Protein 4OD7 (pdb70)

Radius of gyration: 28.62 Å; Cα contacts (8 Å, |Δi|>4): 971; chains: 6; bounding box: 81×64×49 Å

Secondary structure (DSSP, 8-state):
----BTTTEEE-SS--TT--SEEEEE-TT-HHHIIIIIIS-HHHHHHHHSPTT--EEEEE-SSSSTTHHHHHHHHHHHHHHT-HHHHHHHHHIIIIIS----SHHHHHHHHHHTT--HHHHHHHTTSHHHHHHHHHHHHHHHHTT--SBSEEEETTTEEE-TTS---SSHHHHHHHHHHHHHHHH--/----BTTTEEE-SS--TT--SEEEEE-TT-HHHIIIIIIS-HHHHHHHHSPTT--EEEEE-SSSSTTHHHHHHHHHHHHHHT-HHHHHHHHHIIIIIS----SHHHHHHHHHHTT--HHHHHHHTTSHHHHHHHHHHHHHHHHTT--SBSEEEETTTEEE-TTS---SSHHHHHHHHHHHHHHHHT-/----BTTTEEE-SS--TT--SEEEEE-TT-HHHIIIIIIS-HHHHHHHHSPTT--EEEEE-SSSSTTHHHHHHHHHHHHHHT-HHHHHHHHHIIIIIS----SHHHHHHHHHHTT--HHHHHHHHTSHHHHHHHHHHHHHHHHTT--SBSEEEETTTEEE-GGG---SSHHHHHHHHHHHHHHHHT-/-TT--B-/-TT--B-/-TT--B-

InterPro domains:
  IPR001853 DSBA-like thioredoxin domain [PF01323] (40-195)
  IPR013766 Thioredoxin domain [PS51352] (6-149)
  IPR017937 Thioredoxin, conserved site [PS00194] (41-59)
  IPR023205 Thiol:disulphide interchange protein DsbA/DsbL [PIRSF001488] (1-207)
  IPR023205 Thiol:disulphide interchange protein DsbA/DsbL [cd03019] (24-202)
  IPR036249 Thioredoxin-like superfamily [SSF52833] (21-203)
  IPR050824 Bacterial Thiol:disulfide Interchange Protein DsbA [PTHR35891] (1-207)

Sequence (582 aa):
ADISEGKQYTNLSKPVAGAPQVVEFFSFYSPHCYQFSEVYKVNSTVEKNVPENTKMARYHVDFLGPLGKEMTRAWAVAIALGVEDQVSPALFKGIQETQSIRSVDDIRTTFINAGVKAEDYDAAINSFVVNSLVSQQQNAVTDFQINGVPAMVIDGKYKMKNDGISAKSPEEYAKAYSDVVNQLLMKADISEGKQYTNLSKPVAGAPQVVEFFSFYSPHCYQFSEVYKVNSTVEKNVPENTKMARYHVDFLGPLGKEMTRAWAVAIALGVEEDQVSPALFKGIQETQSIRSVDDIRTTFINAGVKAEDYDAAINSFVVNSLVSQQQNAVTDFQINGVPAMVIDGKYKMKNDGISAKSPEEYAKAYSDVVNQLLMKADISEGKQYTNLSKPVAGAPQVVEFFSFYSPHCYQFSEVYKVNSTVEKNVPENTKMARYHVDFLGPLGKEMTRAWAVAIALGVEDQVSPALFKGIQETQSIRSVDDIRTTFINAGVKAEDYDAAINSFVVNSLVSQQQNAVTDFQINGVPAMVIDGKYKMKNDGISAKSPEEYAKAYSDVVNQLLMKPWATCDSPWATCDSPWATCDS

CATH classification: 3.40.30.10

Nearest PDB structures (foldseek):
  4od7-assembly2_B  TM=1.005E+00  e=5.770E-35  Proteus mirabilis HI4320
  4oce-assembly1_A  TM=9.842E-01  e=3.763E-31  Proteus mirabilis HI4320
  4mcu-assembly2_B  TM=9.839E-01  e=3.653E-25  Klebsiella pneumoniae 342
  3l9s-assembly1_A  TM=9.784E-01  e=4.216E-24  Salmonella enterica subsp. enterica serovar Typhimurium str. SL1344
  6piq-assembly2_B  TM=9.618E-01  e=5.748E-23  Escherichia coli K-12

B-factor: mean 28.32, std 12.73, range [9.3, 120.28]

Organism: Proteus mirabilis (strain HI4320) (NCBI:txid529507)

Solvent-accessible surface area: 27364 Å² total; per-residue (Å²): 124,129,59,66,94,40,120,10,8,52,76,23,124,166,86,27,101,89,19,33,50,0,0,6,2,3,0,0,41,1,78,44,2,66,52,17,13,52,14,34,122,0,13,39,30,0,72,181,73,24,53,71,155,18,123,66,17,41,13,1,0,49,83,27,36,121,33,1,127,45,0,0,63,2,8,0,0,0,53,39,53,48,28,55,120,108,0,10,61,32,0,0,64,3,14,48,57,20,103,3,17,128,47,87,77,15,3,73,16,17,0,17,38,28,59,12,40,28,125,72,6,74,76,10,42,106,26,169,74,0,60,49,26,14,55,88,0,77,89,8,22,101,77,6,63,7,118,12,0,19,18,6,0,0,44,0,79,21,53,14,66,24,78,15,9,102,28,193,35,21,82,84,0,3,124,25,0,4,92,15,0,42,38,0,17,153,123,97,111,21,43,47,16,75,14,12,37,92,15,94,158,86,39,103,86,12,33,42,0,0,6,3,3,0,0,42,0,80,38,1,71,53,17,10,52,77,60,91,0,12,33,27,0,71,152,66,15,59,158,144,18,123,65,22,49,18,1,0,44,80,26,39,126,25,2,124,49,0,0,55,1,6,0,0,0,53,44,59,48,23,61,126,89,0,12,73,32,0,1,92,5,4,50,107,65,107,55,13,176,45,92,85,38,4,80,59,22,0,55,121,22,56,8,112,29,106,55,3,73,75,8,46,102,34,167,85,0,63,48,30,12,49,94,0,67,84,9,23,94,70,8,108,13,108,5,0,18,16,3,0,0,24,0,84,44,53,12,68,22,88,14,9,94,24,165,12,50,53,54,0,7,102,27,0,2,87,8,0,36,73,0,15,143,130,124,130,38,56,99,43,112,16,9,43,77,27,92,120,85,30,103,89,26,38,62,0,0,5,3,4,0,0,43,0,81,39,2,66,55,16,10,35,80,49,59,0,13,46,29,0,65,151,57,19,67,155,125,17,140,65,15,47,24,1,0,47,81,31,39,122,22,3,129,44,0,0,54,3,7,0,0,0,52,42,56,51,17,53,89,96,0,13,30,32,0,0,74,2,13,48,110,24,87,12,8,159,46,80,82,24,4,38,13,19,0,8,50,22,45,12,137,20,125,78,7,72,74,9,49,103,33,170,82,0,60,47,31,12,55,94,1,66,85,8,26,99,78,11,89,7,112,11,0,16,10,4,0,0,37,0,93,19,55,4,65,21,82,18,11,105,36,181,32,38,123,75,0,6,131,27,1,0,77,9,0,34,64,3,23,168,144,82,58,66,85,62,29,98,79,56,64,86,62,33,94,77,58,67,88,61,32,85

Foldseek 3Di:
DDDDAPFQWHWQPFFDPPDFQKEWEAELQDPVRCCCCVPLNLVVLLVVQADPPRGYYYFYAQPDDPCRLLVRLLVLLCVVVVPCVLQVVVSSCCVPPVVVQDDSVSSLVSCVVSPDDSVSSVDRSPDPSSVVSSVVRHVCCVLLVPDDDRWMAGPSTITGDLVSFDDPDSNVSSVSSSVVSNVVSVD/DDDDAPFQWHWQPFFDDPDFQKEWEEALQDPVRCCDCVNLNLVVLQVVQADPPRGYYYAYAQPDDPCRLLVRLLVLLCVVVVNCVLQVVLSSCCVPPVVVDDDSVSSLVSCVVSPHDNVSSVCRSPDPSSVVSSVVRHVLCVSRVPPDDRWMDGPSTITGDLVSQDDPDSNRSSNSSSVVSNVVSVD/DDDDEVFQWHWQPAFDDPDFQKEWEEELQDPVRCCCCVPLNLVVLLVVQAPPPGGYYYFYAQPDDPCRLLVRLLCLLCVVVVNNVLQSVLSSCCNHPVVVPDDNVSSLVSCVVSVDDSVSSVCRSPDPSSVVSSVVRHVVCVLRVPDDDRWMAGPRTITGPLVSFDAPDSNRSSVSSSVVSNVSSVD/DVPDDDD/DVVDDDD/DVPDDDD

Structure (mmCIF, N/CA/C/O backbone):
data_4OD7
#
_entry.id   4OD7
#
_cell.length_a   74.056
_cell.length_b   74.056
_cell.length_c   93.270
_cell.angle_alpha   90.00
_cell.angle_beta   90.00
_cell.angle_gamma   120.00
#
_symmetry.space_group_name_H-M   'P 32'
#
loop_
_entity.id
_entity.type
_entity.pdbx_description
1 polymer 'Thiol:disulfide interchange protein'
2 polymer '(ACE)PWATCDS(NH2) Peptide'
3 non-polymer 'THIOCYANATE ION'
4 water water
#
loop_
_atom_site.group_PDB
_atom_site.id
_atom_site.type_symbol
_atom_site.label_atom_id
_atom_site.label_alt_id
_atom_site.label_comp_id
_atom_site.label_asym_id
_atom_site.label_entity_id
_atom_site.label_seq_id
_atom_site.pdbx_PDB_ins_code
_atom_site.Cartn_x
_atom_site.Cartn_y
_atom_site.Cartn_z
_atom_site.occupancy
_atom_site.B_iso_or_equiv
_atom_site.auth_seq_id
_atom_site.auth_comp_id
_atom_site.auth_asym_id
_atom_site.auth_atom_id
_atom_site.pdbx_PDB_model_num
ATOM 1 N N . ALA A 1 3 ? -35.664 49.231 18.263 1.00 50.30 1 ALA A N 1
ATOM 2 C CA . ALA A 1 3 ? -36.711 49.918 17.446 1.00 59.74 1 ALA A CA 1
ATOM 3 C C . ALA A 1 3 ? -38.033 49.800 18.171 1.00 61.98 1 ALA A C 1
ATOM 4 O O . ALA A 1 3 ? -38.069 49.248 19.263 1.00 57.76 1 ALA A O 1
ATOM 11 N N . ASP A 1 4 ? -39.122 50.274 17.561 1.00 71.04 2 ASP A N 1
ATOM 12 C CA . ASP A 1 4 ? -40.420 50.261 18.242 1.00 73.44 2 ASP A CA 1
ATOM 13 C C . ASP A 1 4 ? -40.901 48.854 18.224 1.00 63.56 2 ASP A C 1
ATOM 14 O O . ASP A 1 4 ? -40.716 48.174 17.222 1.00 62.44 2 ASP A O 1
ATOM 23 N N . ILE A 1 5 ? -41.484 48.386 19.319 1.00 57.44 3 ILE A N 1
ATOM 24 C CA . ILE A 1 5 ? -41.980 47.031 19.280 1.00 51.34 3 ILE A CA 1
ATOM 25 C C . ILE A 1 5 ? -43.500 47.205 19.251 1.00 51.88 3 ILE A C 1
ATOM 26 O O . ILE A 1 5 ? -44.058 47.947 20.062 1.00 52.91 3 ILE A O 1
ATOM 42 N N . SER A 1 6 ? -44.159 46.517 18.325 1.00 54.19 4 SER A N 1
ATOM 43 C CA . SER A 1 6 ? -45.607 46.566 18.215 1.00 60.97 4 SER A CA 1
ATOM 44 C C . SER A 1 6 ? -46.098 45.164 17.963 1.00 62.84 4 SER A C 1
ATOM 45 O O . SER A 1 6 ? -45.420 44.384 17.294 1.00 66.83 4 SER A O 1
ATOM 53 N N . GLU A 1 7 ? -47.290 44.856 18.438 1.00 51.31 5 GLU A N 1
ATOM 54 C CA . GLU A 1 7 ? -47.826 43.537 18.259 1.00 45.69 5 GLU A CA 1
ATOM 55 C C . GLU A 1 7 ? -47.967 43.350 16.746 1.00 45.44 5 GLU A C 1
ATOM 56 O O . GLU A 1 7 ? -48.253 44.314 16.003 1.00 47.53 5 GLU A O 1
ATOM 68 N N . GLY A 1 8 ? -47.708 42.124 16.291 1.00 42.92 6 GLY A N 1
ATOM 69 C CA . GLY A 1 8 ? -47.779 41.773 14.880 1.00 41.30 6 GLY A CA 1
ATOM 70 C C . GLY A 1 8 ? -46.507 42.041 14.080 1.00 42.45 6 GLY A C 1
ATOM 71 O O . GLY A 1 8 ? -46.339 41.498 12.992 1.00 42.47 6 GLY A O 1
ATOM 75 N N . LYS A 1 9 ? -45.580 42.816 14.627 1.00 43.43 7 LYS A N 1
ATOM 76 C CA . LYS A 1 9 ? -44.344 43.104 13.921 1.00 44.69 7 LYS A CA 1
ATOM 77 C C . LYS A 1 9 ? -43.224 42.174 14.380 1.00 39.08 7 LYS A C 1
ATOM 78 O O . LYS A 1 9 ? -42.851 41.267 13.663 1.00 36.73 7 LYS A O 1
ATOM 97 N N . GLN A 1 10 ? -42.667 42.417 15.547 1.00 38.34 8 GLN A N 1
ATOM 98 C CA . GLN A 1 10 ? -41.611 41.559 16.063 1.00 35.33 8 GLN A CA 1
ATOM 99 C C . GLN A 1 10 ? -42.192 40.422 16.889 1.00 33.18 8 GLN A C 1
ATOM 100 O O . GLN A 1 10 ? -41.432 39.639 17.410 1.00 32.52 8 GLN A O 1
ATOM 114 N N . TYR A 1 11 ? -43.512 40.354 17.062 1.00 37.12 9 TYR A N 1
ATOM 115 C CA . TYR A 1 11 ? -44.101 39.301 17.901 1.00 38.45 9 TYR A CA 1
ATOM 116 C C . TYR A 1 11 ? -45.600 39.253 17.700 1.00 35.21 9 TYR A C 1
ATOM 117 O O . TYR A 1 11 ? -46.142 40.155 17.096 1.00 36.75 9 TYR A O 1
ATOM 135 N N . THR A 1 12 ? -46.251 38.208 18.212 1.00 33.90 10 THR A N 1
ATOM 136 C CA . THR A 1 12 ? -47.709 38.113 18.182 1.00 36.32 10 THR A CA 1
ATOM 137 C C . THR A 1 12 ? -48.201 37.648 19.555 1.00 39.96 10 THR A C 1
ATOM 138 O O . THR A 1 12 ? -47.429 37.103 20.331 1.00 38.49 10 THR A O 1
ATOM 149 N N . ASN A 1 13 ? -49.479 37.867 19.866 1.00 44.29 11 ASN A N 1
ATOM 150 C CA . ASN A 1 13 ? -50.025 37.485 21.175 1.00 43.68 11 ASN A CA 1
ATOM 151 C C . ASN A 1 13 ? -50.463 36.018 21.178 1.00 44.69 11 ASN A C 1
ATOM 152 O O . ASN A 1 13 ? -51.083 35.575 20.221 1.00 47.39 11 ASN A O 1
ATOM 163 N N . LEU A 1 14 ? -50.143 35.234 22.200 1.00 41.90 12 LEU A N 1
ATOM 164 C CA . LEU A 1 14 ? -50.728 33.902 22.237 1.00 40.18 12 LEU A CA 1
ATOM 165 C C . LEU A 1 14 ? -52.217 34.060 22.430 1.00 43.94 12 LEU A C 1
ATOM 166 O O . LEU A 1 14 ? -52.636 34.869 23.249 1.00 46.96 12 LEU A O 1
ATOM 182 N N . SER A 1 15 ? -53.019 33.261 21.733 1.00 45.51 13 SER A N 1
ATOM 183 C CA . SER A 1 15 ? -54.476 33.338 21.873 1.00 51.57 13 SER A CA 1
ATOM 184 C C . SER A 1 15 ? -54.975 32.788 23.230 1.00 49.05 13 SER A C 1
ATOM 185 O O . SER A 1 15 ? -56.023 33.207 23.706 1.00 51.63 13 SER A O 1
ATOM 193 N N . LYS A 1 16 ? -54.240 31.866 23.839 1.00 47.15 14 LYS A N 1
ATOM 194 C CA . LYS A 1 16 ? -54.583 31.346 25.170 1.00 51.24 14 LYS A CA 1
ATOM 195 C C . LYS A 1 16 ? -53.306 31.219 25.987 1.00 49.07 14 LYS A C 1
ATOM 196 O O . LYS A 1 16 ? -52.674 30.171 25.989 1.00 49.92 14 LYS A O 1
ATOM 215 N N . PRO A 1 17 ? -52.967 32.253 26.747 1.00 45.67 15 PRO A N 1
ATOM 216 C CA . PRO A 1 17 ? -51.673 32.302 27.434 1.00 47.20 15 PRO A CA 1
ATOM 217 C C . PRO A 1 17 ? -51.458 31.210 28.435 1.00 42.28 15 PRO A C 1
ATOM 218 O O . PRO A 1 17 ? -52.411 30.531 28.799 1.00 42.54 15 PRO A O 1
ATOM 229 N N . VAL A 1 18 ? -50.199 30.995 28.791 1.00 39.53 16 VAL A N 1
ATOM 230 C CA . VAL A 1 18 ? -49.828 29.939 29.724 1.00 34.69 16 VAL A CA 1
ATOM 231 C C . VAL A 1 18 ? -49.314 30.539 31.030 1.00 33.61 16 VAL A C 1
ATOM 232 O O . VAL A 1 18 ? -48.249 31.157 31.097 1.00 33.10 16 VAL A O 1
ATOM 245 N N . ALA A 1 19 ? -50.038 30.225 32.081 1.00 37.22 17 ALA A N 1
ATOM 246 C CA . ALA A 1 19 ? -49.731 30.663 33.440 1.00 38.15 17 ALA A CA 1
ATOM 247 C C . ALA A 1 19 ? -48.654 29.837 34.091 1.00 35.09 17 ALA A C 1
ATOM 248 O O . ALA A 1 19 ? -48.524 28.653 33.814 1.00 35.20 17 ALA A O 1
ATOM 255 N N . GLY A 1 20 ? -47.813 30.498 34.869 1.00 35.71 18 GLY A N 1
ATOM 256 C CA . GLY A 1 20 ? -46.737 29.826 35.582 1.00 35.95 18 GLY A CA 1
ATOM 257 C C . GLY A 1 20 ? -45.818 29.113 34.638 1.00 35.77 18 GLY A C 1
ATOM 258 O O . GLY A 1 20 ? -45.342 28.009 34.916 1.00 34.22 18 GLY A O 1
ATOM 262 N N . ALA A 1 21 ? -45.617 29.747 33.493 1.00 36.20 19 ALA A N 1
ATOM 263 C CA . ALA A 1 21 ? -44.614 29.331 32.539 1.00 31.17 19 ALA A CA 1
ATOM 264 C C . ALA A 1 21 ? -43.344 30.062 32.893 1.00 31.18 19 ALA A C 1
ATOM 265 O O . ALA A 1 21 ? -43.396 31.126 33.490 1.00 34.12 19 ALA A O 1
ATOM 272 N N . PRO A 1 22 ? -42.194 29.500 32.531 1.00 26.87 20 PRO A N 1
ATOM 273 C CA . PRO A 1 22 ? -40.939 30.246 32.610 1.00 25.40 20 PRO A CA 1
ATOM 274 C C . PRO A 1 22 ? -41.018 31.586 31.857 1.00 25.72 20 PRO A C 1
ATOM 275 O O . PRO A 1 22 ? -41.881 31.730 30.980 1.00 26.63 20 PRO A O 1
ATOM 286 N N . GLN A 1 23 ? -40.154 32.549 32.172 1.00 25.21 21 GLN A N 1
ATOM 287 C CA . GLN A 1 23 ? -40.238 33.886 31.522 1.00 28.41 21 GLN A CA 1
ATOM 288 C C . GLN A 1 23 ? -39.878 33.774 30.005 1.00 26.94 21 GLN A C 1
ATOM 289 O O . GLN A 1 23 ? -40.402 34.515 29.154 1.00 26.53 21 GLN A O 1
ATOM 303 N N . VAL A 1 24 ? -38.935 32.883 29.703 1.00 26.16 22 VAL A N 1
ATOM 304 C CA . VAL A 1 24 ? -38.598 32.542 28.313 1.00 25.21 22 VAL A CA 1
ATOM 305 C C . VAL A 1 24 ? -38.660 31.006 28.063 1.00 21.47 22 VAL A C 1
ATOM 306 O O . VAL A 1 24 ? -37.984 30.240 28.737 1.00 21.09 22 VAL A O 1
ATOM 319 N N . VAL A 1 25 ? -39.469 30.567 27.097 1.00 20.05 23 VAL A N 1
ATOM 320 C CA . VAL A 1 25 ? -39.509 29.161 26.697 1.00 18.23 23 VAL A CA 1
ATOM 321 C C . VAL A 1 25 ? -39.120 29.016 25.210 1.00 19.12 23 VAL A C 1
ATOM 322 O O . VAL A 1 25 ? -39.800 29.520 24.327 1.00 21.66 23 VAL A O 1
A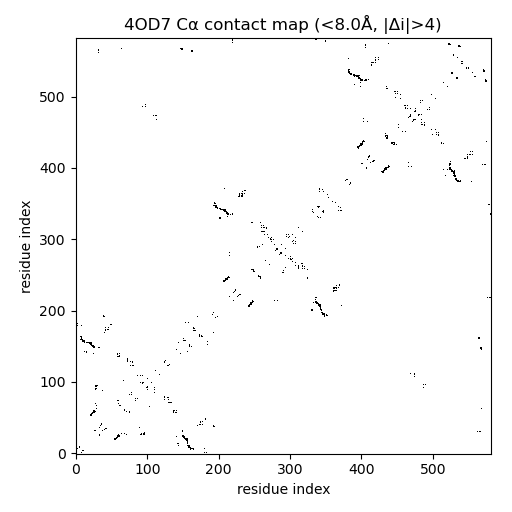TOM 335 N N . GLU A 1 26 ? -38.029 28.297 24.985 1.00 17.33 24 GLU A N 1
ATOM 336 C CA . GLU A 1 26 ? -37.471 27.954 23.685 1.00 15.73 24 GLU A CA 1
ATOM 337 C C . GLU A 1 26 ? -37.987 26.564 23.238 1.00 17.82 24 GLU A C 1
ATOM 338 O O . GLU A 1 26 ? -38.044 25.637 24.038 1.00 15.56 24 GLU A O 1
ATOM 350 N N . PHE A 1 27 ? -38.372 26.434 21.967 1.00 16.63 25 PHE A N 1
ATOM 351 C CA . PHE A 1 27 ? -38.802 25.172 21.375 1.00 14.86 25 PHE A CA 1
ATOM 352 C C . PHE A 1 27 ? -37.920 24.845 20.158 1.00 15.27 25 PHE A C 1
ATOM 353 O O . PHE A 1 27 ? -37.759 25.673 19.256 1.00 15.02 25 PHE A O 1
ATOM 370 N N . PHE A 1 28 ? -37.397 23.629 20.109 1.00 15.92 26 PHE A N 1
ATOM 371 C CA . PHE A 1 28 ? -36.484 23.240 19.032 1.00 11.53 26 PHE A CA 1
ATOM 372 C C . PHE A 1 28 ? -36.584 21.763 18.757 1.00 11.73 26 PHE A C 1
ATOM 373 O O . PHE A 1 28 ? -37.209 21.028 19.501 1.00 13.90 26 PHE A O 1
ATOM 390 N N . SER A 1 29 ? -35.938 21.343 17.684 1.00 10.55 27 SER A N 1
ATOM 391 C CA . SER A 1 29 ? -35.753 19.953 17.357 1.00 11.72 27 SER A CA 1
ATOM 392 C C . SER A 1 29 ? -34.323 19.734 16.838 1.00 13.13 27 SER A C 1
ATOM 393 O O . SER A 1 29 ? -33.785 20.543 16.065 1.00 13.90 27 SER A O 1
ATOM 401 N N . PHE A 1 30 ? -33.711 18.636 17.264 1.00 13.74 28 PHE A N 1
ATOM 402 C CA . PHE A 1 30 ? -32.410 18.258 16.756 1.00 11.27 28 PHE A CA 1
ATOM 403 C C . PHE A 1 30 ? -32.495 17.892 15.296 1.00 13.60 28 PHE A C 1
ATOM 404 O O . PHE A 1 30 ? -31.495 17.904 14.601 1.00 16.82 28 PHE A O 1
ATOM 421 N N . TYR A 1 31 ? -33.704 17.632 14.818 1.00 14.34 29 TYR A N 1
ATOM 422 C CA . TYR A 1 31 ? -33.934 17.312 13.402 1.00 15.02 29 TYR A CA 1
ATOM 423 C C . TYR A 1 31 ? -34.070 18.494 12.460 1.00 15.30 29 TYR A C 1
ATOM 424 O O . TYR A 1 31 ? -33.898 18.349 11.283 1.00 14.53 29 TYR A O 1
ATOM 442 N N . SER A 1 32 ? -34.301 19.665 13.023 1.00 14.41 30 SER A N 1
ATOM 443 C CA . SER A 1 32 ? -34.632 20.862 12.304 1.00 13.67 30 SER A CA 1
ATOM 444 C C . SER A 1 32 ? -33.377 21.617 11.788 1.00 13.96 30 SER A C 1
ATOM 445 O O . SER A 1 32 ? -32.524 22.046 12.572 1.00 15.01 30 SER A O 1
ATOM 453 N N . PRO A 1 33 ? -33.243 21.757 10.456 1.00 13.81 31 PRO A N 1
ATOM 454 C CA . PRO A 1 33 ? -32.106 22.538 9.996 1.00 13.38 31 PRO A CA 1
ATOM 455 C C . PRO A 1 33 ? -32.173 23.972 10.463 1.00 12.85 31 PRO A C 1
ATOM 456 O O . PRO A 1 33 ? -31.164 24.539 10.783 1.00 14.71 31 PRO A O 1
ATOM 467 N N . HIS A 1 34 ? -33.344 24.551 10.537 1.00 13.07 32 HIS A N 1
ATOM 468 C CA . HIS A 1 34 ? -33.466 25.897 11.060 1.00 13.65 32 HIS A CA 1
ATOM 469 C C . HIS A 1 34 ? -33.035 25.990 12.544 1.00 13.13 32 HIS A C 1
ATOM 470 O O . HIS A 1 34 ? -32.477 26.969 12.962 1.00 14.96 32 HIS A O 1
ATOM 485 N N . CYS A 1 35 ? -33.314 24.996 13.356 1.00 15.18 33 CYS A N 1
ATOM 486 C CA . CYS A 1 35 ? -32.857 25.059 14.732 1.00 15.01 33 CYS A CA 1
ATOM 487 C C . CYS A 1 35 ? -31.344 25.020 14.831 1.00 14.79 33 CYS A C 1
ATOM 488 O O . CYS A 1 35 ? -30.749 25.775 15.586 1.00 14.68 33 CYS A O 1
ATOM 496 N N . TYR A 1 36 ? -30.722 24.206 13.996 1.00 12.13 34 TYR A N 1
ATOM 497 C CA . TYR A 1 36 ? -29.278 24.145 13.980 1.00 13.66 34 TYR A CA 1
ATOM 498 C C . TYR A 1 36 ? -28.699 25.466 13.566 1.00 14.54 34 TYR A C 1
ATOM 499 O O . TYR A 1 36 ? -27.824 26.054 14.196 1.00 14.20 34 TYR A O 1
ATOM 517 N N . GLN A 1 37 ? -29.216 25.944 12.463 1.00 14.46 35 GLN A N 1
ATOM 518 C CA . GLN A 1 37 ? -28.820 27.241 11.998 1.00 16.88 35 GLN A CA 1
ATOM 519 C C . GLN A 1 37 ? -28.977 28.374 13.093 1.00 15.35 35 GLN A C 1
ATOM 520 O O . GLN A 1 37 ? -28.093 29.153 13.309 1.00 16.63 35 GLN A O 1
ATOM 534 N N . PHE A 1 38 ? -30.120 28.417 13.765 1.00 14.72 36 PHE A N 1
ATOM 535 C CA . PHE A 1 38 ? -30.492 29.444 14.757 1.00 16.61 36 PHE A CA 1
ATOM 536 C C . PHE A 1 38 ? -29.584 29.389 16.006 1.00 17.26 36 PHE A C 1
ATOM 537 O O . PHE A 1 38 ? -29.093 30.406 16.489 1.00 21.28 36 PHE A O 1
ATOM 554 N N . SER A 1 39 ? -29.390 28.187 16.551 1.00 18.39 37 SER A N 1
ATOM 555 C CA . SER A 1 39 ? -28.714 28.081 17.826 1.00 18.64 37 SER A CA 1
ATOM 556 C C . SER A 1 39 ? -27.232 27.705 17.703 1.00 22.48 37 SER A C 1
ATOM 557 O O . SER A 1 39 ? -26.431 28.209 18.478 1.00 29.56 37 SER A O 1
ATOM 565 N N . GLU A 1 40 ? -26.833 26.863 16.755 1.00 19.23 38 GLU A N 1
ATOM 566 C CA . GLU A 1 40 ? -25.446 26.386 16.705 1.00 18.33 38 GLU A CA 1
ATOM 567 C C . GLU A 1 40 ? -24.550 27.232 15.847 1.00 22.11 38 GLU A C 1
ATOM 568 O O . GLU A 1 40 ? -23.363 27.350 16.128 1.00 25.35 38 GLU A O 1
ATOM 580 N N . VAL A 1 41 ? -25.109 27.835 14.801 1.00 24.00 39 VAL A N 1
ATOM 581 C CA . VAL A 1 41 ? -24.331 28.695 13.878 1.00 23.52 39 VAL A CA 1
ATOM 582 C C . VAL A 1 41 ? -24.463 30.170 14.277 1.00 24.22 39 VAL A C 1
ATOM 583 O O . VAL A 1 41 ? -23.469 30.826 14.566 1.00 25.58 39 VAL A O 1
ATOM 596 N N . TYR A 1 42 ? -25.679 30.690 14.268 1.00 20.37 40 TYR A N 1
ATOM 597 C CA . TYR A 1 42 ? -25.920 32.091 14.573 1.00 22.31 40 TYR A CA 1
ATOM 598 C C . TYR A 1 42 ? -25.900 32.365 16.077 1.00 22.96 40 TYR A C 1
ATOM 599 O O . TYR A 1 42 ? -25.684 33.502 16.482 1.00 23.46 40 TYR A O 1
ATOM 617 N N . LYS A 1 43 ? -26.166 31.336 16.886 1.00 21.38 41 LYS A N 1
ATOM 618 C CA . LYS A 1 43 ? -26.155 31.457 18.345 1.00 23.16 41 LYS A CA 1
ATOM 619 C C . LYS A 1 43 ? -27.165 32.505 18.841 1.00 25.19 41 LYS A C 1
ATOM 620 O O . LYS A 1 43 ? -26.851 33.326 19.680 1.00 28.64 41 LYS A O 1
ATOM 639 N N . VAL A 1 44 ? -28.371 32.515 18.298 1.00 23.23 42 VAL A N 1
ATOM 640 C CA . VAL A 1 44 ? -29.315 33.542 18.682 1.00 21.74 42 VAL A CA 1
ATOM 641 C C . VAL A 1 44 ? -29.810 33.235 20.089 1.00 22.25 42 VAL A C 1
ATOM 642 O O . VAL A 1 44 ? -29.879 34.138 20.921 1.00 22.05 42 VAL A O 1
ATOM 655 N N . ASN A 1 45 ? -30.158 31.984 20.389 1.00 21.63 43 ASN A N 1
ATOM 656 C CA . ASN A 1 45 ? -30.630 31.691 21.767 1.00 21.15 43 ASN A CA 1
ATOM 657 C C . ASN A 1 45 ? -29.545 31.910 22.829 1.00 21.16 43 ASN A C 1
ATOM 658 O O . ASN A 1 45 ? -29.821 32.351 23.927 1.00 21.83 43 ASN A O 1
ATOM 669 N N . SER A 1 46 ? -28.307 31.631 22.484 1.00 21.56 44 SER A N 1
ATOM 670 C CA . SER A 1 46 ? -27.243 31.836 23.416 1.00 22.05 44 SER A CA 1
ATOM 671 C C . SER A 1 46 ? -26.950 33.338 23.611 1.00 22.62 44 SER A C 1
ATOM 672 O O . SER A 1 46 ? -26.659 33.743 24.720 1.00 24.63 44 SER A O 1
ATOM 680 N N . THR A 1 47 ? -27.024 34.154 22.572 1.00 22.64 45 THR A N 1
ATOM 681 C CA . THR A 1 47 ? -26.881 35.598 22.723 1.00 24.30 45 THR A CA 1
ATOM 682 C C . THR A 1 47 ? -27.967 36.128 23.650 1.00 25.41 45 THR A C 1
ATOM 683 O O . THR A 1 47 ? -27.717 36.933 24.534 1.00 26.49 45 THR A O 1
ATOM 694 N N . VAL A 1 48 ? -29.166 35.592 23.455 1.00 25.18 46 VAL A N 1
ATOM 695 C CA . VAL A 1 48 ? -30.341 35.955 24.223 1.00 24.17 46 VAL A CA 1
ATOM 696 C C . VAL A 1 48 ? -30.184 35.577 25.699 1.00 24.26 46 VAL A C 1
ATOM 697 O O . VAL A 1 48 ? -30.475 36.386 26.586 1.00 26.41 46 VAL A O 1
ATOM 710 N N . GLU A 1 49 ? -29.724 34.358 25.941 1.00 22.31 47 GLU A N 1
ATOM 711 C CA . GLU A 1 49 ? -29.540 33.868 27.283 1.00 22.24 47 GLU A CA 1
ATOM 712 C C . GLU A 1 49 ? -28.500 34.714 28.016 1.00 24.06 47 GLU A C 1
ATOM 713 O O . GLU A 1 49 ? -28.658 35.006 29.195 1.00 27.18 47 GLU A O 1
ATOM 725 N N . LYS A 1 50 ? -27.488 35.177 27.290 1.00 26.57 48 LYS A N 1
ATOM 726 C CA . LYS A 1 50 ? -26.427 36.004 27.870 1.00 30.28 48 LYS A CA 1
ATOM 727 C C . LYS A 1 50 ? -26.855 37.444 28.227 1.00 32.81 48 LYS A C 1
ATOM 728 O O . LYS A 1 50 ? -26.146 38.137 28.977 1.00 33.58 48 LYS A O 1
ATOM 747 N N . ASN A 1 51 ? -27.952 37.917 27.632 1.00 30.85 49 ASN A N 1
ATOM 748 C CA . ASN A 1 51 ? -28.299 39.325 27.700 1.00 31.44 49 ASN A CA 1
ATOM 749 C C . ASN A 1 51 ? -29.559 39.636 28.498 1.00 32.12 49 ASN A C 1
ATOM 750 O O . ASN A 1 51 ? -29.862 40.766 28.745 1.00 34.33 49 ASN A O 1
ATOM 761 N N . VAL A 1 52 ? -30.290 38.623 28.906 1.00 30.41 50 VAL A N 1
ATOM 762 C CA . VAL A 1 52 ? -31.496 38.819 29.712 1.00 31.85 50 VAL A CA 1
ATOM 763 C C . VAL A 1 52 ? -31.126 39.296 31.127 1.00 32.95 50 VAL A C 1
ATOM 764 O O . VAL A 1 52 ? -29.975 39.174 31.540 1.00 33.17 50 VAL A O 1
ATOM 777 N N . PRO A 1 53 ? -32.086 39.897 31.844 1.00 34.55 51 PRO A N 1
ATOM 778 C CA . PRO A 1 53 ? -31.846 40.269 33.237 1.00 36.33 51 PRO A CA 1
ATOM 779 C C . PRO A 1 53 ? -31.429 39.071 34.098 1.00 34.72 51 PRO A C 1
ATOM 780 O O . PRO A 1 53 ? -31.868 37.957 33.827 1.00 32.42 51 PRO A O 1
ATOM 791 N N . GLU A 1 54 ? -30.656 39.309 35.152 1.00 36.11 52 GLU A N 1
ATOM 792 C CA . GLU A 1 54 ? -30.249 38.253 36.069 1.00 34.95 52 GLU A CA 1
ATOM 793 C C . GLU A 1 54 ? -31.481 37.651 36.714 1.00 34.24 52 GLU A C 1
ATOM 794 O O . GLU A 1 54 ? -32.452 38.355 36.913 1.00 35.71 52 GLU A O 1
ATOM 796 N N . ASN A 1 55 ? -31.456 36.345 36.974 1.00 32.12 53 ASN A N 1
ATOM 797 C CA . ASN A 1 55 ? -32.580 35.590 37.560 1.00 31.90 53 ASN A CA 1
ATOM 798 C C . ASN A 1 55 ? -33.750 35.370 36.624 1.00 31.19 53 ASN A C 1
ATOM 799 O O . ASN A 1 55 ? -34.800 34.875 37.036 1.00 30.27 53 ASN A O 1
ATOM 810 N N . THR A 1 56 ? -33.566 35.610 35.348 1.00 29.80 54 THR A N 1
ATOM 811 C CA . THR A 1 56 ? -34.661 35.365 34.437 1.00 28.92 54 THR A CA 1
ATOM 812 C C . THR A 1 56 ? -34.893 33.847 34.332 1.00 26.21 54 THR A C 1
ATOM 813 O O . THR A 1 56 ? -33.967 33.104 34.040 1.00 25.48 54 THR A O 1
ATOM 824 N N . LYS A 1 57 ? -36.126 33.392 34.546 1.00 26.01 55 LYS A N 1
ATOM 825 C CA . LYS A 1 57 ? -36.439 31.961 34.511 1.00 24.02 55 LYS A CA 1
ATOM 826 C C . LYS A 1 57 ? -36.509 31.510 33.062 1.00 22.53 55 LYS A C 1
ATOM 827 O O . LYS A 1 57 ? -37.411 31.952 32.353 1.00 24.05 55 LYS A O 1
ATOM 846 N N . MET A 1 58 ? -35.578 30.647 32.654 1.00 20.84 56 MET A N 1
ATOM 847 C CA . MET A 1 58 ? -35.457 30.187 31.258 1.00 19.74 56 MET A CA 1
ATOM 848 C C . MET A 1 58 ? -35.795 28.702 31.130 1.00 23.13 56 MET A C 1
ATOM 849 O O . MET A 1 58 ? -35.613 27.925 32.080 1.00 22.74 56 MET A O 1
ATOM 863 N N . ALA A 1 59 ? -36.229 28.307 29.933 1.00 21.42 57 ALA A N 1
ATOM 864 C CA . ALA A 1 59 ? -36.477 26.912 29.599 1.00 19.74 57 ALA A CA 1
ATOM 865 C C . ALA A 1 59 ? -36.183 26.699 28.103 1.00 21.65 57 ALA A C 1
ATOM 866 O O . ALA A 1 59 ? -36.339 27.620 27.296 1.00 19.10 57 ALA A O 1
ATOM 873 N N . ARG A 1 60 ? -35.771 25.477 27.758 1.00 18.84 58 ARG A N 1
ATOM 874 C CA . ARG A 1 60 ? -35.521 25.044 26.372 1.00 15.56 58 ARG A CA 1
ATOM 875 C C . ARG A 1 60 ? -36.077 23.668 26.254 1.00 16.50 58 ARG A C 1
ATOM 876 O O . ARG A 1 60 ? -35.562 22.777 26.896 1.00 17.15 58 ARG A O 1
ATOM 897 N N . TYR A 1 61 ? -37.120 23.505 25.444 1.00 14.85 59 TYR A N 1
ATOM 898 C CA . TYR A 1 61 ? -37.850 22.249 25.286 1.00 14.94 59 TYR A CA 1
ATOM 899 C C . TYR A 1 61 ? -37.685 21.675 23.890 1.00 15.02 59 TYR A C 1
ATOM 900 O O . TYR A 1 61 ? -37.678 22.411 22.910 1.00 14.14 59 TYR A O 1
ATOM 918 N N . HIS A 1 62 ? -37.571 20.351 23.816 1.00 17.03 60 HIS A N 1
ATOM 919 C CA . HIS A 1 62 ? -37.480 19.634 22.550 1.00 14.43 60 HIS A CA 1
ATOM 920 C C . HIS A 1 62 ? -38.885 19.157 22.116 1.00 16.72 60 HIS A C 1
ATOM 921 O O . HIS A 1 62 ? -39.780 18.851 22.953 1.00 16.00 60 HIS A O 1
ATOM 936 N N . VAL A 1 63 ? -39.096 19.170 20.802 1.00 12.68 61 VAL A N 1
ATOM 937 C CA . VAL A 1 63 ? -40.375 18.777 20.258 1.00 14.21 61 VAL A CA 1
ATOM 938 C C . VAL A 1 63 ? -40.338 17.345 19.679 1.00 15.45 61 VAL A C 1
ATOM 939 O O . VAL A 1 63 ? -39.345 16.897 19.159 1.00 16.75 61 VAL A O 1
ATOM 952 N N . ASP A 1 64 ? -41.465 16.651 19.748 1.00 18.32 62 ASP A N 1
ATOM 953 C CA . ASP A 1 64 ? -41.546 15.267 19.322 1.00 18.21 62 ASP A CA 1
ATOM 954 C C . ASP A 1 64 ? -41.825 15.133 17.865 1.00 17.86 62 ASP A C 1
ATOM 955 O O . ASP A 1 64 ? -41.602 14.066 17.306 1.00 20.52 62 ASP A O 1
ATOM 964 N N . PHE A 1 65 ? -42.336 16.202 17.255 1.00 19.15 63 PHE A N 1
ATOM 965 C CA . PHE A 1 65 ? -43.051 16.059 15.994 1.00 22.33 63 PHE A CA 1
ATOM 966 C C . PHE A 1 65 ? -42.184 16.077 14.740 1.00 21.80 63 PHE A C 1
ATOM 967 O O . PHE A 1 65 ? -42.696 15.844 13.652 1.00 23.39 63 PHE A O 1
ATOM 984 N N . LEU A 1 66 ? -40.884 16.285 14.884 1.00 20.42 64 LEU A N 1
ATOM 985 C CA . LEU A 1 66 ? -39.998 16.133 13.748 1.00 21.06 64 LEU A CA 1
ATOM 986 C C . LEU A 1 66 ? -39.165 14.884 13.934 1.00 20.51 64 LEU A C 1
ATOM 987 O O . LEU A 1 66 ? -38.753 14.577 15.036 1.00 20.84 64 LEU A O 1
ATOM 1003 N N . GLY A 1 67 ? -39.007 14.129 12.852 1.00 18.14 65 GLY A N 1
ATOM 1004 C CA . GLY A 1 67 ? -38.025 13.076 12.765 1.00 17.49 65 GLY A CA 1
ATOM 1005 C C . GLY A 1 67 ? -38.572 11.769 13.259 1.00 22.20 65 GLY A C 1
ATOM 1006 O O . GLY A 1 67 ? -39.502 11.761 14.061 1.00 25.13 65 GLY A O 1
ATOM 1010 N N . PRO A 1 68 ? -38.013 10.652 12.789 1.00 23.01 66 PRO A N 1
ATOM 1011 C CA . PRO A 1 68 ? -38.475 9.344 13.241 1.00 24.00 66 PRO A CA 1
ATOM 1012 C C . PRO A 1 68 ? -38.286 9.110 14.729 1.00 23.59 66 PRO A C 1
ATOM 1013 O O . PRO A 1 68 ? -39.159 8.529 15.369 1.00 25.67 66 PRO A O 1
ATOM 1024 N N . LEU A 1 69 ? -37.204 9.657 15.278 1.00 23.69 67 LEU A N 1
ATOM 1025 C CA . LEU A 1 69 ? -36.911 9.501 16.698 1.00 20.40 67 LEU A CA 1
ATOM 1026 C C . LEU A 1 69 ? -37.163 10.794 17.505 1.00 19.57 67 LEU A C 1
ATOM 1027 O O . LEU A 1 69 ? -36.524 11.039 18.520 1.00 16.37 67 LEU A O 1
ATOM 1043 N N . GLY A 1 70 ? -38.151 11.564 17.064 1.00 17.07 68 GLY A N 1
ATOM 1044 C CA . GLY A 1 70 ? -38.501 12.827 17.667 1.00 15.24 68 GLY A CA 1
ATOM 1045 C C . GLY A 1 70 ? -38.638 12.645 19.149 1.00 19.37 68 GLY A C 1
ATOM 1046 O O . GLY A 1 70 ? -38.009 13.360 19.956 1.00 14.93 68 GLY A O 1
ATOM 1050 N N . LYS A 1 71 ? -39.510 11.723 19.532 1.00 20.49 69 LYS A N 1
ATOM 1051 C CA . LYS A 1 71 ? -39.829 11.610 20.918 1.00 21.42 69 LYS A CA 1
ATOM 1052 C C . LYS A 1 71 ? -38.675 10.979 21.702 1.00 19.08 69 LYS A C 1
ATOM 1053 O O . LYS A 1 71 ? -38.455 11.292 22.872 1.00 17.43 69 LYS A O 1
ATOM 1072 N N . GLU A 1 72 ? -37.875 10.163 21.036 1.00 16.74 70 GLU A N 1
ATOM 1073 C CA . GLU A 1 72 ? -36.714 9.590 21.667 1.00 15.98 70 GLU A CA 1
ATOM 1074 C C . GLU A 1 72 ? -35.698 10.673 21.881 1.00 16.56 70 GLU A C 1
ATOM 1075 O O . GLU A 1 72 ? -34.912 10.594 22.818 1.00 14.64 70 GLU A O 1
ATOM 1087 N N . MET A 1 73 ? -35.701 11.671 20.991 1.00 13.28 71 MET A N 1
ATOM 1088 C CA . MET A 1 73 ? -34.780 12.774 21.086 1.00 11.96 71 MET A CA 1
ATOM 1089 C C . MET A 1 73 ? -35.219 13.766 22.120 1.00 11.19 71 MET A C 1
ATOM 1090 O O . MET A 1 73 ? -34.396 14.431 22.742 1.00 12.39 71 MET A O 1
ATOM 1104 N N . THR A 1 74 ? -36.515 13.852 22.335 1.00 12.32 72 THR A N 1
ATOM 1105 C CA . THR A 1 74 ? -37.032 14.648 23.434 1.00 12.19 72 THR A CA 1
ATOM 1106 C C . THR A 1 74 ? -36.606 14.101 24.782 1.00 12.21 72 THR A C 1
ATOM 1107 O O . THR A 1 74 ? -36.249 14.861 25.650 1.00 13.24 72 THR A O 1
ATOM 1118 N N . ARG A 1 75 ? -36.605 12.778 24.931 1.00 14.98 73 ARG A N 1
ATOM 1119 C CA . ARG A 1 75 ? -36.097 12.139 26.156 1.00 15.47 73 ARG A CA 1
ATOM 1120 C C . ARG A 1 75 ? -34.579 12.355 26.312 1.00 13.60 73 ARG A C 1
ATOM 1121 O O . ARG A 1 75 ? -34.128 12.647 27.391 1.00 13.63 73 ARG A O 1
ATOM 1142 N N . ALA A 1 76 ? -33.822 12.262 25.214 1.00 13.51 74 ALA A N 1
ATOM 1143 C CA . ALA A 1 76 ? -32.391 12.569 25.190 1.00 13.02 74 ALA A CA 1
ATOM 1144 C C . ALA A 1 76 ? -32.144 13.966 25.730 1.00 13.03 74 ALA A C 1
ATOM 1145 O O . ALA A 1 76 ? -31.219 14.198 26.489 1.00 11.18 74 ALA A O 1
ATOM 1152 N N . TRP A 1 77 ? -32.955 14.912 25.303 1.00 12.52 75 TRP A N 1
ATOM 1153 C CA . TRP A 1 77 ? -32.744 16.267 25.736 1.00 12.87 75 TRP A CA 1
ATOM 1154 C C . TRP A 1 77 ? -33.046 16.375 27.241 1.00 12.33 75 TRP A C 1
ATOM 1155 O O . TRP A 1 77 ? -32.351 17.072 27.957 1.00 13.26 75 TRP A O 1
ATOM 1176 N N . ALA A 1 78 ? -34.091 15.689 27.697 1.00 12.84 76 ALA A N 1
ATOM 1177 C CA . ALA A 1 78 ? -34.377 15.593 29.141 1.00 13.02 76 ALA A CA 1
ATOM 1178 C C . ALA A 1 78 ? -33.168 15.002 29.918 1.00 10.50 76 ALA A C 1
ATOM 1179 O O . ALA A 1 78 ? -32.926 15.381 31.025 1.00 11.04 76 ALA A O 1
ATOM 1186 N N . VAL A 1 79 ? -32.527 13.967 29.374 1.00 14.26 77 VAL A N 1
ATOM 1187 C CA . VAL A 1 79 ? -31.330 13.395 29.993 1.00 13.79 77 VAL A CA 1
ATOM 1188 C C . VAL A 1 79 ? -30.225 14.451 30.052 1.00 14.51 77 VAL A C 1
ATOM 1189 O O . VAL A 1 79 ? -29.509 14.554 31.043 1.00 15.90 77 VAL A O 1
ATOM 1202 N N . ALA A 1 80 ? -30.068 15.209 28.966 1.00 14.67 78 ALA A N 1
ATOM 1203 C CA . ALA A 1 80 ? -29.028 16.217 28.900 1.00 15.97 78 ALA A CA 1
ATOM 1204 C C . ALA A 1 80 ? -29.224 17.261 29.995 1.00 16.34 78 ALA A C 1
ATOM 1205 O O . ALA A 1 80 ? -28.245 17.724 30.597 1.00 18.46 78 ALA A O 1
ATOM 1212 N N . ILE A 1 81 ? -30.483 17.663 30.195 1.00 15.61 79 ILE A N 1
ATOM 1213 C CA . ILE A 1 81 ? -30.874 18.604 31.244 1.00 12.73 79 ILE A CA 1
ATOM 1214 C C . ILE A 1 81 ? -30.597 17.995 32.600 1.00 12.97 79 ILE A C 1
ATOM 1215 O O . ILE A 1 81 ? -30.025 18.658 33.457 1.00 16.33 79 ILE A O 1
ATOM 1231 N N . ALA A 1 82 ? -31.041 16.758 32.805 1.00 11.65 80 ALA A N 1
ATOM 1232 C CA . ALA A 1 82 ? -30.876 16.109 34.091 1.00 13.32 80 ALA A CA 1
ATOM 1233 C C . ALA A 1 82 ? -29.401 15.955 34.491 1.00 16.81 80 ALA A C 1
ATOM 1234 O O . ALA A 1 82 ? -29.061 16.041 35.695 1.00 16.97 80 ALA A O 1
ATOM 1241 N N . LEU A 1 83 ? -28.541 15.663 33.509 1.00 18.55 81 LEU A N 1
ATOM 1242 C CA . LEU A 1 83 ? -27.115 15.462 33.780 1.00 17.06 81 LEU A CA 1
ATOM 1243 C C . LEU A 1 83 ? -26.387 16.787 33.709 1.00 17.14 81 LEU A C 1
ATOM 1244 O O . LEU A 1 83 ? -25.227 16.853 34.074 1.00 20.28 81 LEU A O 1
ATOM 1260 N N . GLY A 1 84 ? -27.062 17.819 33.188 1.00 20.39 82 GLY A N 1
ATOM 1261 C CA . GLY A 1 84 ? -26.503 19.152 33.060 1.00 17.70 82 GLY A CA 1
ATOM 1262 C C . GLY A 1 84 ? -25.409 19.214 32.016 1.00 20.30 82 GLY A C 1
ATOM 1263 O O . GLY A 1 84 ? -24.478 20.013 32.137 1.00 21.42 82 GLY A O 1
ATOM 1267 N N . VAL A 1 85 ? -25.563 18.445 30.950 1.00 16.62 83 VAL A N 1
ATOM 1268 C CA . VAL A 1 85 ? -24.517 18.345 29.928 1.00 15.82 83 VAL A CA 1
ATOM 1269 C C . VAL A 1 85 ? -24.982 18.848 28.563 1.00 14.00 83 VAL A C 1
ATOM 1270 O O . VAL A 1 85 ? -24.525 18.395 27.536 1.00 15.35 83 VAL A O 1
ATOM 1283 N N . GLU A 1 86 ? -25.937 19.760 28.594 1.00 17.70 84 GLU A N 1
ATOM 1284 C CA . GLU A 1 86 ? -26.539 20.351 27.409 1.00 17.69 84 GLU A CA 1
ATOM 1285 C C . GLU A 1 86 ? -25.464 20.851 26.453 1.00 19.15 84 GLU A C 1
ATOM 1286 O O . GLU A 1 86 ? -25.439 20.482 25.303 1.00 19.61 84 GLU A O 1
ATOM 1298 N N . ASP A 1 87 ? -24.528 21.636 26.955 1.00 22.33 85 ASP A N 1
ATOM 1299 C CA . ASP A 1 87 ? -23.517 22.219 26.087 1.00 24.44 85 ASP A CA 1
ATOM 1300 C C . ASP A 1 87 ? -22.578 21.226 25.429 1.00 23.71 85 ASP A C 1
ATOM 1301 O O . ASP A 1 87 ? -22.088 21.454 24.328 1.00 23.66 85 ASP A O 1
ATOM 1310 N N . GLN A 1 88 ? -22.329 20.133 26.115 1.00 18.71 86 GLN A N 1
ATOM 1311 C CA . GLN A 1 88 ? -21.458 19.070 25.640 1.00 21.36 86 GLN A CA 1
ATOM 1312 C C . GLN A 1 88 ? -22.111 18.167 24.585 1.00 23.08 86 GLN A C 1
ATOM 1313 O O . GLN A 1 88 ? -21.467 17.783 23.651 1.00 23.96 86 GLN A O 1
ATOM 1327 N N . VAL A 1 89 ? -23.393 17.825 24.735 1.00 21.90 87 VAL A N 1
ATOM 1328 C CA . VAL A 1 89 ? -24.012 16.827 23.858 1.00 21.05 87 VAL A CA 1
ATOM 1329 C C . VAL A 1 89 ? -24.796 17.506 22.759 1.00 19.56 87 VAL A C 1
ATOM 1330 O O . VAL A 1 89 ? -24.967 16.919 21.692 1.00 16.99 87 VAL A O 1
ATOM 1343 N N . SER A 1 90 ? -25.273 18.731 23.022 1.00 21.04 88 SER A N 1
ATOM 1344 C CA . SER A 1 90 ? -26.103 19.427 22.048 1.00 20.40 88 SER A CA 1
ATOM 1345 C C . SER A 1 90 ? -25.422 19.478 20.661 1.00 19.55 88 SER A C 1
ATOM 1346 O O . SER A 1 90 ? -26.054 19.104 19.684 1.00 20.42 88 SER A O 1
ATOM 1354 N N . PRO A 1 91 ? -24.149 19.929 20.555 1.00 20.42 89 PRO A N 1
ATOM 1355 C CA . PRO A 1 91 ? -23.537 19.902 19.232 1.00 18.91 89 PRO A CA 1
ATOM 1356 C C . PRO A 1 91 ? -23.473 18.507 18.597 1.00 18.94 89 PRO A C 1
ATOM 1357 O O . PRO A 1 91 ? -23.713 18.340 17.392 1.00 18.11 89 PRO A O 1
ATOM 1368 N N . ALA A 1 92 ? -23.197 17.495 19.423 1.00 22.51 90 ALA A N 1
ATOM 1369 C CA . ALA A 1 92 ? -23.063 16.092 18.934 1.00 23.37 90 ALA A CA 1
ATOM 1370 C C . ALA A 1 92 ? -24.390 15.475 18.473 1.00 17.59 90 ALA A C 1
ATOM 1371 O O . ALA A 1 92 ? -24.426 14.645 17.552 1.00 17.49 90 ALA A O 1
ATOM 1378 N N . LEU A 1 93 ? -25.476 15.892 19.104 1.00 17.16 91 LEU A N 1
ATOM 1379 C CA . LEU A 1 93 ? -26.775 15.387 18.767 1.00 14.44 91 LEU A CA 1
ATOM 1380 C C . LEU A 1 93 ? -27.230 16.017 17.470 1.00 13.10 91 LEU A C 1
ATOM 1381 O O . LEU A 1 93 ? -27.764 15.347 16.616 1.00 15.43 91 LEU A O 1
ATOM 1397 N N . PHE A 1 94 ? -27.023 17.309 17.328 1.00 12.07 92 PHE A N 1
ATOM 1398 C CA . PHE A 1 94 ? -27.305 17.946 16.035 1.00 18.74 92 PHE A CA 1
ATOM 1399 C C . PHE A 1 94 ? -26.470 17.292 14.930 1.00 18.06 92 PHE A C 1
ATOM 1400 O O . PHE A 1 94 ? -26.981 16.915 13.904 1.00 17.92 92 PHE A O 1
ATOM 1417 N N . LYS A 1 95 ? -25.187 17.127 15.186 1.00 15.58 93 LYS A N 1
ATOM 1418 C CA . LYS A 1 95 ? -24.287 16.536 14.212 1.00 19.08 93 LYS A CA 1
ATOM 1419 C C . LYS A 1 95 ? -24.713 15.124 13.827 1.00 17.39 93 LYS A C 1
ATOM 1420 O O . LYS A 1 95 ? -24.777 14.792 12.646 1.00 19.63 93 LYS A O 1
ATOM 1439 N N . GLY A 1 96 ? -25.023 14.303 14.818 1.00 14.74 94 GLY A N 1
ATOM 1440 C CA . GLY A 1 96 ? -25.352 12.931 14.548 1.00 17.18 94 GLY A CA 1
ATOM 1441 C C . GLY A 1 96 ? -26.653 12.804 13.815 1.00 14.58 94 GLY A C 1
ATOM 1442 O O . GLY A 1 96 ? -26.829 11.908 13.048 1.00 21.77 94 GLY A O 1
ATOM 1446 N N . ILE A 1 97 ? -27.562 13.726 14.013 1.00 15.81 95 ILE A N 1
ATOM 1447 C CA . ILE A 1 97 ? -28.796 13.698 13.258 1.00 17.05 95 ILE A CA 1
ATOM 1448 C C . ILE A 1 97 ? -28.565 14.279 11.853 1.00 15.95 95 ILE A C 1
ATOM 1449 O O . ILE A 1 97 ? -28.891 13.656 10.873 1.00 20.39 95 ILE A O 1
ATOM 1465 N N . GLN A 1 98 ? -27.996 15.458 11.776 1.00 14.19 96 GLN A N 1
ATOM 1466 C CA . GLN A 1 98 ? -28.026 16.192 10.542 1.00 17.09 96 GLN A CA 1
ATOM 1467 C C . GLN A 1 98 ? -26.809 16.151 9.668 1.00 21.45 96 GLN A C 1
ATOM 1468 O O . GLN A 1 98 ? -26.919 16.351 8.466 1.00 24.50 96 GLN A O 1
ATOM 1482 N N . GLU A 1 99 ? -25.656 15.889 10.247 1.00 22.46 97 GLU A N 1
ATOM 1483 C CA . GLU A 1 99 ? -24.392 15.992 9.537 1.00 20.51 97 GLU A CA 1
ATOM 1484 C C . GLU A 1 99 ? -23.944 14.623 9.060 1.00 22.98 97 GLU A C 1
ATOM 1485 O O . GLU A 1 99 ? -23.526 14.468 7.926 1.00 25.88 97 GLU A O 1
ATOM 1497 N N . THR A 1 100 ? -23.876 13.676 9.977 1.00 21.25 98 THR A N 1
ATOM 1498 C CA . THR A 1 100 ? -23.392 12.350 9.655 1.00 20.03 98 THR A CA 1
ATOM 1499 C C . THR A 1 100 ? -24.534 11.359 9.556 1.00 22.53 98 THR A C 1
ATOM 1500 O O . THR A 1 100 ? -24.380 10.337 8.934 1.00 29.40 98 THR A O 1
ATOM 1511 N N . GLN A 1 101 ? -25.704 11.695 10.073 1.00 19.82 99 GLN A N 1
ATOM 1512 C CA . GLN A 1 101 ? -26.800 10.735 10.151 1.00 23.80 99 GLN A CA 1
ATOM 1513 C C . GLN A 1 101 ? -26.313 9.404 10.698 1.00 22.53 99 GLN A C 1
ATOM 1514 O O . GLN A 1 101 ? -26.650 8.334 10.212 1.00 25.86 99 GLN A O 1
ATOM 1528 N N . SER A 1 102 ? -25.535 9.494 11.755 1.00 19.99 100 SER A N 1
ATOM 1529 C CA . SER A 1 102 ? -25.048 8.339 12.424 1.00 20.06 100 SER A CA 1
ATOM 1530 C C . SER A 1 102 ? -25.979 7.858 13.566 1.00 21.98 100 SER A C 1
ATOM 1531 O O . SER A 1 102 ? -25.845 6.721 14.047 1.00 23.39 100 SER A O 1
ATOM 1539 N N . ILE A 1 103 ? -26.930 8.712 13.954 1.00 20.21 101 ILE A N 1
ATOM 1540 C CA . ILE A 1 103 ? -27.859 8.403 15.033 1.00 21.11 101 ILE A CA 1
ATOM 1541 C C . ILE A 1 103 ? -29.058 7.773 14.387 1.00 21.88 101 ILE A C 1
ATOM 1542 O O . ILE A 1 103 ? -29.892 8.466 13.822 1.00 24.77 101 ILE A O 1
ATOM 1558 N N . ARG A 1 104 ? -29.104 6.440 14.511 1.00 22.30 102 ARG A N 1
ATOM 1559 C CA . ARG A 1 104 ? -30.091 5.579 13.890 1.00 19.92 102 ARG A CA 1
ATOM 1560 C C . ARG A 1 104 ? -31.051 4.955 14.862 1.00 21.30 102 ARG A C 1
ATOM 1561 O O . ARG A 1 104 ? -32.145 4.579 14.488 1.00 25.00 102 ARG A O 1
ATOM 1582 N N . SER A 1 105 ? -30.624 4.809 16.110 1.00 21.28 103 SER A N 1
ATOM 1583 C CA . SER A 1 105 ? -31.397 4.064 17.100 1.00 20.07 103 SER A CA 1
ATOM 1584 C C . SER A 1 105 ? -31.210 4.656 18.481 1.00 16.74 103 SER A C 1
ATOM 1585 O O . SER A 1 105 ? -30.382 5.526 18.645 1.00 18.06 103 SER A O 1
ATOM 1593 N N . VAL A 1 106 ? -31.969 4.197 19.470 1.00 19.31 104 VAL A N 1
ATOM 1594 C CA . VAL A 1 106 ? -31.797 4.732 20.817 1.00 17.64 104 VAL A CA 1
ATOM 1595 C C . VAL A 1 106 ? -30.401 4.332 21.325 1.00 18.82 104 VAL A C 1
ATOM 1596 O O . VAL A 1 106 ? -29.827 5.073 22.111 1.00 23.25 104 VAL A O 1
ATOM 1609 N N . ASP A 1 107 ? -29.840 3.194 20.892 1.00 18.46 105 ASP A N 1
ATOM 1610 C CA . ASP A 1 107 ? -28.496 2.859 21.339 1.00 18.99 105 ASP A CA 1
ATOM 1611 C C . ASP A 1 107 ? -27.506 3.903 20.837 1.00 17.48 105 ASP A C 1
ATOM 1612 O O . ASP A 1 107 ? -26.555 4.249 21.518 1.00 19.23 105 ASP A O 1
ATOM 1621 N N . ASP A 1 108 ? -27.715 4.404 19.642 1.00 18.14 106 ASP A N 1
ATOM 1622 C CA . ASP A 1 108 ? -26.867 5.455 19.110 1.00 18.74 106 ASP A CA 1
ATOM 1623 C C . ASP A 1 108 ? -26.950 6.763 19.904 1.00 16.05 106 ASP A C 1
ATOM 1624 O O . ASP A 1 108 ? -25.988 7.501 20.031 1.00 19.08 106 ASP A O 1
ATOM 1633 N N . ILE A 1 109 ? -28.131 7.087 20.391 1.00 18.54 107 ILE A N 1
ATOM 1634 C CA . ILE A 1 109 ? -28.267 8.240 21.272 1.00 15.96 107 ILE A CA 1
ATOM 1635 C C . ILE A 1 109 ? -27.390 8.021 22.497 1.00 16.09 107 ILE A C 1
ATOM 1636 O O . ILE A 1 109 ? -26.579 8.867 22.848 1.00 16.03 107 ILE A O 1
ATOM 1652 N N . ARG A 1 110 ? -27.529 6.863 23.125 1.00 19.55 108 ARG A N 1
ATOM 1653 C CA . ARG A 1 110 ? -26.681 6.477 24.248 1.00 18.39 108 ARG A CA 1
ATOM 1654 C C . ARG A 1 110 ? -25.181 6.576 23.936 1.00 17.73 108 ARG A C 1
ATOM 1655 O O . ARG A 1 110 ? -24.423 7.186 24.705 1.00 19.28 108 ARG A O 1
ATOM 1676 N N . THR A 1 111 ? -24.757 6.029 22.799 1.00 16.34 109 THR A N 1
ATOM 1677 C CA . THR A 1 111 ? -23.342 6.100 22.396 1.00 18.03 109 THR A CA 1
ATOM 1678 C C . THR A 1 111 ? -22.902 7.534 22.268 1.00 19.05 109 THR A C 1
ATOM 1679 O O . THR A 1 111 ? -21.796 7.850 22.624 1.00 23.18 109 THR A O 1
ATOM 1690 N N . THR A 1 112 ? -23.772 8.398 21.750 1.00 19.71 110 THR A N 1
ATOM 1691 C CA . THR A 1 112 ? -23.476 9.824 21.607 1.00 18.81 110 THR A CA 1
ATOM 1692 C C . THR A 1 112 ? -23.169 10.534 22.931 1.00 17.78 110 THR A C 1
ATOM 1693 O O . THR A 1 112 ? -22.185 11.255 23.046 1.00 17.53 110 THR A O 1
ATOM 1704 N N . PHE A 1 113 ? -24.005 10.293 23.932 1.00 20.52 111 PHE A N 1
ATOM 1705 C CA . PHE A 1 113 ? -23.785 10.829 25.271 1.00 17.39 111 PHE A CA 1
ATOM 1706 C C . PHE A 1 113 ? -22.423 10.338 25.809 1.00 20.04 111 PHE A C 1
ATOM 1707 O O . PHE A 1 113 ? -21.624 11.142 26.283 1.00 21.48 111 PHE A O 1
ATOM 1724 N N . ILE A 1 114 ? -22.156 9.031 25.699 1.00 19.68 112 ILE A N 1
ATOM 1725 C CA . ILE A 1 114 ? -20.901 8.449 26.198 1.00 17.35 112 ILE A CA 1
ATOM 1726 C C . ILE A 1 114 ? -19.667 9.045 25.496 1.00 17.61 112 ILE A C 1
ATOM 1727 O O . ILE A 1 114 ? -18.687 9.355 26.160 1.00 23.13 112 ILE A O 1
ATOM 1743 N N . ASN A 1 115 ? -19.722 9.273 24.184 1.00 17.79 113 ASN A N 1
ATOM 1744 C CA . ASN A 1 115 ? -18.610 9.922 23.490 1.00 18.47 113 ASN A CA 1
ATOM 1745 C C . ASN A 1 115 ? -18.434 11.404 23.817 1.00 21.49 113 ASN A C 1
ATOM 1746 O O . ASN A 1 115 ? -17.350 11.954 23.663 1.00 22.45 113 ASN A O 1
ATOM 1757 N N . ALA A 1 116 ? -19.499 12.026 24.312 1.00 24.41 114 ALA A N 1
ATOM 1758 C CA . ALA A 1 116 ? -19.449 13.392 24.839 1.00 27.36 114 ALA A CA 1
ATOM 1759 C C . ALA A 1 116 ? -19.057 13.415 26.333 1.00 27.17 114 ALA A C 1
ATOM 1760 O O . ALA A 1 116 ? -19.290 14.426 27.011 1.00 28.05 114 ALA A O 1
ATOM 1767 N N . GLY A 1 117 ? -18.553 12.280 26.850 1.00 22.60 115 GLY A N 1
ATOM 1768 C CA . GLY A 1 117 ? -18.016 12.189 28.204 1.00 22.67 115 GLY A CA 1
ATOM 1769 C C . GLY A 1 117 ? -18.935 11.801 29.346 1.00 24.10 115 GLY A C 1
ATOM 1770 O O . GLY A 1 117 ? -18.529 11.733 30.511 1.00 25.96 115 GLY A O 1
ATOM 1774 N N . VAL A 1 118 ? -20.189 11.559 29.017 1.00 25.17 116 VAL A N 1
ATOM 1775 C CA . VAL A 1 118 ? -21.144 11.100 30.000 1.00 24.15 116 VAL A CA 1
ATOM 1776 C C . VAL A 1 118 ? -20.858 9.619 30.372 1.00 21.79 116 VAL A C 1
ATOM 1777 O O . VAL A 1 118 ? -20.671 8.765 29.517 1.00 24.34 116 VAL A O 1
ATOM 1790 N N . LYS A 1 119 ? -20.898 9.312 31.654 1.00 20.60 117 LYS A N 1
ATOM 1791 C CA . LYS A 1 119 ? -20.675 7.969 32.107 1.00 22.10 117 LYS A CA 1
ATOM 1792 C C . LYS A 1 119 ? -21.841 7.125 31.750 1.00 23.45 117 LYS A C 1
ATOM 1793 O O . LYS A 1 119 ? -22.966 7.556 31.917 1.00 22.58 117 LYS A O 1
ATOM 1797 N N . ALA A 1 120 ? -21.572 5.989 31.130 1.00 23.02 118 ALA A N 1
ATOM 1798 C CA . ALA A 1 120 ? -22.613 5.069 30.723 1.00 19.16 118 ALA A CA 1
ATOM 1799 C C . ALA A 1 120 ? -23.538 4.795 31.889 1.00 20.64 118 ALA A C 1
ATOM 1800 O O . ALA A 1 120 ? -24.746 4.803 31.735 1.00 22.16 118 ALA A O 1
ATOM 1807 N N . GLU A 1 121 ? -22.982 4.627 33.080 1.00 20.65 119 GLU A N 1
ATOM 1808 C CA . GLU A 1 121 ? -23.787 4.222 34.207 1.00 21.94 119 GLU A CA 1
ATOM 1809 C C . GLU A 1 121 ? -24.731 5.358 34.613 1.00 22.18 119 GLU A C 1
ATOM 1810 O O . GLU A 1 121 ? -25.869 5.087 34.982 1.00 23.57 119 GLU A O 1
ATOM 1822 N N . ASP A 1 122 ? -24.311 6.617 34.497 1.00 20.84 120 ASP A N 1
ATOM 1823 C CA . ASP A 1 122 ? -25.205 7.736 34.826 1.00 18.54 120 ASP A CA 1
ATOM 1824 C C . ASP A 1 122 ? -26.356 7.872 33.819 1.00 19.13 120 ASP A C 1
ATOM 1825 O O . ASP A 1 122 ? -27.528 8.101 34.170 1.00 17.14 120 ASP A O 1
ATOM 1834 N N . TYR A 1 123 ? -26.005 7.705 32.549 1.00 20.18 121 TYR A N 1
ATOM 1835 C CA . TYR A 1 123 ? -26.975 7.743 31.501 1.00 16.12 121 TYR A CA 1
ATOM 1836 C C . TYR A 1 123 ? -27.990 6.669 31.774 1.00 16.74 121 TYR A C 1
ATOM 1837 O O . TYR A 1 123 ? -29.159 6.928 31.684 1.00 16.16 121 TYR A O 1
ATOM 1855 N N . ASP A 1 124 ? -27.556 5.464 32.128 1.00 17.17 122 ASP A N 1
ATOM 1856 C CA . ASP A 1 124 ? -28.514 4.371 32.313 1.00 16.97 122 ASP A CA 1
ATOM 1857 C C . ASP A 1 124 ? -29.431 4.586 33.494 1.00 16.08 122 ASP A C 1
ATOM 1858 O O . ASP A 1 124 ? -30.575 4.118 33.483 1.00 16.26 122 ASP A O 1
ATOM 1867 N N . ALA A 1 125 ? -28.904 5.270 34.503 1.00 18.27 123 ALA A N 1
ATOM 1868 C CA . ALA A 1 125 ? -29.670 5.603 35.706 1.00 17.99 123 ALA A CA 1
ATOM 1869 C C . ALA A 1 125 ? -30.692 6.686 35.391 1.00 16.18 123 ALA A C 1
ATOM 1870 O O . ALA A 1 125 ? -31.852 6.595 35.760 1.00 15.97 123 ALA A O 1
ATOM 1877 N N . ALA A 1 126 ? -30.256 7.668 34.622 1.00 15.80 124 ALA A N 1
ATOM 1878 C CA . ALA A 1 126 ? -31.075 8.837 34.321 1.00 16.95 124 ALA A CA 1
ATOM 1879 C C . ALA A 1 126 ? -32.206 8.562 33.317 1.00 15.59 124 ALA A C 1
ATOM 1880 O O . ALA A 1 126 ? -33.265 9.122 33.465 1.00 16.84 124 ALA A O 1
ATOM 1887 N N . ILE A 1 127 ? -31.979 7.737 32.291 1.00 14.99 125 ILE A N 1
ATOM 1888 C CA . ILE A 1 127 ? -32.815 7.749 31.088 1.00 15.02 125 ILE A CA 1
ATOM 1889 C C . ILE A 1 127 ? -34.306 7.445 31.370 1.00 15.77 125 ILE A C 1
ATOM 1890 O O . ILE A 1 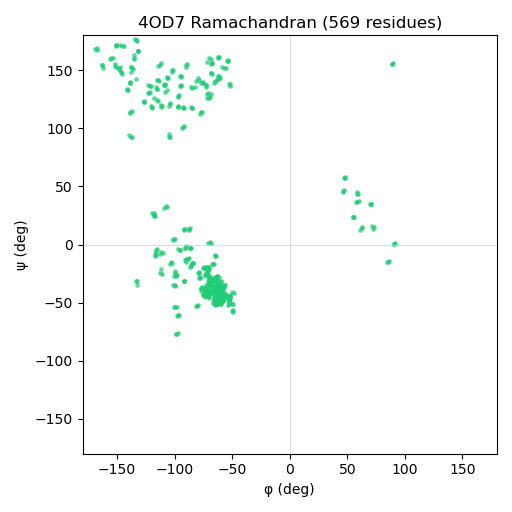127 ? -35.169 8.031 30.725 1.00 15.98 125 ILE A O 1
ATOM 1906 N N . ASN A 1 128 ? -34.610 6.569 32.338 1.00 16.88 126 ASN A N 1
ATOM 1907 C CA . ASN A 1 128 ? -36.001 6.318 32.706 1.00 16.74 126 ASN A CA 1
ATOM 1908 C C . ASN A 1 128 ? -36.285 6.724 34.160 1.00 16.04 126 ASN A C 1
ATOM 1909 O O . ASN A 1 128 ? -37.261 6.291 34.780 1.00 17.16 126 ASN A O 1
ATOM 1920 N N . SER A 1 129 ? -35.479 7.640 34.658 1.00 16.62 127 SER A N 1
ATOM 1921 C CA . SER A 1 129 ? -35.691 8.177 35.989 1.00 17.37 127 SER A CA 1
ATOM 1922 C C . SER A 1 129 ? -36.952 9.015 36.058 1.00 16.47 127 SER A C 1
ATOM 1923 O O . SER A 1 129 ? -37.408 9.520 35.059 1.00 14.57 127 SER A O 1
ATOM 1931 N N . PHE A 1 130 ? -37.500 9.126 37.265 1.00 17.72 128 PHE A N 1
ATOM 1932 C CA . PHE A 1 130 ? -38.614 10.002 37.564 1.00 15.27 128 PHE A CA 1
ATOM 1933 C C . PHE A 1 130 ? -38.310 11.395 37.095 1.00 13.86 128 PHE A C 1
ATOM 1934 O O . PHE A 1 130 ? -39.163 12.058 36.550 1.00 15.45 128 PHE A O 1
ATOM 1951 N N . VAL A 1 131 ? -37.113 11.877 37.365 1.00 13.98 129 VAL A N 1
ATOM 1952 C CA . VAL A 1 131 ? -36.776 13.240 36.962 1.00 17.08 129 VAL A CA 1
ATOM 1953 C C . VAL A 1 131 ? -36.828 13.419 35.407 1.00 12.97 129 VAL A C 1
ATOM 1954 O O . VAL A 1 131 ? -37.268 14.428 34.905 1.00 11.24 129 VAL A O 1
ATOM 1967 N N . VAL A 1 132 ? -36.315 12.447 34.683 1.00 12.45 130 VAL A N 1
ATOM 1968 C CA . VAL A 1 132 ? -36.267 12.517 33.241 1.00 12.10 130 VAL A CA 1
ATOM 1969 C C . VAL A 1 132 ? -37.692 12.318 32.754 1.00 13.62 130 VAL A C 1
ATOM 1970 O O . VAL A 1 132 ? -38.130 13.015 31.863 1.00 13.73 130 VAL A O 1
ATOM 1983 N N . ASN A 1 133 ? -38.430 11.402 33.367 1.00 13.59 131 ASN A N 1
ATOM 1984 C CA . ASN A 1 133 ? -39.841 11.260 33.037 1.00 14.15 131 ASN A CA 1
ATOM 1985 C C . ASN A 1 133 ? -40.641 12.565 33.215 1.00 15.04 131 ASN A C 1
ATOM 1986 O O . ASN A 1 133 ? -41.373 12.969 32.333 1.00 15.68 131 ASN A O 1
ATOM 1997 N N . SER A 1 134 ? -40.409 13.277 34.309 1.00 15.66 132 SER A N 1
ATOM 1998 C CA . SER A 1 134 ? -41.047 14.559 34.565 1.00 14.34 132 SER A CA 1
ATOM 1999 C C . SER A 1 134 ? -40.667 15.596 33.543 1.00 12.72 132 SER A C 1
ATOM 2000 O O . SER A 1 134 ? -41.520 16.333 33.082 1.00 14.27 132 SER A O 1
ATOM 2008 N N . LEU A 1 135 ? -39.397 15.643 33.172 1.00 12.63 133 LEU A N 1
ATOM 2009 C CA . LEU A 1 135 ? -38.939 16.581 32.136 1.00 14.61 133 LEU A CA 1
ATOM 2010 C C . LEU A 1 135 ? -39.569 16.277 30.777 1.00 13.84 133 LEU A C 1
ATOM 2011 O O . LEU A 1 135 ? -39.831 17.181 29.991 1.00 13.64 133 LEU A O 1
ATOM 2027 N N . VAL A 1 136 ? -39.770 15.006 30.468 1.00 12.42 134 VAL A N 1
ATOM 2028 C CA . VAL A 1 136 ? -40.376 14.659 29.189 1.00 15.17 134 VAL A CA 1
ATOM 2029 C C . VAL A 1 136 ? -41.815 15.196 29.179 1.00 16.14 134 VAL A C 1
ATOM 2030 O O . VAL A 1 136 ? -42.250 15.804 28.192 1.00 16.62 134 VAL A O 1
ATOM 2043 N N . SER A 1 137 ? -42.544 14.954 30.272 1.00 14.65 135 SER A N 1
ATOM 2044 C CA . SER A 1 137 ? -43.920 15.419 30.426 1.00 15.88 135 SER A CA 1
ATOM 2045 C C . SER A 1 137 ? -43.960 16.916 30.331 1.00 15.58 135 SER A C 1
ATOM 2046 O O . SER A 1 137 ? -44.828 17.472 29.682 1.00 16.02 135 SER A O 1
ATOM 2054 N N . GLN A 1 138 ? -43.000 17.572 30.975 1.00 18.16 136 GLN A N 1
ATOM 2055 C CA . GLN A 1 138 ? -42.922 19.028 30.976 1.00 19.19 136 GLN A CA 1
ATOM 2056 C C . GLN A 1 138 ? -42.826 19.603 29.567 1.00 17.87 136 GLN A C 1
ATOM 2057 O O . GLN A 1 138 ? -43.443 20.621 29.274 1.00 19.37 136 GLN A O 1
ATOM 2071 N N . GLN A 1 139 ? -41.997 18.970 28.745 1.00 15.49 137 GLN A N 1
ATOM 2072 C CA . GLN A 1 139 ? -41.777 19.383 27.353 1.00 13.55 137 GLN A CA 1
ATOM 2073 C C . GLN A 1 139 ? -43.007 19.196 26.476 1.00 15.87 137 GLN A C 1
ATOM 2074 O O . GLN A 1 139 ? -43.454 20.107 25.770 1.00 16.38 137 GLN A O 1
ATOM 2088 N N . GLN A 1 140 ? -43.559 17.993 26.561 1.00 16.83 138 GLN A N 1
ATOM 2089 C CA . GLN A 1 140 ? -44.672 17.587 25.752 1.00 20.35 138 GLN A CA 1
ATOM 2090 C C . GLN A 1 140 ? -45.885 18.447 26.038 1.00 19.81 138 GLN A C 1
ATOM 2091 O O . GLN A 1 140 ? -46.588 18.806 25.132 1.00 22.80 138 GLN A O 1
ATOM 2105 N N . ASN A 1 141 ? -46.119 18.766 27.311 1.00 20.19 139 ASN A N 1
ATOM 2106 C CA . ASN A 1 141 ? -47.224 19.639 27.726 1.00 20.31 139 ASN A CA 1
ATOM 2107 C C . ASN A 1 141 ? -47.018 21.053 27.328 1.00 22.15 139 ASN A C 1
ATOM 2108 O O . ASN A 1 141 ? -47.981 21.744 27.060 1.00 23.59 139 ASN A O 1
ATOM 2119 N N . ALA A 1 142 ? -45.757 21.493 27.331 1.00 22.30 140 ALA A N 1
ATOM 2120 C CA . ALA A 1 142 ? -45.427 22.855 26.905 1.00 24.01 140 ALA A CA 1
ATOM 2121 C C . ALA A 1 142 ? -45.679 23.067 25.446 1.00 18.13 140 ALA A C 1
ATOM 2122 O O . ALA A 1 142 ? -46.209 24.084 25.062 1.00 20.52 140 ALA A O 1
ATOM 2129 N N . VAL A 1 143 ? -45.313 22.085 24.640 1.00 20.75 141 VAL A N 1
ATOM 2130 C CA . VAL A 1 143 ? -45.538 22.164 23.201 1.00 21.84 141 VAL A CA 1
ATOM 2131 C C . VAL A 1 143 ? -47.033 22.253 22.917 1.00 26.60 141 VAL A C 1
ATOM 2132 O O . VAL A 1 143 ? -47.460 23.023 22.064 1.00 31.51 141 VAL A O 1
ATOM 2145 N N . THR A 1 144 ? -47.840 21.512 23.655 1.00 22.78 142 THR A N 1
ATOM 2146 C CA . THR A 1 144 ? -49.286 21.666 23.539 1.00 25.70 142 THR A CA 1
ATOM 2147 C C . THR A 1 144 ? -49.823 23.050 23.994 1.00 27.06 142 THR A C 1
ATOM 2148 O O . THR A 1 144 ? -50.524 23.722 23.244 1.00 31.29 142 THR A O 1
ATOM 2159 N N . ASP A 1 145 ? -49.459 23.501 25.190 1.00 29.25 143 ASP A N 1
ATOM 2160 C CA . ASP A 1 145 ? -50.066 24.696 25.774 1.00 30.95 143 ASP A CA 1
ATOM 2161 C C . ASP A 1 145 ? -49.587 25.989 25.130 1.00 28.16 143 ASP A C 1
ATOM 2162 O O . ASP A 1 145 ? -50.246 27.028 25.224 1.00 28.53 143 ASP A O 1
ATOM 2171 N N . PHE A 1 146 ? -48.455 25.922 24.459 1.00 25.13 144 PHE A N 1
ATOM 2172 C CA . PHE A 1 146 ? -47.940 27.070 23.752 1.00 25.57 144 PHE A CA 1
ATOM 2173 C C . PHE A 1 146 ? -48.265 26.968 22.244 1.00 25.87 144 PHE A C 1
ATOM 2174 O O . PHE A 1 146 ? -47.861 27.827 21.467 1.00 26.64 144 PHE A O 1
ATOM 2191 N N . GLN A 1 147 ? -49.015 25.934 21.860 1.00 25.19 145 GLN A N 1
ATOM 2192 C CA . GLN A 1 147 ? -49.395 25.676 20.467 1.00 24.66 145 GLN A CA 1
ATOM 2193 C C . GLN A 1 147 ? -48.229 25.773 19.482 1.00 24.91 145 GLN A C 1
ATOM 2194 O O . GLN A 1 147 ? -48.260 26.558 18.519 1.00 24.63 145 GLN A O 1
ATOM 2198 N N . ILE A 1 148 ? -47.198 24.970 19.723 1.00 23.78 146 ILE A N 1
ATOM 2199 C CA . ILE A 1 148 ? -45.987 25.011 18.908 1.00 19.55 146 ILE A CA 1
ATOM 2200 C C . ILE A 1 148 ? -46.115 24.009 17.812 1.00 20.11 146 ILE A C 1
ATOM 2201 O O . ILE A 1 148 ? -46.229 22.821 18.076 1.00 23.95 146 ILE A O 1
ATOM 2217 N N . ASN A 1 149 ? -46.105 24.511 16.584 1.00 20.25 147 ASN A N 1
ATOM 2218 C CA . ASN A 1 149 ? -46.287 23.694 15.399 1.00 31.31 147 ASN A CA 1
ATOM 2219 C C . ASN A 1 149 ? -45.061 23.709 14.514 1.00 25.25 147 ASN A C 1
ATOM 2220 O O . ASN A 1 149 ? -44.988 22.948 13.574 1.00 22.30 147 ASN A O 1
ATOM 2231 N N . GLY A 1 150 ? -44.121 24.594 14.826 1.00 22.88 148 GLY A N 1
ATOM 2232 C CA . GLY A 1 150 ? -42.932 24.772 14.049 1.00 19.54 148 GLY A CA 1
ATOM 2233 C C . GLY A 1 150 ? -41.830 25.257 14.950 1.00 19.12 148 GLY A C 1
ATOM 2234 O O . GLY A 1 150 ? -42.078 25.861 15.989 1.00 20.39 148 GLY A O 1
ATOM 2238 N N . VAL A 1 151 ? -40.600 24.968 14.552 1.00 19.17 149 VAL A N 1
ATOM 2239 C CA . VAL A 1 151 ? -39.425 25.316 15.318 1.00 15.88 149 VAL A CA 1
ATOM 2240 C C . VAL A 1 151 ? -38.351 25.847 14.396 1.00 14.23 149 VAL A C 1
ATOM 2241 O O . VAL A 1 151 ? -38.244 25.445 13.243 1.00 14.60 149 VAL A O 1
ATOM 2254 N N . PRO A 1 152 ? -37.475 26.695 14.920 1.00 15.10 150 PRO A N 1
ATOM 2255 C CA . PRO A 1 152 ? -37.309 27.221 16.284 1.00 15.71 150 PRO A CA 1
ATOM 2256 C C . PRO A 1 152 ? -38.456 28.153 16.708 1.00 15.36 150 PRO A C 1
ATOM 2257 O O . PRO A 1 152 ? -39.030 28.815 15.866 1.00 18.04 150 PRO A O 1
ATOM 2268 N N . ALA A 1 153 ? -38.822 28.179 17.975 1.00 18.12 151 ALA A N 1
ATOM 2269 C CA . ALA A 1 153 ? -39.876 29.085 18.429 1.00 18.81 151 ALA A CA 1
ATOM 2270 C C . ALA A 1 153 ? -39.570 29.535 19.846 1.00 18.62 151 ALA A C 1
ATOM 2271 O O . ALA A 1 153 ? -38.992 28.781 20.574 1.00 18.28 151 ALA A O 1
ATOM 2278 N N . MET A 1 154 ? -39.953 30.750 20.233 1.00 19.08 152 MET A N 1
ATOM 2279 C CA . MET A 1 154 ? -39.692 31.258 21.598 1.00 19.24 152 MET A CA 1
ATOM 2280 C C . MET A 1 154 ? -40.934 32.046 22.052 1.00 22.41 152 MET A C 1
ATOM 2281 O O . MET A 1 154 ? -41.530 32.794 21.273 1.00 23.93 152 MET A O 1
ATOM 2295 N N . VAL A 1 155 ? -41.397 31.788 23.264 1.00 21.62 153 VAL A N 1
ATOM 2296 C CA . VAL A 1 155 ? -42.567 32.475 23.793 1.00 26.60 153 VAL A CA 1
ATOM 2297 C C . VAL A 1 155 ? -42.190 33.166 25.086 1.00 28.42 153 VAL A C 1
ATOM 2298 O O . VAL A 1 155 ? -41.440 32.597 25.883 1.00 28.38 153 VAL A O 1
ATOM 2311 N N . ILE A 1 156 ? -42.648 34.400 25.278 1.00 28.12 154 ILE A N 1
ATOM 2312 C CA . ILE A 1 156 ? -42.222 35.168 26.443 1.00 31.36 154 ILE A CA 1
ATOM 2313 C C . ILE A 1 156 ? -43.383 35.462 27.382 1.00 32.00 154 ILE A C 1
ATOM 2314 O O . ILE A 1 156 ? -44.445 35.842 26.931 1.00 35.42 154 ILE A O 1
ATOM 2330 N N . ASP A 1 157 ? -43.159 35.250 28.684 1.00 30.09 155 ASP A N 1
ATOM 2331 C CA . ASP A 1 157 ? -44.171 35.447 29.724 1.00 35.15 155 ASP A CA 1
ATOM 2332 C C . ASP A 1 157 ? -45.461 34.664 29.487 1.00 33.56 155 ASP A C 1
ATOM 2333 O O . ASP A 1 157 ? -46.526 35.004 30.049 1.00 33.55 155 ASP A O 1
ATOM 2342 N N . GLY A 1 158 ? -45.340 33.581 28.718 1.00 30.47 156 GLY A N 1
ATOM 2343 C CA . GLY A 1 158 ? -46.470 32.745 28.360 1.00 29.34 156 GLY A CA 1
ATOM 2344 C C . GLY A 1 158 ? -47.518 33.470 27.541 1.00 31.28 156 GLY A C 1
ATOM 2345 O O . GLY A 1 158 ? -48.623 32.965 27.367 1.00 32.93 156 GLY A O 1
ATOM 2349 N N . LYS A 1 159 ? -47.163 34.637 27.004 1.00 38.38 157 LYS A N 1
ATOM 2350 C CA . LYS A 1 159 ? -48.147 35.555 26.401 1.00 42.19 157 LYS A CA 1
ATOM 2351 C C . LYS A 1 159 ? -47.730 36.097 25.018 1.00 40.23 157 LYS A C 1
ATOM 2352 O O . LYS A 1 159 ? -48.605 36.335 24.186 1.00 41.67 157 LYS A O 1
ATOM 2371 N N . TYR A 1 160 ? -46.435 36.280 24.759 1.00 34.31 158 TYR A N 1
ATOM 2372 C CA . TYR A 1 160 ? -45.985 36.842 23.480 1.00 35.57 158 TYR A CA 1
ATOM 2373 C C . TYR A 1 160 ? -45.171 35.839 22.690 1.00 44.72 158 TYR A C 1
ATOM 2374 O O . TYR A 1 160 ? -44.175 35.340 23.186 1.00 46.71 158 TYR A O 1
ATOM 2392 N N . LYS A 1 161 ? -45.587 35.560 21.458 1.00 45.22 159 LYS A N 1
ATOM 2393 C CA . LYS A 1 161 ? -44.807 34.707 20.571 1.00 38.72 159 LYS A CA 1
ATOM 2394 C C . LYS A 1 161 ? -43.953 35.530 19.618 1.00 36.09 159 LYS A C 1
ATOM 2395 O O . LYS A 1 161 ? -44.457 36.320 18.810 1.00 30.74 159 LYS A O 1
ATOM 2414 N N . MET A 1 162 ? -42.641 35.349 19.739 1.00 33.78 160 MET A N 1
ATOM 2415 C CA . MET A 1 162 ? -41.689 35.969 18.822 1.00 31.55 160 MET A CA 1
ATOM 2416 C C . MET A 1 162 ? -41.985 35.707 17.350 1.00 27.94 160 MET A C 1
ATOM 2417 O O . MET A 1 162 ? -42.390 34.615 16.975 1.00 25.53 160 MET A O 1
ATOM 2431 N N . LYS A 1 163 ? -41.836 36.753 16.551 1.00 27.08 161 LYS A N 1
ATOM 2432 C CA . LYS A 1 163 ? -41.937 36.686 15.107 1.00 27.64 161 LYS A CA 1
ATOM 2433 C C . LYS A 1 163 ? -40.552 36.771 14.490 1.00 26.03 161 LYS A C 1
ATOM 2434 O O . LYS A 1 163 ? -40.023 37.861 14.294 1.00 27.20 161 LYS A O 1
ATOM 2453 N N . ASN A 1 164 ? -39.953 35.607 14.252 1.00 24.31 162 ASN A N 1
ATOM 2454 C CA . ASN A 1 164 ? -38.546 35.506 13.854 1.00 28.64 162 ASN A CA 1
ATOM 2455 C C . ASN A 1 164 ? -38.285 36.166 12.507 1.00 25.33 162 ASN A C 1
ATOM 2456 O O . ASN A 1 164 ? -37.161 36.576 12.222 1.00 25.82 162 ASN A O 1
ATOM 2467 N N . ASP A 1 165 ? -39.318 36.200 11.669 1.00 28.56 163 ASP A N 1
ATOM 2468 C CA . ASP A 1 165 ? -39.241 36.837 10.347 1.00 28.26 163 ASP A CA 1
ATOM 2469 C C . ASP A 1 165 ? -39.684 38.290 10.457 1.00 27.78 163 ASP A C 1
ATOM 2470 O O . ASP A 1 165 ? -39.950 38.935 9.469 1.00 29.00 163 ASP A O 1
ATOM 2479 N N . GLY A 1 166 ? -39.772 38.780 11.675 1.00 28.43 164 GLY A N 1
ATOM 2480 C CA . GLY A 1 166 ? -40.230 40.115 11.949 1.00 31.39 164 GLY A CA 1
ATOM 2481 C C . GLY A 1 166 ? -39.115 40.951 12.555 1.00 37.18 164 GLY A C 1
ATOM 2482 O O . GLY A 1 166 ? -39.282 42.157 12.801 1.00 43.95 164 GLY A O 1
ATOM 2486 N N . ILE A 1 167 ? -37.980 40.310 12.801 1.00 33.41 165 ILE A N 1
ATOM 2487 C CA . ILE A 1 167 ? -36.780 41.001 13.248 1.00 32.72 165 ILE A CA 1
ATOM 2488 C C . ILE A 1 167 ? -35.876 41.293 12.050 1.00 31.91 165 ILE A C 1
ATOM 2489 O O . ILE A 1 167 ? -35.638 40.415 11.228 1.00 32.05 165 ILE A O 1
ATOM 2505 N N . SER A 1 168 ? -35.458 42.548 11.920 1.00 33.40 166 SER A N 1
ATOM 2506 C CA . SER A 1 168 ? -34.676 43.003 10.777 1.00 39.46 166 SER A CA 1
ATOM 2507 C C . SER A 1 168 ? -33.203 43.232 11.168 1.00 36.58 166 SER A C 1
ATOM 2508 O O . SER A 1 168 ? -32.895 43.606 12.300 1.00 39.99 166 SER A O 1
ATOM 2516 N N . ALA A 1 169 ? -32.291 42.921 10.256 1.00 35.41 167 ALA A N 1
ATOM 2517 C CA . ALA A 1 169 ? -30.863 43.036 10.531 1.00 35.40 167 ALA A CA 1
ATOM 2518 C C . ALA A 1 169 ? -30.070 43.028 9.249 1.00 34.53 167 ALA A C 1
ATOM 2519 O O . ALA A 1 169 ? -30.500 42.509 8.212 1.00 35.72 167 ALA A O 1
ATOM 2526 N N . LYS A 1 170 ? -28.906 43.631 9.301 1.00 34.64 168 LYS A N 1
ATOM 2527 C CA . LYS A 1 170 ? -28.117 43.722 8.110 1.00 34.75 168 LYS A CA 1
ATOM 2528 C C . LYS A 1 170 ? -27.140 42.580 8.128 1.00 36.85 168 LYS A C 1
ATOM 2529 O O . LYS A 1 170 ? -26.387 42.393 7.199 1.00 33.52 168 LYS A O 1
ATOM 2548 N N . SER A 1 171 ? -27.130 41.823 9.217 1.00 35.14 169 SER A N 1
ATOM 2549 C CA . SER A 1 171 ? -26.321 40.644 9.272 1.00 30.24 169 SER A CA 1
ATOM 2550 C C . SER A 1 171 ? -26.922 39.714 10.289 1.00 28.47 169 SER A C 1
ATOM 2551 O O . SER A 1 171 ? -27.749 40.146 11.082 1.00 29.62 169 SER A O 1
ATOM 2559 N N . PRO A 1 172 ? -26.588 38.412 10.218 1.00 29.63 170 PRO A N 1
ATOM 2560 C CA . PRO A 1 172 ? -27.039 37.445 11.217 1.00 28.22 170 PRO A CA 1
ATOM 2561 C C . PRO A 1 172 ? -26.531 37.787 12.613 1.00 30.69 170 PRO A C 1
ATOM 2562 O O . PRO A 1 172 ? -27.220 37.552 13.590 1.00 33.86 170 PRO A O 1
ATOM 2573 N N . GLU A 1 173 ? -25.350 38.400 12.679 1.00 33.95 171 GLU A N 1
ATOM 2574 C CA . GLU A 1 173 ? -24.673 38.714 13.940 1.00 30.70 171 GLU A CA 1
ATOM 2575 C C . GLU A 1 173 ? -25.439 39.808 14.625 1.00 30.58 171 GLU A C 1
ATOM 2576 O O . GLU A 1 173 ? -25.702 39.732 15.805 1.00 34.40 171 GLU A O 1
ATOM 2588 N N . GLU A 1 174 ? -25.791 40.829 13.865 1.00 37.79 172 GLU A N 1
ATOM 2589 C CA . GLU A 1 174 ? -26.732 41.850 14.296 1.00 46.90 172 GLU A CA 1
ATOM 2590 C C . GLU A 1 174 ? -28.108 41.290 14.578 1.00 54.46 172 GLU A C 1
ATOM 2591 O O . GLU A 1 174 ? -28.806 41.795 15.459 1.00 60.68 172 GLU A O 1
ATOM 2603 N N . TYR A 1 175 ? -28.497 40.256 13.825 1.00 52.58 173 TYR A N 1
ATOM 2604 C CA . TYR A 1 175 ? -29.822 39.665 13.976 1.00 43.73 173 TYR A CA 1
ATOM 2605 C C . TYR A 1 175 ? -29.937 39.106 15.347 1.00 29.82 173 TYR A C 1
ATOM 2606 O O . TYR A 1 175 ? -30.959 39.270 15.960 1.00 26.96 173 TYR A O 1
ATOM 2624 N N . ALA A 1 176 ? -28.927 38.398 15.806 1.00 27.11 174 ALA A N 1
ATOM 2625 C CA . ALA A 1 176 ? -28.965 37.807 17.141 1.00 25.09 174 ALA A CA 1
ATOM 2626 C C . ALA A 1 176 ? -28.957 38.880 18.234 1.00 31.47 174 ALA A C 1
ATOM 2627 O O . ALA A 1 176 ? -29.620 38.746 19.260 1.00 33.89 174 ALA A O 1
ATOM 2634 N N . LYS A 1 177 ? -28.190 39.939 18.015 1.00 30.80 175 LYS A N 1
ATOM 2635 C CA . LYS A 1 177 ? -28.178 41.061 18.920 1.00 32.07 175 LYS A CA 1
ATOM 2636 C C . LYS A 1 177 ? -29.520 41.739 18.849 1.00 32.77 175 LYS A C 1
ATOM 2637 O O . LYS A 1 177 ? -30.065 42.200 19.851 1.00 34.42 175 LYS A O 1
ATOM 2656 N N . ALA A 1 178 ? -30.019 41.845 17.636 1.00 31.54 176 ALA A N 1
ATOM 2657 C CA . ALA A 1 178 ? -31.304 42.457 17.406 1.00 32.73 176 ALA A CA 1
ATOM 2658 C C . ALA A 1 178 ? -32.382 41.616 18.034 1.00 31.06 176 ALA A C 1
ATOM 2659 O O . ALA A 1 178 ? -33.367 42.138 18.486 1.00 32.19 176 ALA A O 1
ATOM 2666 N N . TYR A 1 179 ? -32.230 40.300 17.969 1.00 29.18 177 TYR A N 1
ATOM 2667 C CA . TYR A 1 179 ? -33.189 39.367 18.555 1.00 28.45 177 TYR A CA 1
ATOM 2668 C C . TYR A 1 179 ? -33.193 39.532 20.054 1.00 29.59 177 TYR A C 1
ATOM 2669 O O . TYR A 1 179 ? -34.247 39.648 20.682 1.00 28.55 177 TYR A O 1
ATOM 2687 N N . SER A 1 180 ? -31.982 39.548 20.609 1.00 30.85 178 SER A N 1
ATOM 2688 C CA . SER A 1 180 ? -31.760 39.728 22.045 1.00 32.57 178 SER A CA 1
ATOM 2689 C C . SER A 1 180 ? -32.295 41.067 22.521 1.00 33.61 178 SER A C 1
ATOM 2690 O O . SER A 1 180 ? -32.745 41.186 23.646 1.00 35.07 178 SER A O 1
ATOM 2698 N N . ASP A 1 181 ? -32.207 42.075 21.658 1.00 33.02 179 ASP A N 1
ATOM 2699 C CA . ASP A 1 181 ? -32.742 43.400 21.936 1.00 36.14 179 ASP A CA 1
ATOM 2700 C C . ASP A 1 181 ? -34.268 43.353 22.117 1.00 36.78 179 ASP A C 1
ATOM 2701 O O . ASP A 1 181 ? -34.794 43.887 23.078 1.00 40.10 179 ASP A O 1
ATOM 2710 N N . VAL A 1 182 ? -34.980 42.729 21.176 1.00 38.63 180 VAL A N 1
ATOM 2711 C CA . VAL A 1 182 ? -36.456 42.606 21.233 1.00 36.28 180 VAL A CA 1
ATOM 2712 C C . VAL A 1 182 ? -36.970 41.844 22.466 1.00 35.33 180 VAL A C 1
ATOM 2713 O O . VAL A 1 182 ? -37.984 42.210 23.040 1.00 35.34 180 VAL A O 1
ATOM 2726 N N . VAL A 1 183 ? -36.304 40.744 22.821 1.00 35.26 181 VAL A N 1
ATOM 2727 C CA . VAL A 1 183 ? -36.710 39.912 23.959 1.00 33.32 181 VAL A CA 1
ATOM 2728 C C . VAL A 1 183 ? -36.721 40.683 25.261 1.00 33.76 181 VAL A C 1
ATOM 2729 O O . VAL A 1 183 ? -37.693 40.626 26.008 1.00 33.60 181 VAL A O 1
ATOM 2742 N N . ASN A 1 184 ? -35.634 41.401 25.510 1.00 39.32 182 ASN A N 1
ATOM 2743 C CA . ASN A 1 184 ? -35.461 42.165 26.739 1.00 40.79 182 ASN A CA 1
ATOM 2744 C C . ASN A 1 184 ? -36.522 43.273 26.841 1.00 43.69 182 ASN A C 1
ATOM 2745 O O . ASN A 1 184 ? -36.928 43.661 27.942 1.00 44.97 182 ASN A O 1
ATOM 2756 N N . GLN A 1 185 ? -37.009 43.745 25.690 1.00 42.81 183 GLN A N 1
ATOM 2757 C CA . GLN A 1 185 ? -38.061 44.750 25.673 1.00 44.62 183 GLN A CA 1
ATOM 2758 C C . GLN A 1 185 ? -39.387 44.106 26.011 1.00 44.10 183 GLN A C 1
ATOM 2759 O O . GLN A 1 185 ? -40.201 44.691 26.708 1.00 48.99 183 GLN A O 1
ATOM 2763 N N . LEU A 1 186 ? -39.601 42.892 25.547 1.00 38.83 184 LEU A N 1
ATOM 2764 C CA . LEU A 1 186 ? -40.795 42.167 25.914 1.00 38.39 184 LEU A CA 1
ATOM 2765 C C . LEU A 1 186 ? -40.747 41.715 27.356 1.00 38.27 184 LEU A C 1
ATOM 2766 O O . LEU A 1 186 ? -41.778 41.422 27.970 1.00 38.86 184 LEU A O 1
ATOM 2782 N N . LEU A 1 187 ? -39.541 41.585 27.892 1.00 37.81 185 LEU A N 1
ATOM 2783 C CA . LEU A 1 187 ? -39.425 41.184 29.287 1.00 37.53 185 LEU A CA 1
ATOM 2784 C C . LEU A 1 187 ? -39.813 42.292 30.254 1.00 40.67 185 LEU A C 1
ATOM 2785 O O . LEU A 1 187 ? -40.483 42.029 31.282 1.00 42.89 185 LEU A O 1
ATOM 2801 N N . MET A 1 188 ? -39.382 43.519 29.952 1.00 42.78 186 MET A N 1
ATOM 2802 C CA . MET A 1 188 ? -39.760 44.677 30.775 1.00 48.01 186 MET A CA 1
ATOM 2803 C C . MET A 1 188 ? -41.237 45.049 30.600 1.00 51.93 186 MET A C 1
ATOM 2804 O O . MET A 1 188 ? -41.707 45.992 31.233 1.00 59.20 186 MET A O 1
ATOM 2818 N N . LYS A 1 189 ? -41.974 44.299 29.780 1.00 49.00 187 LYS A N 1
ATOM 2819 C CA . LYS A 1 189 ? -43.365 44.627 29.473 1.00 49.38 187 LYS A CA 1
ATOM 2820 C C . LYS A 1 189 ? -44.384 43.838 30.311 1.00 48.92 187 LYS A C 1
ATOM 2821 O O . LYS A 1 189 ? -44.543 42.624 30.156 1.00 45.33 187 LYS A O 1
ATOM 2840 N N . ALA B 1 3 ? -16.659 19.519 8.756 1.00 62.40 1 ALA B N 1
ATOM 2841 C CA . ALA B 1 3 ? -17.179 18.818 7.542 1.00 61.21 1 ALA B CA 1
ATOM 2842 C C . ALA B 1 3 ? -17.734 19.808 6.510 1.00 56.56 1 ALA B C 1
ATOM 2843 O O . ALA B 1 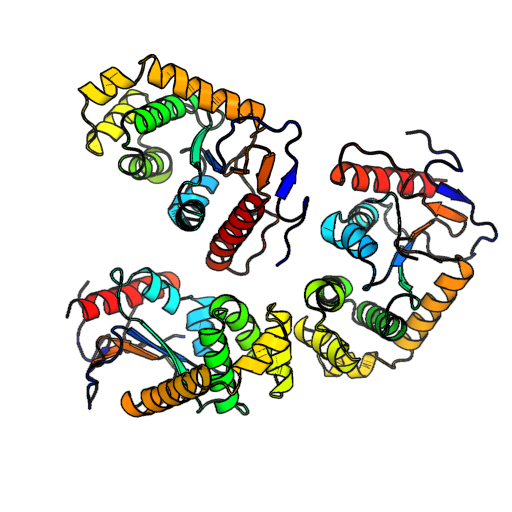3 ? -16.992 20.384 5.715 1.00 56.85 1 ALA B O 1
ATOM 2850 N N . ASP B 1 4 ? -19.041 20.016 6.552 1.00 49.93 2 ASP B N 1
ATOM 2851 C CA . ASP B 1 4 ? -19.740 20.851 5.598 1.00 44.06 2 ASP B CA 1
ATOM 2852 C C . ASP B 1 4 ? -19.426 22.298 5.973 1.00 37.49 2 ASP B C 1
ATOM 2853 O O . ASP B 1 4 ? -19.404 22.619 7.166 1.00 35.97 2 ASP B O 1
ATOM 2862 N N . ILE B 1 5 ? -19.195 23.182 4.996 1.00 33.23 3 ILE B N 1
ATOM 2863 C CA . ILE B 1 5 ? -18.886 24.596 5.313 1.00 27.66 3 ILE B CA 1
ATOM 2864 C C . ILE B 1 5 ? -20.040 25.502 4.990 1.00 22.83 3 ILE B C 1
ATOM 2865 O O . ILE B 1 5 ? -20.594 25.431 3.923 1.00 21.86 3 ILE B O 1
ATOM 2881 N N . SER B 1 6 ? -20.343 26.380 5.952 1.00 22.46 4 SER B N 1
ATOM 2882 C CA . SER B 1 6 ? -21.439 27.361 5.844 1.00 27.42 4 SER B CA 1
ATOM 2883 C C . SER B 1 6 ? -21.035 28.769 6.336 1.00 25.78 4 SER B C 1
ATOM 2884 O O . SER B 1 6 ? -20.172 28.923 7.231 1.00 23.11 4 SER B O 1
ATOM 2892 N N . GLU B 1 7 ? -21.670 29.789 5.761 1.00 21.42 5 GLU B N 1
ATOM 2893 C CA . GLU B 1 7 ? -21.355 31.171 6.101 1.00 22.56 5 GLU B CA 1
ATOM 2894 C C . GLU B 1 7 ? -21.597 31.476 7.592 1.00 23.89 5 GLU B C 1
ATOM 2895 O O . GLU B 1 7 ? -22.549 30.975 8.188 1.00 27.91 5 GLU B O 1
ATOM 2907 N N . GLY B 1 8 ? -20.742 32.302 8.189 1.00 23.28 6 GLY B N 1
ATOM 2908 C CA . GLY B 1 8 ? -20.884 32.655 9.592 1.00 23.76 6 GLY B CA 1
ATOM 2909 C C . GLY B 1 8 ? -20.234 31.661 10.534 1.00 23.31 6 GLY B C 1
ATOM 2910 O O . GLY B 1 8 ? -20.018 31.954 11.712 1.00 22.90 6 GLY B O 1
ATOM 2914 N N . LYS B 1 9 ? -19.907 30.486 10.001 1.00 23.17 7 LYS B N 1
ATOM 2915 C CA . LYS B 1 9 ? -19.268 29.456 10.783 1.00 25.41 7 LYS B CA 1
ATOM 2916 C C . LYS B 1 9 ? -17.748 29.492 10.522 1.00 20.65 7 LYS B C 1
ATOM 2917 O O . LYS B 1 9 ? -16.994 30.003 11.353 1.00 21.18 7 LYS B O 1
ATOM 2936 N N . GLN B 1 10 ? -17.294 28.975 9.385 1.00 17.52 8 GLN B N 1
ATOM 2937 C CA . GLN B 1 10 ? -15.842 29.005 9.112 1.00 20.87 8 GLN B CA 1
ATOM 2938 C C . GLN B 1 10 ? -15.422 30.242 8.362 1.00 20.12 8 GLN B C 1
ATOM 2939 O O . GLN B 1 10 ? -14.225 30.476 8.184 1.00 19.97 8 GLN B O 1
ATOM 2953 N N . TYR B 1 11 ? -16.392 31.072 8.007 1.00 20.48 9 TYR B N 1
ATOM 2954 C CA . TYR B 1 11 ? -16.142 32.283 7.203 1.00 21.38 9 TYR B CA 1
ATOM 2955 C C . TYR B 1 11 ? -17.382 33.182 7.229 1.00 21.62 9 TYR B C 1
ATOM 2956 O O . TYR B 1 11 ? -18.461 32.776 7.647 1.00 19.31 9 TYR B O 1
ATOM 2974 N N . THR B 1 12 ? -17.189 34.408 6.756 1.00 24.05 10 THR B N 1
ATOM 2975 C CA . THR B 1 12 ? -18.258 35.419 6.621 1.00 24.65 10 THR B CA 1
ATOM 2976 C C . THR B 1 12 ? -18.246 36.181 5.289 1.00 23.55 10 THR B C 1
ATOM 2977 O O . THR B 1 12 ? -17.221 36.249 4.587 1.00 25.27 10 THR B O 1
ATOM 2988 N N . ASN B 1 13 ? -19.359 36.825 4.976 1.00 23.92 11 ASN B N 1
ATOM 2989 C CA . ASN B 1 13 ? -19.452 37.516 3.710 1.00 26.48 11 ASN B CA 1
ATOM 2990 C C . ASN B 1 13 ? -18.810 38.885 3.812 1.00 29.46 11 ASN B C 1
ATOM 2991 O O . ASN B 1 13 ? -18.954 39.609 4.803 1.00 27.86 11 ASN B O 1
ATOM 3002 N N . LEU B 1 14 ? -18.033 39.187 2.778 1.00 30.42 12 LEU B N 1
ATOM 3003 C CA . LEU B 1 14 ? -17.446 40.494 2.609 1.00 33.99 12 LEU B CA 1
ATOM 3004 C C . LEU B 1 14 ? -18.649 41.438 2.397 1.00 35.91 12 LEU B C 1
ATOM 3005 O O . LEU B 1 14 ? -19.625 41.077 1.747 1.00 35.23 12 LEU B O 1
ATOM 3021 N N . SER B 1 15 ? -18.604 42.633 2.967 1.00 36.81 13 SER B N 1
ATOM 3022 C CA . SER B 1 15 ? -19.707 43.564 2.799 1.00 36.50 13 SER B CA 1
ATOM 3023 C C . SER B 1 15 ? -19.784 44.107 1.375 1.00 34.61 13 SER B C 1
ATOM 3024 O O . SER B 1 15 ? -20.864 44.494 0.913 1.00 33.61 13 SER B O 1
ATOM 3032 N N . LYS B 1 16 ? -18.637 44.154 0.705 1.00 33.22 14 LYS B N 1
ATOM 3033 C CA . LYS B 1 16 ? -18.559 44.573 -0.678 1.00 32.76 14 LYS B CA 1
ATOM 3034 C C . LYS B 1 16 ? -17.581 43.710 -1.500 1.00 28.87 14 LYS B C 1
ATOM 3035 O O . LYS B 1 16 ? -16.366 43.919 -1.457 1.00 29.14 14 LYS B O 1
ATOM 3054 N N . PRO B 1 17 ? -18.077 42.673 -2.172 1.00 29.74 15 PRO B N 1
ATOM 3055 C CA . PRO B 1 17 ? -17.100 41.798 -2.828 1.00 31.60 15 PRO B CA 1
ATOM 3056 C C . PRO B 1 17 ? -16.313 42.542 -3.895 1.00 30.47 15 PRO B C 1
ATOM 3057 O O . PRO B 1 17 ? -16.841 43.510 -4.480 1.00 27.89 15 PRO B O 1
ATOM 3068 N N . VAL B 1 18 ? -15.158 41.972 -4.246 1.00 33.63 16 VAL B N 1
ATOM 3069 C CA . VAL B 1 18 ? -14.203 42.544 -5.190 1.00 33.17 16 VAL B CA 1
ATOM 3070 C C . VAL B 1 18 ? -14.102 41.749 -6.480 1.00 30.17 16 VAL B C 1
ATOM 3071 O O . VAL B 1 18 ? -13.686 40.587 -6.484 1.00 30.50 16 VAL B O 1
ATOM 3084 N N . ALA B 1 19 ? -14.413 42.416 -7.583 1.00 28.74 17 ALA B N 1
ATOM 3085 C CA . ALA B 1 19 ? -14.326 41.797 -8.890 1.00 35.70 17 ALA B CA 1
ATOM 3086 C C . ALA B 1 19 ? -12.850 41.808 -9.267 1.00 32.84 17 ALA B C 1
ATOM 3087 O O . ALA B 1 19 ? -12.131 42.769 -9.026 1.00 34.84 17 ALA B O 1
ATOM 3094 N N . GLY B 1 20 ? -12.402 40.743 -9.906 1.00 31.81 18 GLY B N 1
ATOM 3095 C CA . GLY B 1 20 ? -11.017 40.652 -10.279 1.00 30.00 18 GLY B CA 1
ATOM 3096 C C . GLY B 1 20 ? -10.111 40.712 -9.068 1.00 28.74 18 GLY B C 1
ATOM 3097 O O . GLY B 1 20 ? -9.058 41.367 -9.116 1.00 31.96 18 GLY B O 1
ATOM 3101 N N . ALA B 1 21 ? -10.536 40.091 -7.963 1.00 25.33 19 ALA B N 1
ATOM 3102 C CA . ALA B 1 21 ? -9.624 39.923 -6.845 1.00 23.50 19 ALA B CA 1
ATOM 3103 C C . ALA B 1 21 ? -8.915 38.581 -7.090 1.00 21.70 19 ALA B C 1
ATOM 3104 O O . ALA B 1 21 ? -9.478 37.719 -7.726 1.00 25.09 19 ALA B O 1
ATOM 3111 N N . PRO B 1 22 ? -7.690 38.395 -6.589 1.00 22.06 20 PRO B N 1
ATOM 3112 C CA . PRO B 1 22 ? -7.083 37.057 -6.596 1.00 23.65 20 PRO B CA 1
ATOM 3113 C C . PRO B 1 22 ? -7.961 36.000 -5.917 1.00 22.56 20 PRO B C 1
ATOM 3114 O O . PRO B 1 22 ? -8.811 36.371 -5.123 1.00 26.02 20 PRO B O 1
ATOM 3125 N N . GLN B 1 23 ? -7.777 34.722 -6.232 1.00 24.57 21 GLN B N 1
ATOM 3126 C CA . GLN B 1 23 ? -8.638 33.690 -5.656 1.00 27.85 21 GLN B CA 1
ATOM 3127 C C . GLN B 1 23 ? -8.366 33.541 -4.173 1.00 23.63 21 GLN B C 1
ATOM 3128 O O . GLN B 1 23 ? -9.274 33.278 -3.393 1.00 24.89 21 GLN B O 1
ATOM 3142 N N . VAL B 1 24 ? -7.094 33.692 -3.813 1.00 22.21 22 VAL B N 1
ATOM 3143 C CA . VAL B 1 24 ? -6.668 33.708 -2.421 1.00 21.78 22 VAL B CA 1
ATOM 3144 C C . VAL B 1 24 ? -5.851 34.959 -2.142 1.00 22.35 22 VAL B C 1
ATOM 3145 O O . VAL B 1 24 ? -4.829 35.178 -2.788 1.00 20.21 22 VAL B O 1
ATOM 3158 N N . VAL B 1 25 ? -6.280 35.766 -1.166 1.00 23.05 23 VAL B N 1
ATOM 3159 C CA . VAL B 1 25 ? -5.480 36.929 -0.760 1.00 23.80 23 VAL B CA 1
ATOM 3160 C C . VAL B 1 25 ? -5.087 36.811 0.729 1.00 23.15 23 VAL B C 1
ATOM 3161 O O . VAL B 1 25 ? -5.951 36.868 1.605 1.00 21.11 23 VAL B O 1
ATOM 3174 N N . GLU B 1 26 ? -3.780 36.735 0.996 1.00 20.72 24 GLU B N 1
ATOM 3175 C CA . GLU B 1 26 ? -3.240 36.670 2.356 1.00 23.44 24 GLU B CA 1
ATOM 3176 C C . GLU B 1 26 ? -2.894 38.097 2.782 1.00 20.69 24 GLU B C 1
ATOM 3177 O O . GLU B 1 26 ? -2.328 38.843 1.994 1.00 19.96 24 GLU B O 1
ATOM 3189 N N . PHE B 1 27 ? -3.220 38.470 4.014 1.00 17.73 25 PHE B N 1
ATOM 3190 C CA . PHE B 1 27 ? -2.861 39.788 4.582 1.00 18.24 25 PHE B CA 1
ATOM 3191 C C . PHE B 1 27 ? -2.018 39.590 5.831 1.00 20.44 25 PHE B C 1
ATOM 3192 O O . PHE B 1 27 ? -2.373 38.765 6.652 1.00 19.38 25 PHE B O 1
ATOM 3209 N N . PHE B 1 28 ? -0.874 40.299 5.931 1.00 20.23 26 PHE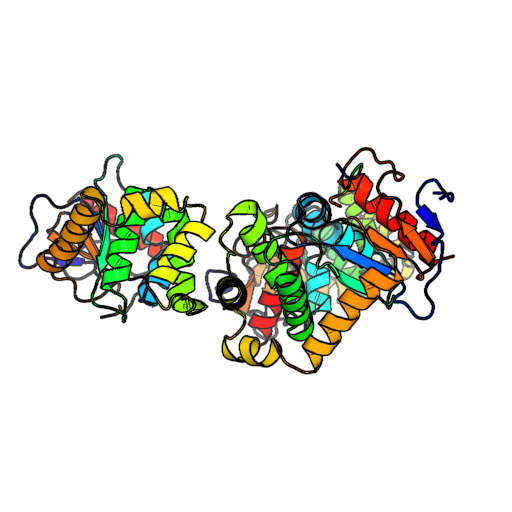 B N 1
ATOM 3210 C CA . PHE B 1 28 ? 0.040 40.126 7.071 1.00 17.09 26 PHE B CA 1
ATOM 3211 C C . PHE B 1 28 ? 0.845 41.397 7.408 1.00 14.61 26 PHE B C 1
ATOM 3212 O O . PHE B 1 28 ? 0.762 42.404 6.722 1.00 14.98 26 PHE B O 1
ATOM 3229 N N . SER B 1 29 ? 1.554 41.345 8.532 1.00 15.51 27 SER B N 1
ATOM 3230 C CA . SER B 1 29 ? 2.521 42.363 8.932 1.00 15.10 27 SER B CA 1
ATOM 3231 C C . SER B 1 29 ? 3.749 41.654 9.519 1.00 14.67 27 SER B C 1
ATOM 3232 O O . SER B 1 29 ? 3.627 40.661 10.231 1.00 14.86 27 SER B O 1
ATOM 3240 N N . PHE B 1 30 ? 4.933 42.135 9.184 1.00 13.16 28 PHE B N 1
ATOM 3241 C CA . PHE B 1 30 ? 6.154 41.616 9.763 1.00 16.93 28 PHE B CA 1
ATOM 3242 C C . PHE B 1 30 ? 6.240 41.942 11.251 1.00 18.08 28 PHE B C 1
ATOM 3243 O O . PHE B 1 30 ? 7.000 41.318 11.982 1.00 19.30 28 PHE B O 1
ATOM 3260 N N . TYR B 1 31 ? 5.427 42.896 11.705 1.00 18.22 29 TYR B N 1
ATOM 3261 C CA . TYR B 1 31 ? 5.397 43.269 13.116 1.00 17.42 29 TYR B CA 1
ATOM 3262 C C . TYR B 1 31 ? 4.508 42.394 13.988 1.00 14.33 29 TYR B C 1
ATOM 3263 O O . TYR B 1 31 ? 4.589 42.426 15.175 1.00 16.91 29 TYR B O 1
ATOM 3281 N N . SER B 1 32 ? 3.633 41.641 13.374 1.00 16.66 30 SER B N 1
ATOM 3282 C CA . SER B 1 32 ? 2.589 40.901 14.094 1.00 17.96 30 SER B CA 1
ATOM 3283 C C . SER B 1 32 ? 3.027 39.518 14.630 1.00 16.92 30 SER B C 1
ATOM 3284 O O . SER B 1 32 ? 3.401 38.646 13.863 1.00 15.41 30 SER B O 1
ATOM 3292 N N . PRO B 1 33 ? 2.995 39.314 15.965 1.00 20.09 31 PRO B N 1
ATOM 3293 C CA . PRO B 1 33 ? 3.319 38.002 16.543 1.00 17.59 31 PRO B CA 1
ATOM 3294 C C . PRO B 1 33 ? 2.383 36.910 16.105 1.00 16.74 31 PRO B C 1
ATOM 3295 O O . PRO B 1 33 ? 2.830 35.791 15.943 1.00 18.37 31 PRO B O 1
ATOM 3306 N N . HIS B 1 34 ? 1.111 37.228 15.934 1.00 18.39 32 HIS B N 1
ATOM 3307 C CA . HIS B 1 34 ? 0.160 36.273 15.401 1.00 16.47 32 HIS B CA 1
ATOM 3308 C C . HIS B 1 34 ? 0.548 35.887 13.972 1.00 16.14 32 HIS B C 1
ATOM 3309 O O . HIS B 1 34 ? 0.447 34.751 13.606 1.00 18.45 32 HIS B O 1
ATOM 3324 N N . CYS B 1 35 ? 1.025 36.826 13.176 1.00 17.78 33 CYS B N 1
ATOM 3325 C CA . CYS B 1 35 ? 1.483 36.508 11.831 1.00 17.88 33 CYS B CA 1
ATOM 3326 C C . CYS B 1 35 ? 2.720 35.628 11.853 1.00 17.03 33 CYS B C 1
ATOM 3327 O O . CYS B 1 35 ? 2.868 34.754 11.020 1.00 20.95 33 CYS B O 1
ATOM 3335 N N . TYR B 1 36 ? 3.609 35.874 12.803 1.00 17.81 34 TYR B N 1
ATOM 3336 C CA . TYR B 1 36 ? 4.804 35.087 12.935 1.00 17.41 34 TYR B CA 1
ATOM 3337 C C . TYR B 1 36 ? 4.320 33.698 13.254 1.00 18.67 34 TYR B C 1
ATOM 3338 O O . TYR B 1 36 ? 4.667 32.769 12.567 1.00 23.77 34 TYR B O 1
ATOM 3356 N N . GLN B 1 37 ? 3.445 33.561 14.239 1.00 17.69 35 GLN B N 1
ATOM 3357 C CA . GLN B 1 37 ? 2.855 32.261 14.554 1.00 19.00 35 GLN B CA 1
ATOM 3358 C C . GLN B 1 37 ? 2.234 31.530 13.414 1.00 18.62 35 GLN B C 1
ATOM 3359 O O . GLN B 1 37 ? 2.458 30.354 13.262 1.00 19.68 35 GLN B O 1
ATOM 3373 N N . PHE B 1 38 ? 1.436 32.238 12.634 1.00 16.62 36 PHE B N 1
ATOM 3374 C CA . PHE B 1 38 ? 0.675 31.635 11.556 1.00 19.95 36 PHE B CA 1
ATOM 3375 C C . PHE B 1 38 ? 1.546 31.057 10.422 1.00 17.41 36 PHE B C 1
ATOM 3376 O O . PHE B 1 38 ? 1.456 29.886 10.031 1.00 18.68 36 PHE B O 1
ATOM 3393 N N . SER B 1 39 ? 2.462 31.852 9.952 1.00 19.01 37 SER B N 1
ATOM 3394 C CA . SER B 1 39 ? 3.196 31.466 8.771 1.00 19.37 37 SER B CA 1
ATOM 3395 C C . SER B 1 39 ? 4.545 30.932 9.113 1.00 20.33 37 SER B C 1
ATOM 3396 O O . SER B 1 39 ? 5.050 30.039 8.434 1.00 23.43 37 SER B O 1
ATOM 3404 N N . GLU B 1 40 ? 5.154 31.477 10.151 1.00 19.63 38 GLU B N 1
ATOM 3405 C CA . GLU B 1 40 ? 6.524 31.113 10.380 1.00 21.93 38 GLU B CA 1
ATOM 3406 C C . GLU B 1 40 ? 6.615 29.913 11.317 1.00 20.79 38 GLU B C 1
ATOM 3407 O O . GLU B 1 40 ? 7.526 29.095 11.180 1.00 22.20 38 GLU B O 1
ATOM 3419 N N . VAL B 1 41 ? 5.670 29.775 12.249 1.00 20.18 39 VAL B N 1
ATOM 3420 C CA . VAL B 1 41 ? 5.697 28.626 13.156 1.00 23.70 39 VAL B CA 1
ATOM 3421 C C . VAL B 1 41 ? 4.765 27.484 12.710 1.00 21.01 39 VAL B C 1
ATOM 3422 O O . VAL B 1 41 ? 5.224 26.374 12.431 1.00 21.73 39 VAL B O 1
ATOM 3435 N N . TYR B 1 42 ? 3.465 27.762 12.639 1.00 18.26 40 TYR B N 1
ATOM 3436 C CA . TYR B 1 42 ? 2.479 26.747 12.276 1.00 22.30 40 TYR B CA 1
ATOM 3437 C C . TYR B 1 42 ? 2.432 26.503 10.737 1.00 22.02 40 TYR B C 1
ATOM 3438 O O . TYR B 1 42 ? 2.046 25.424 10.289 1.00 23.17 40 TYR B O 1
ATOM 3456 N N . LYS B 1 43 ? 2.841 27.499 9.952 1.00 22.32 41 LYS B N 1
ATOM 3457 C CA . LYS B 1 43 ? 2.886 27.392 8.492 1.00 22.02 41 LYS B CA 1
ATOM 3458 C C . LYS B 1 43 ? 1.543 27.077 7.917 1.00 21.43 41 LYS B C 1
ATOM 3459 O O . LYS B 1 43 ? 1.404 26.270 7.001 1.00 23.11 41 LYS B O 1
ATOM 3478 N N . VAL B 1 44 ? 0.548 27.777 8.417 1.00 19.92 42 VAL B N 1
ATOM 3479 C CA . VAL B 1 44 ? -0.803 27.502 8.014 1.00 17.07 42 VAL B CA 1
ATOM 3480 C C . VAL B 1 44 ? -0.956 27.977 6.596 1.00 19.08 42 VAL B C 1
ATOM 3481 O O . VAL B 1 44 ? -1.562 27.288 5.803 1.00 21.12 42 VAL B O 1
ATOM 3494 N N . ASN B 1 45 ? -0.443 29.162 6.280 1.00 18.20 43 ASN B N 1
ATOM 3495 C CA . ASN B 1 45 ? -0.555 29.689 4.914 1.00 21.84 43 ASN B CA 1
ATOM 3496 C C . ASN B 1 45 ? 0.179 28.859 3.866 1.00 19.18 43 ASN B C 1
ATOM 3497 O O . ASN B 1 45 ? -0.190 28.879 2.680 1.00 20.79 43 ASN B O 1
ATOM 3508 N N . SER B 1 46 ? 1.262 28.209 4.294 1.00 18.58 44 SER B N 1
ATOM 3509 C CA . SER B 1 46 ? 2.025 27.351 3.423 1.00 24.62 44 SER B CA 1
ATOM 3510 C C . SER B 1 46 ? 1.266 26.052 3.135 1.00 24.47 44 SER B C 1
ATOM 3511 O O . SER B 1 46 ? 1.272 25.553 2.014 1.00 25.90 44 SER B O 1
ATOM 3519 N N . THR B 1 47 ? 0.597 25.505 4.138 1.00 22.55 45 THR B N 1
ATOM 3520 C CA . THR B 1 47 ? -0.263 24.344 3.930 1.00 22.87 45 THR B CA 1
ATOM 3521 C C . THR B 1 47 ? -1.358 24.758 2.940 1.00 23.93 45 THR B C 1
ATOM 3522 O O . THR B 1 47 ? -1.729 24.027 2.019 1.00 23.80 45 THR B O 1
ATOM 3533 N N . VAL B 1 48 ? -1.860 25.962 3.109 1.00 20.67 46 VAL B N 1
ATOM 3534 C CA . VAL B 1 48 ? -2.892 26.424 2.206 1.00 22.70 46 VAL B CA 1
ATOM 3535 C C . VAL B 1 48 ? -2.399 26.556 0.758 1.00 22.58 46 VAL B C 1
ATOM 3536 O O . VAL B 1 48 ? -3.066 26.097 -0.159 1.00 24.66 46 VAL B O 1
ATOM 3549 N N . GLU B 1 49 ? -1.241 27.180 0.560 1.00 24.21 47 GLU B N 1
ATOM 3550 C CA . GLU B 1 49 ? -0.674 27.388 -0.766 1.00 21.89 47 GLU B CA 1
ATOM 3551 C C . GLU B 1 49 ? -0.357 26.075 -1.437 1.00 23.37 47 GLU B C 1
ATOM 3552 O O . GLU B 1 49 ? -0.460 25.927 -2.663 1.00 24.22 47 GLU B O 1
ATOM 3564 N N . LYS B 1 50 ? 0.057 25.119 -0.616 1.00 24.88 48 LYS B N 1
ATOM 3565 C CA . LYS B 1 50 ? 0.396 23.804 -1.113 1.00 25.13 48 LYS B CA 1
ATOM 3566 C C . LYS B 1 50 ? -0.805 23.008 -1.521 1.00 23.65 48 LYS B C 1
ATOM 3567 O O . LYS B 1 50 ? -0.691 22.115 -2.358 1.00 27.07 48 LYS B O 1
ATOM 3586 N N . ASN B 1 51 ? -1.972 23.379 -1.032 1.00 21.62 49 ASN B N 1
ATOM 3587 C CA . ASN B 1 51 ? -3.113 22.488 -1.159 1.00 27.33 49 ASN B CA 1
ATOM 3588 C C . ASN B 1 51 ? -4.173 22.981 -2.119 1.00 26.26 49 ASN B C 1
ATOM 3589 O O . ASN B 1 51 ? -5.161 22.292 -2.338 1.00 28.06 49 ASN B O 1
ATOM 3600 N N . VAL B 1 52 ? -4.029 24.200 -2.609 1.00 24.67 50 VAL B N 1
ATOM 3601 C CA . VAL B 1 52 ? -4.976 24.692 -3.563 1.00 23.13 50 VAL B CA 1
ATOM 3602 C C . VAL B 1 52 ? -4.763 23.982 -4.897 1.00 27.29 50 VAL B C 1
ATOM 3603 O O . VAL B 1 52 ? -3.658 23.496 -5.167 1.00 26.44 50 VAL B O 1
ATOM 3616 N N . PRO B 1 53 ? -5.803 23.947 -5.751 1.00 27.97 51 PRO B N 1
ATOM 3617 C CA . PRO B 1 53 ? -5.691 23.459 -7.118 1.00 28.19 51 PRO B CA 1
ATOM 3618 C C . PRO B 1 53 ? -4.655 24.243 -7.939 1.00 30.76 51 PRO B C 1
ATOM 3619 O O . PRO B 1 53 ? -4.353 25.400 -7.636 1.00 29.66 51 PRO B O 1
ATOM 3630 N N . GLU B 1 54 ? -4.076 23.596 -8.941 1.00 37.33 52 GLU B N 1
ATOM 3631 C CA . GLU B 1 54 ? -3.153 24.268 -9.844 1.00 43.00 52 GLU B CA 1
ATOM 3632 C C . GLU B 1 54 ? -3.868 25.392 -10.587 1.00 38.85 52 GLU B C 1
ATOM 3633 O O . GLU B 1 54 ? -5.052 25.281 -10.936 1.00 37.04 52 GLU B O 1
ATOM 3645 N N . ASN B 1 55 ? -3.097 26.455 -10.828 1.00 41.14 53 ASN B N 1
ATOM 3646 C CA . ASN B 1 55 ? -3.539 27.700 -11.452 1.00 42.51 53 ASN B CA 1
ATOM 3647 C C . ASN B 1 55 ? -4.396 28.524 -10.527 1.00 40.29 53 ASN B C 1
ATOM 3648 O O . ASN B 1 55 ? -5.094 29.408 -10.993 1.00 39.27 53 ASN B O 1
ATOM 3659 N N . THR B 1 56 ? -4.400 28.218 -9.226 1.00 40.44 54 THR B N 1
ATOM 3660 C CA . THR B 1 56 ? -5.152 29.047 -8.293 1.00 33.88 54 THR B CA 1
ATOM 3661 C C . THR B 1 56 ? -4.443 30.383 -8.168 1.00 28.83 54 THR B C 1
ATOM 3662 O O . THR B 1 56 ? -3.261 30.420 -7.788 1.00 29.80 54 THR B O 1
ATOM 3673 N N . LYS B 1 57 ? -5.172 31.480 -8.394 1.00 27.02 55 LYS B N 1
ATOM 3674 C CA . LYS B 1 57 ? -4.531 32.780 -8.346 1.00 30.37 55 LYS B CA 1
ATOM 3675 C C . LYS B 1 57 ? -4.333 33.213 -6.932 1.00 25.31 55 LYS B C 1
ATOM 3676 O O . LYS B 1 57 ? -5.328 33.510 -6.281 1.00 25.39 55 LYS B O 1
ATOM 3695 N N . MET B 1 58 ? -3.080 33.283 -6.478 1.00 24.87 56 MET B N 1
ATOM 3696 C CA . MET B 1 58 ? -2.786 33.634 -5.089 1.00 23.36 56 MET B CA 1
ATOM 3697 C C . MET B 1 58 ? -2.054 34.971 -4.974 1.00 25.76 56 MET B C 1
ATOM 3698 O O . MET B 1 58 ? -1.298 35.358 -5.870 1.00 30.87 56 MET B O 1
ATOM 3712 N N . ALA B 1 59 ? -2.220 35.624 -3.821 1.00 21.83 57 ALA B N 1
ATOM 3713 C CA . ALA B 1 59 ? -1.522 36.883 -3.472 1.00 21.14 57 ALA B CA 1
ATOM 3714 C C . ALA B 1 59 ? -1.276 36.917 -1.960 1.00 23.16 57 ALA B C 1
ATOM 3715 O O . ALA B 1 59 ? -1.989 36.237 -1.195 1.00 21.60 57 ALA B O 1
ATOM 3722 N N . ARG B 1 60 ? -0.219 37.647 -1.585 1.00 21.69 58 ARG B N 1
ATOM 3723 C CA . ARG B 1 60 ? 0.156 37.893 -0.208 1.00 20.86 58 ARG B CA 1
ATOM 3724 C C . ARG B 1 60 ? 0.561 39.367 -0.027 1.00 21.95 58 ARG B C 1
ATOM 3725 O O . ARG B 1 60 ? 1.529 39.835 -0.645 1.00 21.85 58 ARG B O 1
ATOM 3746 N N . TYR B 1 61 ? -0.235 40.083 0.779 1.00 18.34 59 TYR B N 1
ATOM 3747 C CA . TYR B 1 61 ? -0.088 41.517 1.009 1.00 19.27 59 TYR B CA 1
ATOM 3748 C C . TYR B 1 61 ? 0.322 41.870 2.443 1.00 19.31 59 TYR B C 1
ATOM 3749 O O . TYR B 1 61 ? -0.231 41.364 3.389 1.00 17.58 59 TYR B O 1
ATOM 3767 N N . HIS B 1 62 ? 1.196 42.858 2.561 1.00 17.84 60 HIS B N 1
ATOM 3768 C CA . HIS B 1 62 ? 1.620 43.376 3.852 1.00 16.75 60 HIS B CA 1
ATOM 3769 C C . HIS B 1 62 ? 0.754 44.591 4.221 1.00 16.36 60 HIS B C 1
ATOM 3770 O O . HIS B 1 62 ? 0.344 45.331 3.338 1.00 18.61 60 HIS B O 1
ATOM 3785 N N . VAL B 1 63 ? 0.440 44.773 5.499 1.00 18.15 61 VAL B N 1
ATOM 3786 C CA . VAL B 1 63 ? -0.405 45.889 5.962 1.00 19.92 61 VAL B CA 1
ATOM 3787 C C . VAL B 1 63 ? 0.418 47.056 6.609 1.00 18.48 61 VAL B C 1
ATOM 3788 O O . VAL B 1 63 ? 1.505 46.824 7.137 1.00 20.62 61 VAL B O 1
ATOM 3801 N N . ASP B 1 64 ? -0.070 48.301 6.510 1.00 18.22 62 ASP B N 1
ATOM 3802 C CA . ASP B 1 64 ? 0.677 49.496 6.996 1.00 18.28 62 ASP B CA 1
ATOM 3803 C C . ASP B 1 64 ? 0.479 49.813 8.482 1.00 19.52 62 ASP B C 1
ATOM 3804 O O . ASP B 1 64 ? 1.266 50.583 9.085 1.00 18.13 62 ASP B O 1
ATOM 3813 N N . PHE B 1 65 ? -0.591 49.253 9.049 1.00 20.00 63 PHE B N 1
ATOM 3814 C CA . PHE B 1 65 ? -1.141 49.797 10.276 1.00 18.90 63 PHE B CA 1
ATOM 3815 C C . PHE B 1 65 ? -0.484 49.267 11.517 1.00 17.48 63 PHE B C 1
ATOM 3816 O O . PHE B 1 65 ? -0.791 49.736 12.609 1.00 18.49 63 PHE B O 1
ATOM 3833 N N . LEU B 1 66 ? 0.450 48.340 11.354 1.00 17.72 64 LEU B N 1
ATOM 3834 C CA . LEU B 1 66 ? 1.247 47.924 12.492 1.00 20.26 64 LEU B CA 1
ATOM 3835 C C . LEU B 1 66 ? 2.695 48.442 12.351 1.00 17.77 64 LEU B C 1
ATOM 3836 O O . LEU B 1 66 ? 3.299 48.453 11.267 1.00 17.75 64 LEU B O 1
ATOM 3852 N N . GLY B 1 67 ? 3.210 48.928 13.469 1.00 18.73 65 GLY B N 1
ATOM 3853 C CA . GLY B 1 67 ? 4.615 49.194 13.628 1.00 16.06 65 GLY B CA 1
ATOM 3854 C C . GLY B 1 67 ? 5.007 50.592 13.184 1.00 18.61 65 GLY B C 1
ATOM 3855 O O . GLY B 1 67 ? 4.327 51.162 12.337 1.00 21.34 65 GLY B O 1
ATOM 3859 N N . PRO B 1 68 ? 6.120 51.132 13.731 1.00 19.27 66 PRO B N 1
ATOM 3860 C CA . PRO B 1 68 ? 6.693 52.460 13.448 1.00 22.99 66 PRO B CA 1
ATOM 3861 C C . PRO B 1 68 ? 7.111 52.606 11.973 1.00 22.57 66 PRO B C 1
ATOM 3862 O O . PRO B 1 68 ? 7.149 53.728 11.424 1.00 23.80 66 PRO B O 1
ATOM 3873 N N . LEU B 1 69 ? 7.575 51.502 11.395 1.00 22.65 67 LEU B N 1
ATOM 3874 C CA . LEU B 1 69 ? 7.938 51.490 9.990 1.00 19.08 67 LEU B CA 1
ATOM 3875 C C . LEU B 1 69 ? 6.911 50.666 9.196 1.00 14.77 67 LEU B C 1
ATOM 3876 O O . LEU B 1 69 ? 7.261 50.113 8.197 1.00 18.72 67 LEU B O 1
ATOM 3892 N N . GLY B 1 70 ? 5.646 50.630 9.590 1.00 15.98 68 GLY B N 1
ATOM 3893 C CA . GLY B 1 70 ? 4.670 49.814 8.888 1.00 17.61 68 GLY B CA 1
ATOM 3894 C C . GLY B 1 70 ? 4.633 49.987 7.362 1.00 17.70 68 GLY B C 1
ATOM 3895 O O . GLY B 1 70 ? 4.887 49.058 6.597 1.00 17.34 68 GLY B O 1
ATOM 3899 N N . LYS B 1 71 ? 4.404 51.222 6.918 1.00 20.13 69 LYS B N 1
ATOM 3900 C CA . LYS B 1 71 ? 4.167 51.476 5.518 1.00 18.61 69 LYS B CA 1
ATOM 3901 C C . LYS B 1 71 ? 5.444 51.323 4.770 1.00 16.90 69 LYS B C 1
ATOM 3902 O O . LYS B 1 71 ? 5.425 51.034 3.588 1.00 18.11 69 LYS B O 1
ATOM 3921 N N . GLU B 1 72 ? 6.555 51.520 5.460 1.00 21.11 70 GLU B N 1
ATOM 3922 C CA . GLU B 1 72 ? 7.880 51.326 4.853 1.00 22.84 70 GLU B CA 1
ATOM 3923 C C . GLU B 1 72 ? 8.173 49.820 4.568 1.00 21.40 70 GLU B C 1
ATOM 3924 O O . GLU B 1 72 ? 8.829 49.486 3.576 1.00 18.12 70 GLU B O 1
ATOM 3936 N N . MET B 1 73 ? 7.631 48.935 5.413 1.00 20.62 71 MET B N 1
ATOM 3937 C CA . MET B 1 73 ? 7.795 47.497 5.266 1.00 18.23 71 MET B CA 1
ATOM 3938 C C . MET B 1 73 ? 6.860 46.997 4.179 1.00 17.07 71 MET B C 1
ATOM 3939 O O . MET B 1 73 ? 7.109 45.969 3.544 1.00 18.86 71 MET B O 1
ATOM 3953 N N . THR B 1 74 ? 5.750 47.688 4.003 1.00 17.95 72 THR B N 1
ATOM 3954 C CA . THR B 1 74 ? 4.870 47.429 2.890 1.00 17.95 72 THR B CA 1
ATOM 3955 C C . THR B 1 74 ? 5.540 47.755 1.570 1.00 20.86 72 THR B C 1
ATOM 3956 O O . THR B 1 74 ? 5.354 47.022 0.593 1.00 18.20 72 THR B O 1
ATOM 3967 N N . ARG B 1 75 ? 6.294 48.859 1.522 1.00 18.49 73 ARG B N 1
ATOM 3968 C CA . ARG B 1 75 ? 7.055 49.158 0.328 1.00 17.05 73 ARG B CA 1
ATOM 3969 C C . ARG B 1 75 ? 8.172 48.129 0.108 1.00 20.80 73 ARG B C 1
ATOM 3970 O O . ARG B 1 75 ? 8.408 47.676 -1.026 1.00 24.17 73 ARG B O 1
ATOM 3991 N N . ALA B 1 76 ? 8.841 47.742 1.188 1.00 19.15 74 ALA B N 1
ATOM 3992 C CA . ALA B 1 76 ? 9.837 46.695 1.136 1.00 16.20 74 ALA B CA 1
ATOM 3993 C C . ALA B 1 76 ? 9.251 45.424 0.546 1.00 17.60 74 ALA B C 1
ATOM 3994 O O . ALA B 1 76 ? 9.846 44.811 -0.300 1.00 17.66 74 ALA B O 1
ATOM 4001 N N . TRP B 1 77 ? 8.059 45.055 0.987 1.00 19.70 75 TRP B N 1
ATOM 4002 C CA . TRP B 1 77 ? 7.406 43.831 0.553 1.00 17.38 75 TRP B CA 1
ATOM 4003 C C . TRP B 1 77 ? 7.021 43.989 -0.935 1.00 18.74 75 TRP B C 1
ATOM 4004 O O . TRP B 1 77 ? 7.104 43.052 -1.725 1.00 15.91 75 TRP B O 1
ATOM 4025 N N . ALA B 1 78 ? 6.574 45.176 -1.309 1.00 18.47 76 ALA B N 1
ATOM 4026 C CA . ALA B 1 78 ? 6.350 45.455 -2.695 1.00 16.85 76 ALA B CA 1
ATOM 4027 C C . ALA B 1 78 ? 7.635 45.219 -3.493 1.00 16.52 76 ALA B C 1
ATOM 4028 O O . ALA B 1 78 ? 7.596 44.595 -4.524 1.00 14.27 76 ALA B O 1
ATOM 4035 N N . VAL B 1 79 ? 8.780 45.656 -2.975 1.00 16.35 77 VAL B N 1
ATOM 4036 C CA . VAL B 1 79 ? 10.067 45.426 -3.645 1.00 18.12 77 VAL B CA 1
ATOM 4037 C C . VAL B 1 79 ? 10.306 43.922 -3.766 1.00 14.80 77 VAL B C 1
ATOM 4038 O O . VAL B 1 79 ? 10.722 43.454 -4.817 1.00 13.98 77 VAL B O 1
ATOM 4051 N N . ALA B 1 80 ? 10.009 43.179 -2.705 1.00 15.62 78 ALA B N 1
ATOM 4052 C CA . ALA B 1 80 ? 10.227 41.733 -2.670 1.00 15.95 78 ALA B CA 1
ATOM 4053 C C . ALA B 1 80 ? 9.426 41.002 -3.777 1.00 18.05 78 ALA B C 1
ATOM 4054 O O . ALA B 1 80 ? 9.944 40.139 -4.512 1.00 16.69 78 ALA B O 1
ATOM 4061 N N . ILE B 1 81 ? 8.178 41.450 -3.933 1.00 20.28 79 ILE B N 1
ATOM 4062 C CA . ILE B 1 81 ? 7.256 40.970 -4.935 1.00 18.49 79 ILE B CA 1
ATOM 4063 C C . ILE B 1 81 ? 7.809 41.267 -6.299 1.00 19.56 79 ILE B C 1
ATOM 4064 O O . ILE B 1 81 ? 7.908 40.361 -7.159 1.00 23.00 79 ILE B O 1
ATOM 4080 N N . ALA B 1 82 ? 8.224 42.514 -6.489 1.00 17.52 80 ALA B N 1
ATOM 4081 C CA . ALA B 1 82 ? 8.731 42.972 -7.788 1.00 18.89 80 ALA B CA 1
ATOM 4082 C C . ALA B 1 82 ? 9.960 42.199 -8.267 1.00 20.09 80 ALA B C 1
ATOM 4083 O O . ALA B 1 82 ? 10.078 41.892 -9.447 1.00 22.54 80 ALA B O 1
ATOM 4090 N N . LEU B 1 83 ? 10.855 41.874 -7.348 1.00 18.47 81 LEU B N 1
ATOM 4091 C CA . LEU B 1 83 ? 12.092 41.154 -7.642 1.00 20.46 81 LEU B CA 1
ATOM 4092 C C . LEU B 1 83 ? 11.928 39.634 -7.574 1.00 18.88 81 LEU B C 1
ATOM 4093 O O . LEU B 1 83 ? 12.739 38.898 -8.092 1.00 21.32 81 LEU B O 1
ATOM 4109 N N . GLY B 1 84 ? 10.815 39.178 -7.031 1.00 19.58 82 GLY B N 1
ATOM 4110 C CA . GLY B 1 84 ? 10.554 37.748 -6.884 1.00 21.52 82 GLY B CA 1
ATOM 4111 C C . GLY B 1 84 ? 11.426 37.090 -5.830 1.00 17.32 82 GLY B C 1
ATOM 4112 O O . GLY B 1 84 ? 11.785 35.953 -5.973 1.00 23.88 82 GLY B O 1
ATOM 4116 N N . VAL B 1 85 ? 11.727 37.802 -4.760 1.00 18.64 83 VAL B N 1
ATOM 4117 C CA . VAL B 1 85 ? 12.623 37.304 -3.726 1.00 21.16 83 VAL B CA 1
ATOM 4118 C C . VAL B 1 85 ? 11.918 37.166 -2.362 1.00 19.78 83 VAL B C 1
ATOM 4119 O O . VAL B 1 85 ? 12.565 37.042 -1.329 1.00 21.51 83 VAL B O 1
ATOM 4132 N N . GLU B 1 86 ? 10.597 37.001 -2.427 1.00 20.06 84 GLU B N 1
ATOM 4133 C CA A GLU B 1 86 ? 9.733 36.893 -1.253 0.57 20.20 84 GLU B CA 1
ATOM 4134 C CA B GLU B 1 86 ? 9.737 36.898 -1.250 0.43 20.15 84 GLU B CA 1
ATOM 4135 C C . GLU B 1 86 ? 10.304 35.895 -0.271 1.00 19.12 84 GLU B C 1
ATOM 4136 O O . GLU B 1 86 ? 10.651 36.251 0.830 1.00 19.26 84 GLU B O 1
ATOM 4157 N N . ASP B 1 87 ? 10.430 34.650 -0.716 1.00 22.29 85 ASP B N 1
ATOM 4158 C CA . ASP B 1 87 ? 10.882 33.548 0.133 1.00 25.24 85 ASP B CA 1
ATOM 4159 C C . ASP B 1 87 ? 12.306 33.700 0.624 1.00 23.97 85 ASP B C 1
ATOM 4160 O O . ASP B 1 87 ? 12.636 33.240 1.706 1.00 23.48 85 ASP B O 1
ATOM 4169 N N . GLN B 1 88 ? 13.134 34.384 -0.152 1.00 28.24 86 GLN B N 1
ATOM 4170 C CA . GLN B 1 88 ? 14.529 34.569 0.214 1.00 32.61 86 GLN B CA 1
ATOM 4171 C C . GLN B 1 88 ? 14.640 35.599 1.355 1.00 25.82 86 GLN B C 1
ATOM 4172 O O . GLN B 1 88 ? 15.528 35.471 2.197 1.00 18.71 86 GLN B O 1
ATOM 4186 N N . VAL B 1 89 ? 13.824 36.660 1.328 1.00 21.58 87 VAL B N 1
ATOM 4187 C CA . VAL B 1 89 ? 13.979 37.751 2.298 1.00 21.02 87 VAL B CA 1
ATOM 4188 C C . VAL B 1 89 ? 12.984 37.675 3.456 1.00 24.00 87 VAL B C 1
ATOM 4189 O O . VAL B 1 89 ? 13.299 38.118 4.558 1.00 28.25 87 VAL B O 1
ATOM 4202 N N . SER B 1 90 ? 11.820 37.069 3.242 1.00 19.58 88 SER B N 1
ATOM 4203 C CA . SER B 1 90 ? 10.780 37.028 4.259 1.00 16.50 88 SER B CA 1
ATOM 4204 C C . SER B 1 90 ? 11.273 36.496 5.636 1.00 22.76 88 SER B C 1
ATOM 4205 O O . SER B 1 90 ? 11.064 37.149 6.656 1.00 23.97 88 SER B O 1
ATOM 4213 N N . PRO B 1 91 ? 11.961 35.344 5.683 1.00 20.06 89 PRO B N 1
ATOM 4214 C CA . PRO B 1 91 ? 12.414 34.898 6.996 1.00 21.23 89 PRO B CA 1
ATOM 4215 C C . PRO B 1 91 ? 13.295 35.875 7.750 1.00 21.94 89 PRO B C 1
ATOM 4216 O O . PRO B 1 91 ? 13.193 35.953 8.992 1.00 20.22 89 PRO B O 1
ATOM 4227 N N . ALA B 1 92 ? 14.162 36.561 7.002 1.00 22.61 90 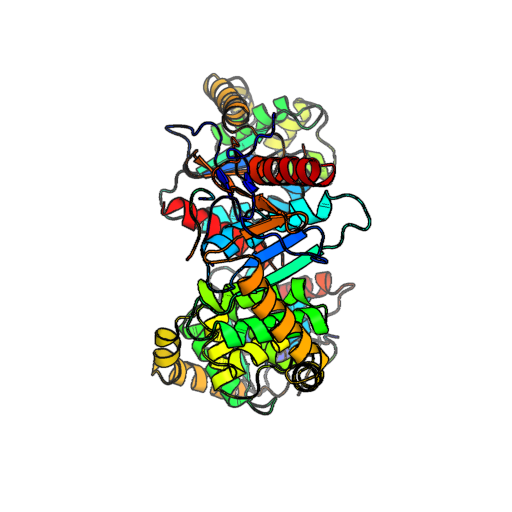ALA B N 1
ATOM 4228 C CA . ALA B 1 92 ? 15.118 37.526 7.547 1.00 23.89 90 ALA B CA 1
ATOM 4229 C C . ALA B 1 92 ? 14.390 38.774 8.056 1.00 23.51 90 ALA B C 1
ATOM 4230 O O . ALA B 1 92 ? 14.814 39.390 9.025 1.00 22.97 90 ALA B O 1
ATOM 4237 N N . LEU B 1 93 ? 13.271 39.111 7.420 1.00 22.23 91 LEU B N 1
ATOM 4238 C CA . LEU B 1 93 ? 12.501 40.278 7.812 1.00 20.23 91 LEU B CA 1
ATOM 4239 C C . LEU B 1 93 ? 11.749 40.014 9.093 1.00 15.90 91 LEU B C 1
ATOM 4240 O O . LEU B 1 93 ? 11.750 40.851 9.937 1.00 16.97 91 LEU B O 1
ATOM 4256 N N . PHE B 1 94 ? 11.132 38.850 9.240 1.00 20.95 92 PHE B N 1
ATOM 4257 C CA . PHE B 1 94 ? 10.494 38.472 10.512 1.00 20.26 92 PHE B CA 1
ATOM 4258 C C . PHE B 1 94 ? 11.482 38.498 11.673 1.00 20.32 92 PHE B C 1
ATOM 4259 O O . PHE B 1 94 ? 11.212 39.093 12.702 1.00 20.74 92 PHE B O 1
ATOM 4276 N N . LYS B 1 95 ? 12.640 37.896 11.461 1.00 21.09 93 LYS B N 1
ATOM 4277 C CA . LYS B 1 95 ? 13.699 37.826 12.448 1.00 20.73 93 LYS B CA 1
ATOM 4278 C C . LYS B 1 95 ? 14.160 39.224 12.862 1.00 21.35 93 LYS B C 1
ATOM 4279 O O . LYS B 1 95 ? 14.398 39.470 14.032 1.00 20.36 93 LYS B O 1
ATOM 4298 N N . GLY B 1 96 ? 14.400 40.090 11.880 1.00 23.45 94 GLY B N 1
ATOM 4299 C CA . GLY B 1 96 ? 14.910 41.422 12.141 1.00 22.33 94 GLY B CA 1
ATOM 4300 C C . GLY B 1 96 ? 13.904 42.350 12.824 1.00 22.07 94 GLY B C 1
ATOM 4301 O O . GLY B 1 96 ? 14.260 43.279 13.590 1.00 22.84 94 GLY B O 1
ATOM 4305 N N . ILE B 1 97 ? 12.632 42.131 12.540 1.00 18.96 95 ILE B N 1
ATOM 4306 C CA . ILE B 1 97 ? 11.620 42.889 13.251 1.00 20.16 95 ILE B CA 1
ATOM 4307 C C . ILE B 1 97 ? 11.387 42.212 14.607 1.00 18.74 95 ILE B C 1
ATOM 4308 O O . ILE B 1 97 ? 11.487 42.841 15.638 1.00 21.23 95 ILE B O 1
ATOM 4324 N N . GLN B 1 98 ? 11.108 40.917 14.629 1.00 21.74 96 GLN B N 1
ATOM 4325 C CA . GLN B 1 98 ? 10.584 40.279 15.866 1.00 21.81 96 GLN B CA 1
ATOM 4326 C C . GLN B 1 98 ? 11.623 39.528 16.712 1.00 23.68 96 GLN B C 1
ATOM 4327 O O . GLN B 1 98 ? 11.346 39.201 17.864 1.00 24.65 96 GLN B O 1
ATOM 4341 N N . GLU B 1 99 ? 12.729 39.102 16.107 1.00 21.53 97 GLU B N 1
ATOM 4342 C CA . GLU B 1 99 ? 13.670 38.251 16.794 1.00 25.44 97 GLU B CA 1
ATOM 4343 C C . GLU B 1 99 ? 14.839 39.073 17.319 1.00 30.18 97 GLU B C 1
ATOM 4344 O O . GLU B 1 99 ? 15.123 39.086 18.521 1.00 31.19 97 GLU B O 1
ATOM 4356 N N . THR B 1 100 ? 15.475 39.823 16.430 1.00 29.31 98 THR B N 1
ATOM 4357 C CA . THR B 1 100 ? 16.674 40.550 16.823 1.00 28.34 98 THR B CA 1
ATOM 4358 C C . THR B 1 100 ? 16.353 42.019 17.048 1.00 30.45 98 THR B C 1
ATOM 4359 O O . THR B 1 100 ? 17.142 42.738 17.657 1.00 31.30 98 THR B O 1
ATOM 4370 N N . GLN B 1 101 ? 15.190 42.445 16.557 1.00 30.69 99 GLN B N 1
ATOM 4371 C CA . GLN B 1 101 ? 14.774 43.835 16.577 1.00 33.20 99 GLN B CA 1
ATOM 4372 C C . GLN B 1 101 ? 15.901 44.747 16.120 1.00 29.57 99 GLN B C 1
ATOM 4373 O O . GLN B 1 101 ? 16.191 45.770 16.761 1.00 28.87 99 GLN B O 1
ATOM 4387 N N . SER B 1 102 ? 16.537 44.335 15.025 1.00 25.85 100 SER B N 1
ATOM 4388 C CA . SER B 1 102 ? 17.602 45.069 14.358 1.00 24.79 100 SER B CA 1
ATOM 4389 C C . SER B 1 102 ? 17.105 46.041 13.261 1.00 25.43 100 SER B C 1
ATOM 4390 O O . SER B 1 102 ? 17.861 46.858 12.743 1.00 27.46 100 SER B O 1
ATOM 4398 N N . ILE B 1 103 ? 15.853 45.939 12.863 1.00 25.58 101 ILE B N 1
ATOM 4399 C CA . ILE B 1 103 ? 15.353 46.836 11.826 1.00 23.05 101 ILE B CA 1
ATOM 4400 C C . ILE B 1 103 ? 14.722 48.076 12.428 1.00 23.73 101 ILE B C 1
ATOM 4401 O O . ILE B 1 103 ? 13.600 48.032 12.912 1.00 24.21 101 ILE B O 1
ATOM 4417 N N . ARG B 1 104 ? 15.475 49.174 12.414 1.00 23.68 102 ARG B N 1
ATOM 4418 C CA . ARG B 1 104 ? 15.071 50.474 12.995 1.00 27.09 102 ARG B CA 1
ATOM 4419 C C . ARG B 1 104 ? 14.826 51.579 11.948 1.00 28.77 102 ARG B C 1
ATOM 4420 O O . ARG B 1 104 ? 14.180 52.601 12.246 1.00 28.81 102 ARG B O 1
ATOM 4440 N N . SER B 1 105 ? 15.386 51.427 10.757 1.00 28.20 103 SER B N 1
ATOM 4441 C CA . SER B 1 105 ? 15.340 52.505 9.772 1.00 25.51 103 SER B CA 1
ATOM 4442 C C . SER B 1 105 ? 15.185 51.887 8.400 1.00 25.83 103 SER B C 1
ATOM 4443 O O . SER B 1 105 ? 15.217 50.671 8.260 1.00 24.13 103 SER B O 1
ATOM 4451 N N . VAL B 1 106 ? 14.943 52.723 7.396 1.00 25.97 104 VAL B N 1
ATOM 4452 C CA . VAL B 1 106 ? 14.775 52.204 6.052 1.00 23.10 104 VAL B CA 1
ATOM 4453 C C . VAL B 1 106 ? 16.087 51.593 5.580 1.00 21.58 104 VAL B C 1
ATOM 4454 O O . VAL B 1 106 ? 16.083 50.624 4.818 1.00 22.12 104 VAL B O 1
ATOM 4467 N N . ASP B 1 107 ? 17.202 52.125 6.067 1.00 22.86 105 ASP B N 1
ATOM 4468 C CA . ASP B 1 107 ? 18.502 51.570 5.711 1.00 23.35 105 ASP B CA 1
ATOM 4469 C C . ASP B 1 107 ? 18.655 50.152 6.201 1.00 21.24 105 ASP B C 1
ATOM 4470 O O . ASP B 1 107 ? 19.205 49.302 5.508 1.00 25.64 105 ASP B O 1
ATOM 4479 N N . ASP B 1 108 ? 18.126 49.886 7.380 1.00 20.04 106 ASP B N 1
ATOM 4480 C CA . ASP B 1 108 ? 18.176 48.551 7.928 1.00 22.55 106 ASP B CA 1
ATOM 4481 C C . ASP B 1 108 ? 17.396 47.545 7.120 1.00 21.68 106 ASP B C 1
ATOM 4482 O O . ASP B 1 108 ? 17.835 46.408 6.973 1.00 20.72 106 ASP B O 1
ATOM 4491 N N . ILE B 1 109 ? 16.237 47.966 6.595 1.00 23.26 107 ILE B N 1
ATOM 4492 C CA . ILE B 1 109 ? 15.443 47.136 5.666 1.00 20.64 107 ILE B CA 1
ATOM 4493 C C . ILE B 1 109 ? 16.282 46.818 4.380 1.00 22.10 107 ILE B C 1
ATOM 4494 O O . ILE B 1 109 ? 16.432 45.663 3.985 1.00 21.32 107 ILE B O 1
ATOM 4510 N N . ARG B 1 110 ? 16.851 47.847 3.758 1.00 17.99 108 ARG B N 1
ATOM 4511 C CA . ARG B 1 110 ? 17.745 47.652 2.635 1.00 17.73 108 ARG B CA 1
ATOM 4512 C C . ARG B 1 110 ? 18.890 46.662 2.951 1.00 23.29 108 ARG B C 1
ATOM 4513 O O . ARG B 1 110 ? 19.204 45.792 2.155 1.00 25.06 108 ARG B O 1
ATOM 4534 N N . THR B 1 111 ? 19.558 46.846 4.085 1.00 25.50 109 THR B N 1
ATOM 4535 C CA . THR B 1 111 ? 20.640 45.951 4.512 1.00 24.94 109 THR B CA 1
ATOM 4536 C C . THR B 1 111 ? 20.131 44.534 4.683 1.00 21.34 109 THR B C 1
ATOM 4537 O O . THR B 1 111 ? 20.786 43.566 4.353 1.00 20.26 109 THR B O 1
ATOM 454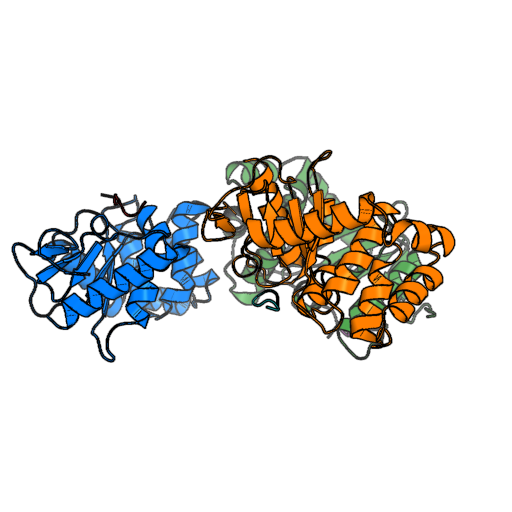8 N N . THR B 1 112 ? 18.944 44.419 5.226 1.00 19.76 110 THR B N 1
ATOM 4549 C CA . THR B 1 112 ? 18.366 43.103 5.375 1.00 23.86 110 THR B CA 1
ATOM 4550 C C . THR B 1 112 ? 18.194 42.396 4.000 1.00 18.66 110 THR B C 1
ATOM 4551 O O . THR B 1 112 ? 18.588 41.242 3.851 1.00 17.76 110 THR B O 1
ATOM 4562 N N . PHE B 1 113 ? 17.666 43.076 2.992 1.00 20.75 111 PHE B N 1
ATOM 4563 C CA . PHE B 1 113 ? 17.592 42.459 1.643 1.00 23.41 111 PHE B CA 1
ATOM 4564 C C . PHE B 1 113 ? 18.926 42.039 1.086 1.00 22.70 111 PHE B C 1
ATOM 4565 O O . PHE B 1 113 ? 19.128 40.948 0.535 1.00 21.97 111 PHE B O 1
ATOM 4582 N N . ILE B 1 114 ? 19.832 42.970 1.175 1.00 23.13 112 ILE B N 1
ATOM 4583 C CA . ILE B 1 114 ? 21.153 42.725 0.681 1.00 21.65 112 ILE B CA 1
ATOM 4584 C C . ILE B 1 114 ? 21.852 41.593 1.426 1.00 19.64 112 ILE B C 1
ATOM 4585 O O . ILE B 1 114 ? 22.564 40.817 0.834 1.00 21.38 112 ILE B O 1
ATOM 4601 N N . ASN B 1 115 ? 21.689 41.501 2.729 1.00 24.86 113 ASN B N 1
ATOM 4602 C CA . ASN B 1 115 ? 22.321 40.387 3.434 1.00 28.50 113 ASN B CA 1
ATOM 4603 C C . ASN B 1 115 ? 21.692 39.018 3.180 1.00 24.27 113 ASN B C 1
ATOM 4604 O O . ASN B 1 115 ? 22.333 37.971 3.351 1.00 22.20 113 ASN B O 1
ATOM 4615 N N . ALA B 1 116 ? 20.450 39.053 2.724 1.00 27.43 114 ALA B N 1
ATOM 4616 C CA . ALA B 1 116 ? 19.718 37.880 2.278 1.00 24.05 114 ALA B CA 1
ATOM 4617 C C . ALA B 1 116 ? 19.988 37.585 0.808 1.00 23.60 114 ALA B C 1
ATOM 4618 O O . ALA B 1 116 ? 19.283 36.800 0.190 1.00 25.92 114 ALA B O 1
ATOM 4625 N N . GLY B 1 117 ? 21.015 38.212 0.254 1.00 21.41 115 GLY B N 1
ATOM 4626 C CA . GLY B 1 117 ? 21.419 37.896 -1.088 1.00 20.83 115 GLY B CA 1
ATOM 4627 C C . GLY B 1 117 ? 20.780 38.730 -2.178 1.00 22.56 115 GLY B C 1
ATOM 4628 O O . GLY B 1 117 ? 21.005 38.443 -3.353 1.00 25.07 115 GLY B O 1
ATOM 4632 N N . VAL B 1 118 ? 19.930 39.689 -1.827 1.00 20.06 116 VAL B N 1
ATOM 4633 C CA . VAL B 1 118 ? 19.364 40.584 -2.830 1.00 19.19 116 VAL B CA 1
ATOM 4634 C C . VAL B 1 118 ? 20.409 41.573 -3.332 1.00 22.75 116 VAL B C 1
ATOM 4635 O O . VAL B 1 118 ? 21.206 42.057 -2.526 1.00 21.73 116 VAL B O 1
ATOM 4648 N N . LYS B 1 119 ? 20.437 41.796 -4.669 1.00 24.49 117 LYS B N 1
ATOM 4649 C CA . LYS B 1 119 ? 21.370 42.741 -5.301 1.00 26.49 117 LYS B CA 1
ATOM 4650 C C . LYS B 1 119 ? 20.987 44.180 -5.005 1.00 23.99 117 LYS B C 1
ATOM 4651 O O . LYS B 1 119 ? 19.859 44.594 -5.311 1.00 23.52 117 LYS B O 1
ATOM 4670 N N . ALA B 1 120 ? 21.961 44.944 -4.475 1.00 25.75 118 ALA B N 1
ATOM 4671 C CA . ALA B 1 120 ? 21.749 46.362 -4.087 1.00 27.15 118 ALA B CA 1
ATOM 4672 C C . ALA B 1 120 ? 21.143 47.258 -5.161 1.00 26.07 118 ALA B C 1
ATOM 4673 O O . ALA B 1 120 ? 20.303 48.110 -4.898 1.00 26.91 118 ALA B O 1
ATOM 4680 N N . GLU B 1 121 ? 21.645 47.107 -6.366 1.00 23.19 119 GLU B N 1
ATOM 4681 C CA . GLU B 1 121 ? 21.234 47.960 -7.441 1.00 21.74 119 GLU B CA 1
ATOM 4682 C C . GLU B 1 121 ? 19.824 47.596 -7.855 1.00 20.18 119 GLU B C 1
ATOM 4683 O O . GLU B 1 121 ? 19.069 48.442 -8.261 1.00 22.65 119 GLU B O 1
ATOM 4695 N N . ASP B 1 122 ? 19.483 46.318 -7.789 1.00 19.41 120 ASP B N 1
ATOM 4696 C CA . ASP B 1 122 ? 18.136 45.901 -8.106 1.00 21.66 120 ASP B CA 1
ATOM 4697 C C . ASP B 1 122 ? 17.192 46.390 -7.050 1.00 22.76 120 ASP B C 1
ATOM 4698 O O . ASP B 1 122 ? 16.096 46.836 -7.379 1.00 22.61 120 ASP B O 1
ATOM 4707 N N . TYR B 1 123 ? 17.615 46.304 -5.788 1.00 21.40 121 TYR B N 1
ATOM 4708 C CA . TYR B 1 123 ? 16.813 46.804 -4.683 1.00 20.21 121 TYR B CA 1
ATOM 4709 C C . TYR B 1 123 ? 16.565 48.320 -4.895 1.00 19.86 121 TYR B C 1
ATOM 4710 O O . TYR B 1 123 ? 15.463 48.826 -4.721 1.00 19.02 121 TYR B O 1
ATOM 4728 N N . ASP B 1 124 ? 17.630 49.040 -5.234 1.00 21.86 122 ASP B N 1
ATOM 4729 C CA . ASP B 1 124 ? 17.575 50.488 -5.430 1.00 22.54 122 ASP B CA 1
ATOM 4730 C C . ASP B 1 124 ? 16.750 50.922 -6.644 1.00 20.69 122 ASP B C 1
ATOM 4731 O O . ASP B 1 124 ? 16.167 52.006 -6.650 1.00 22.00 122 ASP B O 1
ATOM 4740 N N . ALA B 1 125 ? 16.725 50.099 -7.681 1.00 23.45 123 ALA B N 1
ATOM 4741 C CA . ALA B 1 125 ? 15.910 50.404 -8.879 1.00 24.78 123 ALA B CA 1
ATOM 4742 C C . ALA B 1 125 ? 14.433 50.197 -8.507 1.00 23.32 123 ALA B C 1
ATOM 4743 O O . ALA B 1 125 ? 13.533 50.949 -8.876 1.00 21.61 123 ALA B O 1
ATOM 4750 N N . ALA B 1 126 ? 14.205 49.144 -7.748 1.00 21.61 124 ALA B N 1
ATOM 4751 C CA . ALA B 1 126 ? 12.871 48.743 -7.428 1.00 21.78 124 ALA B CA 1
ATOM 4752 C C . ALA B 1 126 ? 12.187 49.656 -6.419 1.00 21.09 124 ALA B C 1
ATOM 4753 O O . ALA B 1 126 ? 11.032 49.978 -6.585 1.00 22.50 124 ALA B O 1
ATOM 4760 N N . ILE B 1 127 ? 12.895 50.141 -5.414 1.00 20.43 125 ILE B N 1
ATOM 4761 C CA . ILE B 1 127 ? 12.168 50.611 -4.243 1.00 22.67 125 ILE B CA 1
ATOM 4762 C C . ILE B 1 127 ? 11.185 51.748 -4.525 1.00 21.88 125 ILE B C 1
ATOM 4763 O O . ILE B 1 127 ? 10.117 51.796 -3.933 1.00 22.74 125 ILE B O 1
ATOM 4779 N N . ASN B 1 128 ? 11.516 52.646 -5.437 1.00 24.32 126 ASN B N 1
ATOM 4780 C CA . ASN B 1 128 ? 10.567 53.691 -5.799 1.00 24.48 126 ASN B CA 1
ATOM 4781 C C . ASN B 1 128 ? 10.143 53.630 -7.271 1.00 25.31 126 ASN B C 1
ATOM 4782 O O . ASN B 1 128 ? 9.674 54.615 -7.824 1.00 28.59 126 ASN B O 1
ATOM 4793 N N . SER B 1 129 ? 10.233 52.459 -7.876 1.00 20.11 127 SER B N 1
ATOM 4794 C CA . SER B 1 129 ? 9.764 52.282 -9.236 1.00 23.00 127 SER B CA 1
ATOM 4795 C C . SER B 1 129 ? 8.249 52.408 -9.340 1.00 23.99 127 SER B C 1
ATOM 4796 O O . SER B 1 129 ? 7.542 52.205 -8.371 1.00 21.66 127 SER B O 1
ATOM 4804 N N . PHE B 1 130 ? 7.777 52.749 -10.542 1.00 27.52 128 PHE B N 1
ATOM 4805 C CA . PHE B 1 130 ? 6.346 52.789 -10.868 1.00 27.06 128 PHE B CA 1
ATOM 4806 C C . PHE B 1 130 ? 5.698 51.466 -10.476 1.00 25.07 128 PHE B C 1
ATOM 4807 O O . PHE B 1 130 ? 4.599 51.451 -9.934 1.00 27.25 128 PHE B O 1
ATOM 4824 N N . VAL B 1 131 ? 6.365 50.358 -10.795 1.00 24.92 129 VAL B N 1
ATOM 4825 C CA . VAL B 1 131 ? 5.842 49.028 -10.490 1.00 24.84 129 VAL B CA 1
ATOM 4826 C C . VAL B 1 131 ? 5.675 48.883 -8.967 1.00 23.66 129 VAL B C 1
ATOM 4827 O O . VAL B 1 131 ? 4.628 48.403 -8.529 1.00 22.87 129 VAL B O 1
ATOM 4840 N N . VAL B 1 132 ? 6.656 49.328 -8.167 1.00 19.12 130 VAL B N 1
ATOM 4841 C CA . VAL B 1 132 ? 6.563 49.193 -6.708 1.00 21.40 130 VAL B CA 1
ATOM 4842 C C . VAL B 1 132 ? 5.561 50.189 -6.116 1.00 22.39 130 VAL B C 1
ATOM 4843 O O . VAL B 1 132 ? 4.791 49.821 -5.231 1.00 22.94 130 VAL B O 1
ATOM 4856 N N . ASN B 1 133 ? 5.544 51.428 -6.603 1.00 22.46 131 ASN B N 1
ATOM 4857 C CA . ASN B 1 133 ? 4.523 52.391 -6.195 1.00 21.22 131 ASN B CA 1
ATOM 4858 C C . ASN B 1 133 ? 3.127 51.822 -6.456 1.00 23.76 131 ASN B C 1
ATOM 4859 O O . ASN B 1 133 ? 2.197 51.993 -5.663 1.00 22.79 131 ASN B O 1
ATOM 4870 N N . SER B 1 134 ? 2.963 51.197 -7.623 1.00 24.53 132 SER B N 1
ATOM 4871 C CA . SER B 1 134 ? 1.709 50.552 -7.974 1.00 24.85 132 SER B CA 1
ATOM 4872 C C . SER B 1 134 ? 1.407 49.366 -7.045 1.00 22.86 132 SER B C 1
ATOM 4873 O O . SER B 1 134 ? 0.285 49.191 -6.632 1.00 23.71 132 SER B O 1
ATOM 4881 N N . LEU B 1 135 ? 2.406 48.550 -6.728 1.00 21.78 133 LEU B N 1
ATOM 4882 C CA . LEU B 1 135 ? 2.209 47.451 -5.786 1.00 21.99 133 LEU B CA 1
ATOM 4883 C C . LEU B 1 135 ? 1.890 47.963 -4.381 1.00 19.77 133 LEU B C 1
ATOM 4884 O O . LEU B 1 135 ? 1.067 47.363 -3.699 1.00 23.38 133 LEU B O 1
ATOM 4900 N N . VAL B 1 136 ? 2.487 49.074 -3.952 1.00 18.60 134 VAL B N 1
ATOM 4901 C CA . VAL B 1 136 ? 2.203 49.596 -2.602 1.00 18.42 134 VAL B CA 1
ATOM 4902 C C . VAL B 1 136 ? 0.735 49.983 -2.600 1.00 19.34 134 VAL B C 1
ATOM 4903 O O . VAL B 1 136 ? 0.049 49.622 -1.707 1.00 19.78 134 VAL B O 1
ATOM 4916 N N . SER B 1 137 ? 0.244 50.689 -3.618 1.00 23.84 135 SER B N 1
ATOM 4917 C CA . SER B 1 137 ? -1.167 51.061 -3.675 1.00 21.45 135 SER B CA 1
ATOM 4918 C C . SER B 1 137 ? -2.059 49.865 -3.662 1.00 22.50 135 SER B C 1
ATOM 4919 O O . SER B 1 137 ? -3.039 49.815 -2.968 1.00 23.46 135 SER B O 1
ATOM 4927 N N . GLN B 1 138 ? -1.671 48.872 -4.432 1.00 22.11 136 GLN B N 1
ATOM 4928 C CA . GLN B 1 138 ? -2.483 47.695 -4.555 1.00 22.59 136 GLN B CA 1
ATOM 4929 C C . GLN B 1 138 ? -2.719 47.064 -3.200 1.00 20.42 136 GLN B C 1
ATOM 4930 O O . GLN B 1 138 ? -3.852 46.683 -2.873 1.00 20.35 136 GLN B O 1
ATOM 4944 N N . GLN B 1 139 ? -1.656 46.992 -2.403 1.00 20.34 137 GLN B N 1
ATOM 4945 C CA . GLN B 1 139 ? -1.714 46.409 -1.074 1.00 16.92 137 GLN B CA 1
ATOM 4946 C C . GLN B 1 139 ? -2.609 47.280 -0.192 1.00 19.59 137 GLN B C 1
ATOM 4947 O O . GLN B 1 139 ? -3.517 46.782 0.457 1.00 22.21 137 GLN B O 1
ATOM 4961 N N . GLN B 1 140 ? -2.365 48.585 -0.196 1.00 21.56 138 GLN B N 1
ATOM 4962 C CA . GLN B 1 140 ? -3.084 49.520 0.662 1.00 22.08 138 GLN B CA 1
ATOM 4963 C C . GLN B 1 140 ? -4.585 49.603 0.405 1.00 22.80 138 GLN B C 1
ATOM 4964 O O . GLN B 1 140 ? -5.369 49.744 1.338 1.00 24.19 138 GLN B O 1
ATOM 4978 N N . ASN B 1 141 ? -4.960 49.582 -0.867 1.00 24.36 139 ASN B N 1
ATOM 4979 C CA . ASN B 1 141 ? -6.356 49.588 -1.313 1.00 23.24 139 ASN B CA 1
ATOM 4980 C C . ASN B 1 141 ? -7.110 48.245 -1.032 1.00 21.75 139 ASN B C 1
ATOM 4981 O O . ASN B 1 141 ? -8.297 48.236 -0.717 1.00 25.92 139 ASN B O 1
ATOM 4992 N N . ALA B 1 142 ? -6.395 47.128 -1.112 1.00 19.67 140 ALA B N 1
ATOM 4993 C CA . ALA B 1 142 ? -6.952 45.805 -0.819 1.00 20.29 140 ALA B CA 1
ATOM 4994 C C . ALA B 1 142 ? -7.297 45.763 0.665 1.00 19.06 140 ALA B C 1
ATOM 4995 O O . ALA B 1 142 ? -8.281 45.189 1.060 1.00 24.52 140 ALA B O 1
ATOM 5002 N N . VAL B 1 143 ? -6.437 46.328 1.486 1.00 19.78 141 VAL B N 1
ATOM 5003 C CA . VAL B 1 143 ? -6.690 46.412 2.910 1.00 20.53 141 VAL B CA 1
ATOM 5004 C C . VAL B 1 143 ? -7.953 47.235 3.152 1.00 22.59 141 VAL B C 1
ATOM 5005 O O . VAL B 1 143 ? -8.793 46.865 3.942 1.00 22.60 141 VAL B O 1
ATOM 5018 N N . THR B 1 144 ? -8.123 48.316 2.396 1.00 24.27 142 THR B N 1
ATOM 5019 C CA . THR B 1 144 ? -9.346 49.112 2.441 1.00 23.71 142 THR B CA 1
ATOM 5020 C C . THR B 1 144 ? -10.581 48.335 1.936 1.00 26.15 142 THR B C 1
ATOM 5021 O O . THR B 1 144 ? -11.617 48.285 2.602 1.00 27.46 142 THR B O 1
ATOM 5032 N N . ASP B 1 145 ? -10.483 47.748 0.752 1.00 31.46 143 ASP B N 1
ATOM 5033 C CA . ASP B 1 145 ? -11.629 47.112 0.096 1.00 34.37 143 ASP B CA 1
ATOM 5034 C C . ASP B 1 145 ? -12.020 45.763 0.676 1.00 35.37 143 ASP B C 1
ATOM 5035 O O . ASP B 1 145 ? -13.100 45.249 0.372 1.00 39.58 143 ASP B O 1
ATOM 5044 N N . PHE B 1 146 ? -11.094 45.129 1.391 1.00 25.05 144 PHE B N 1
ATOM 5045 C CA . PHE B 1 146 ? -11.401 43.886 2.050 1.00 20.98 144 PHE B CA 1
ATOM 5046 C C . PHE B 1 146 ? -11.634 44.188 3.550 1.00 19.59 144 PHE B C 1
ATOM 5047 O O . PHE B 1 146 ? -11.891 43.289 4.335 1.00 21.05 144 PHE B O 1
ATOM 5064 N N . GLN B 1 147 ? -11.593 45.460 3.944 1.00 25.18 145 GLN B N 1
ATOM 5065 C CA . GLN B 1 147 ? -11.766 45.862 5.358 1.00 28.25 145 GLN B CA 1
ATOM 5066 C C . GLN B 1 147 ? -10.950 45.087 6.408 1.00 24.08 145 GLN B C 1
ATOM 5067 O O . GLN B 1 147 ? -11.486 44.523 7.355 1.00 24.33 145 GLN B O 1
ATOM 5081 N N . ILE B 1 148 ? -9.634 45.113 6.244 1.00 23.87 146 ILE B N 1
ATOM 5082 C CA . ILE B 1 148 ? -8.725 44.381 7.091 1.00 20.83 146 ILE B CA 1
ATOM 5083 C C . ILE B 1 148 ? -8.273 45.263 8.239 1.00 20.16 146 ILE B C 1
ATOM 5084 O O . ILE B 1 148 ? -7.578 46.260 8.041 1.00 24.41 146 ILE B O 1
ATOM 5100 N N . ASN B 1 149 ? -8.604 44.860 9.454 1.00 20.11 147 ASN B N 1
ATOM 5101 C CA . ASN B 1 149 ? -8.282 45.642 10.651 1.00 24.20 147 ASN B CA 1
ATOM 5102 C C . ASN B 1 149 ? -7.322 44.897 11.554 1.00 20.28 147 ASN B C 1
ATOM 5103 O O . ASN B 1 149 ? -6.805 45.436 12.509 1.00 20.30 147 ASN B O 1
ATOM 5114 N N . GLY B 1 150 ? -7.096 43.636 11.230 1.00 21.98 148 GLY B N 1
ATOM 5115 C CA . GLY B 1 150 ? -6.274 42.765 12.021 1.00 17.91 148 GLY B CA 1
ATOM 5116 C C . GLY B 1 150 ? -5.637 41.710 11.166 1.00 17.36 148 GLY B C 1
ATOM 5117 O O . GLY B 1 150 ? -6.122 41.409 10.080 1.00 19.68 148 GLY B O 1
ATOM 5121 N N . VAL B 1 151 ? -4.520 41.184 11.630 1.00 16.87 149 VAL B N 1
ATOM 5122 C CA . VAL B 1 151 ? -3.793 40.181 10.874 1.00 17.25 149 VAL B CA 1
ATOM 5123 C C . VAL B 1 151 ? -3.335 39.056 11.821 1.00 18.37 149 VAL B C 1
ATOM 5124 O O . VAL B 1 151 ? -3.126 39.299 13.001 1.00 17.43 149 VAL B O 1
ATOM 5137 N N . PRO B 1 152 ? -3.171 37.814 11.302 1.00 17.28 150 PRO B N 1
ATOM 5138 C CA . PRO B 1 152 ? -3.327 37.284 9.932 1.00 15.50 150 PRO B CA 1
ATOM 5139 C C . PRO B 1 152 ? -4.804 37.273 9.472 1.00 17.45 150 PRO B C 1
ATOM 5140 O O . PRO B 1 152 ? -5.758 37.110 10.274 1.00 15.45 150 PRO B O 1
ATOM 5151 N N . ALA B 1 153 ? -4.972 37.482 8.174 1.00 17.41 151 ALA B N 1
ATOM 5152 C CA . ALA B 1 153 ? -6.275 37.461 7.530 1.00 21.23 151 ALA B CA 1
ATOM 5153 C C . ALA B 1 153 ? -6.183 36.928 6.108 1.00 24.20 151 ALA B C 1
ATOM 5154 O O . ALA B 1 153 ? -5.171 37.086 5.420 1.00 23.87 151 ALA B O 1
ATOM 5161 N N . MET B 1 154 ? -7.242 36.269 5.669 1.00 24.41 152 MET B N 1
ATOM 5162 C CA . MET B 1 154 ? -7.304 35.708 4.322 1.00 21.42 152 MET B CA 1
ATOM 5163 C C . MET B 1 154 ? -8.672 35.845 3.674 1.00 20.80 152 MET B C 1
ATOM 5164 O O . MET B 1 154 ? -9.696 35.530 4.268 1.00 19.14 152 MET B O 1
ATOM 5178 N N . VAL B 1 155 ? -8.660 36.298 2.427 1.00 23.54 153 VAL B N 1
ATOM 5179 C CA . VAL B 1 155 ? -9.889 36.483 1.659 1.00 23.70 153 VAL B CA 1
ATOM 5180 C C . VAL B 1 155 ? -9.849 35.635 0.380 1.00 20.82 153 VAL B C 1
ATOM 5181 O O . VAL B 1 155 ? -8.842 35.547 -0.310 1.00 22.16 153 VAL B O 1
ATOM 5194 N N . ILE B 1 156 ? -10.979 34.996 0.124 1.00 19.92 154 ILE B N 1
ATOM 5195 C CA . ILE B 1 156 ? -11.126 34.048 -0.959 1.00 19.07 154 ILE B CA 1
ATOM 5196 C C . ILE B 1 156 ? -12.095 34.544 -1.966 1.00 21.35 154 ILE B C 1
ATOM 5197 O O . ILE B 1 156 ? -13.191 34.996 -1.635 1.00 21.43 154 ILE B O 1
ATOM 5213 N N . ASP B 1 157 ? -11.660 34.420 -3.211 1.00 21.86 155 ASP B N 1
ATOM 5214 C CA . ASP B 1 157 ? -12.393 34.848 -4.394 1.00 24.89 155 ASP B CA 1
ATOM 5215 C C . ASP B 1 157 ? -12.786 36.321 -4.281 1.00 22.76 155 ASP B C 1
ATOM 5216 O O . ASP B 1 157 ? -13.712 36.732 -4.934 1.00 26.65 155 ASP B O 1
ATOM 5225 N N . GLY B 1 158 ? -12.093 37.136 -3.499 1.00 25.86 156 GLY B N 1
ATOM 5226 C CA . GLY B 1 158 ? -12.514 38.517 -3.346 1.00 29.38 156 GLY B CA 1
ATOM 5227 C C . GLY B 1 158 ? -13.902 38.601 -2.702 1.00 31.27 156 GLY B C 1
ATOM 5228 O O . GLY B 1 158 ? -14.523 39.663 -2.690 1.00 30.53 156 GLY B O 1
ATOM 5232 N N . LYS B 1 159 ? -14.367 37.490 -2.116 1.00 29.98 157 LYS B N 1
ATOM 5233 C CA . LYS B 1 159 ? -15.757 37.370 -1.703 1.00 28.38 157 LYS B CA 1
ATOM 5234 C C . LYS B 1 159 ? -15.940 36.840 -0.292 1.00 26.03 157 LYS B C 1
ATOM 5235 O O . LYS B 1 159 ? -16.774 37.316 0.451 1.00 29.34 157 LYS B O 1
ATOM 5254 N N . TYR B 1 160 ? -15.071 35.937 0.117 1.00 23.69 158 TYR B N 1
ATOM 5255 C CA . TYR B 1 160 ? -15.168 35.290 1.441 1.00 22.66 158 TYR B CA 1
ATOM 5256 C C . TYR B 1 160 ? -13.997 35.550 2.361 1.00 23.97 158 TYR B C 1
ATOM 5257 O O . TYR B 1 160 ? -12.873 35.339 1.930 1.00 21.49 158 TYR B O 1
ATOM 5275 N N . LYS B 1 161 ? -14.270 36.045 3.583 1.00 21.61 159 LYS B N 1
ATOM 5276 C CA . LYS B 1 161 ? -13.231 36.221 4.606 1.00 21.34 159 LYS B CA 1
ATOM 5277 C C . LYS B 1 161 ? -13.208 35.020 5.584 1.00 21.42 159 LYS B C 1
ATOM 5278 O O . LYS B 1 161 ? -14.180 34.756 6.320 1.00 19.86 159 LYS B O 1
ATOM 5297 N N . MET B 1 162 ? -12.083 34.325 5.612 1.00 18.59 160 MET B N 1
ATOM 5298 C CA . MET B 1 162 ? -11.864 33.234 6.573 1.00 19.10 160 MET B CA 1
ATOM 5299 C C . MET B 1 162 ? -12.152 33.661 8.028 1.00 20.67 160 MET B C 1
ATOM 5300 O O . MET B 1 162 ? -11.798 34.769 8.450 1.00 23.04 160 MET B O 1
ATOM 5314 N N . LYS B 1 163 ? -12.807 32.786 8.787 1.00 20.89 161 LYS B N 1
ATOM 5315 C CA . LYS B 1 163 ? -13.016 33.050 10.199 1.00 20.07 161 LYS B CA 1
ATOM 5316 C C . LYS B 1 163 ? -12.054 32.194 10.976 1.00 20.12 161 LYS B C 1
ATOM 5317 O O . LYS B 1 163 ? -12.360 31.064 11.313 1.00 19.75 161 LYS B O 1
ATOM 5336 N N . ASN B 1 164 ? -10.883 32.785 11.275 1.00 17.03 162 ASN B N 1
ATOM 5337 C CA . ASN B 1 164 ? -9.773 32.033 11.822 1.00 16.42 162 ASN B CA 1
ATOM 5338 C C . ASN B 1 164 ? -10.168 31.459 13.189 1.00 17.83 162 ASN B C 1
ATOM 5339 O O . ASN B 1 164 ? -9.649 30.419 13.611 1.00 21.91 162 ASN B O 1
ATOM 5350 N N . ASP B 1 165 ? -11.081 32.140 13.875 1.00 18.19 163 ASP B N 1
ATOM 5351 C CA . ASP B 1 165 ? -11.563 31.683 15.175 1.00 19.88 163 ASP B CA 1
ATOM 5352 C C . ASP B 1 165 ? -12.818 30.807 15.060 1.00 21.86 163 ASP B C 1
ATOM 5353 O O . ASP B 1 165 ? -13.482 30.532 16.062 1.00 22.72 163 ASP B O 1
ATOM 5362 N N . GLY B 1 166 ? -13.134 30.378 13.836 1.00 21.82 164 GLY B N 1
ATOM 5363 C CA . GLY B 1 166 ? -14.316 29.587 13.589 1.00 20.40 164 GLY B CA 1
ATOM 5364 C C . GLY B 1 166 ? -13.928 28.230 13.090 1.00 20.38 164 GLY B C 1
ATOM 5365 O O . GLY B 1 166 ? -14.793 27.353 12.889 1.00 19.90 164 GLY B O 1
ATOM 5369 N N . ILE B 1 167 ? -12.618 28.066 12.874 1.00 22.03 165 ILE B N 1
ATOM 5370 C CA . ILE B 1 167 ? -12.083 26.761 12.520 1.00 24.29 165 ILE B CA 1
ATOM 5371 C C . ILE B 1 167 ? -11.555 26.117 13.782 1.00 28.10 165 ILE B C 1
ATOM 5372 O O . ILE B 1 167 ? -10.683 26.634 14.481 1.00 30.56 165 ILE B O 1
ATOM 5388 N N . SER B 1 168 ? -12.043 24.916 13.989 1.00 31.42 166 SER B N 1
ATOM 5389 C CA . SER B 1 168 ? -11.781 24.181 15.186 1.00 33.50 166 SER B CA 1
ATOM 5390 C C . SER B 1 168 ? -10.809 23.081 14.892 1.00 34.84 166 SER B C 1
ATOM 5391 O O . SER B 1 168 ? -10.816 22.485 13.818 1.00 37.59 166 SER B O 1
ATOM 5399 N N . ALA B 1 169 ? -9.942 22.832 15.843 1.00 31.72 167 ALA B N 1
ATOM 5400 C CA . ALA B 1 169 ? -8.945 21.833 15.640 1.00 28.96 167 ALA B CA 1
ATOM 5401 C C . ALA B 1 169 ? -8.439 21.498 17.016 1.00 24.11 167 ALA B C 1
ATOM 5402 O O . ALA B 1 169 ? -8.499 22.318 17.918 1.00 25.12 167 ALA B O 1
ATOM 5409 N N . LYS B 1 170 ? -7.973 20.277 17.176 1.00 22.92 168 LYS B N 1
ATOM 5410 C CA . LYS B 1 170 ? -7.508 19.799 18.474 1.00 22.24 168 LYS B CA 1
ATOM 5411 C C . LYS B 1 170 ? -6.038 19.913 18.597 1.00 21.51 168 LYS B C 1
ATOM 5412 O O . LYS B 1 170 ? -5.494 19.714 19.651 1.00 24.73 168 LYS B O 1
ATOM 5431 N N . SER B 1 171 ? -5.419 20.331 17.512 1.00 25.33 169 SER B N 1
ATOM 5432 C CA . SER B 1 171 ? -4.002 20.602 17.489 1.00 25.23 169 SER B CA 1
ATOM 5433 C C . SER B 1 171 ? -3.760 21.629 16.404 1.00 23.79 169 SER B C 1
ATOM 5434 O O . SER B 1 171 ? -4.566 21.795 15.512 1.00 23.45 169 SER B O 1
ATOM 5442 N N . PRO B 1 172 ? -2.621 22.313 16.476 1.00 27.71 170 PRO B N 1
ATOM 5443 C CA . PRO B 1 172 ? -2.334 23.272 15.399 1.00 26.88 170 PRO B CA 1
ATOM 5444 C C . PRO B 1 172 ? -2.267 22.590 14.021 1.00 26.30 170 PRO B C 1
ATOM 5445 O O . PRO B 1 172 ? -2.648 23.178 12.997 1.00 22.90 170 PRO B O 1
ATOM 5456 N N . GLU B 1 173 ? -1.824 21.333 14.024 1.00 26.13 171 GLU B N 1
ATOM 5457 C CA . GLU B 1 173 ? -1.620 20.581 12.800 1.00 28.49 171 GLU B CA 1
ATOM 5458 C C . GLU B 1 173 ? -2.964 20.288 12.222 1.00 25.05 171 GLU B C 1
ATOM 5459 O O . GLU B 1 173 ? -3.189 20.532 11.034 1.00 23.88 171 GLU B O 1
ATOM 5463 N N . GLU B 1 174 ? -3.886 19.866 13.085 1.00 23.10 172 GLU B N 1
ATOM 5464 C CA . GLU B 1 174 ? -5.249 19.757 12.645 1.00 23.63 172 GLU B CA 1
ATOM 5465 C C . GLU B 1 174 ? -5.783 21.095 12.178 1.00 21.07 172 GLU B C 1
ATOM 5466 O O . GLU B 1 174 ? -6.560 21.146 11.248 1.00 22.85 172 GLU B O 1
ATOM 5478 N N . TYR B 1 175 ? -5.372 22.171 12.820 1.00 22.02 173 TYR B N 1
ATOM 5479 C CA . TYR B 1 175 ? -5.850 23.488 12.435 1.00 22.99 173 TYR B CA 1
ATOM 5480 C C . TYR B 1 175 ? -5.425 23.942 11.056 1.00 19.69 173 TYR B C 1
ATOM 5481 O O . TYR B 1 175 ? -6.230 24.421 10.295 1.00 21.23 173 TYR B O 1
ATOM 5499 N N . ALA B 1 176 ? -4.155 23.774 10.745 1.00 17.36 174 ALA B N 1
ATOM 5500 C CA . ALA B 1 176 ? -3.630 24.175 9.458 1.00 21.82 174 ALA B CA 1
ATOM 5501 C C . ALA B 1 176 ? -4.208 23.326 8.326 1.00 20.42 174 ALA B C 1
ATOM 5502 O O . ALA B 1 176 ? -4.449 23.830 7.227 1.00 22.08 174 ALA B O 1
ATOM 5509 N N . LYS B 1 177 ? -4.399 22.031 8.603 1.00 24.04 175 LYS B N 1
ATOM 5510 C CA . LYS B 1 177 ? -5.017 21.097 7.666 1.00 23.98 175 LYS B CA 1
ATOM 5511 C C . LYS B 1 177 ? -6.472 21.452 7.433 1.00 22.81 175 LYS B C 1
ATOM 5512 O O . LYS B 1 177 ? -6.926 21.484 6.288 1.00 25.15 175 LYS B O 1
ATOM 5531 N N . ALA B 1 178 ? -7.179 21.778 8.517 1.00 22.50 176 ALA B N 1
ATOM 5532 C CA . ALA B 1 178 ? -8.595 22.169 8.467 1.00 22.21 176 ALA B CA 1
ATOM 5533 C C . ALA B 1 178 ? -8.755 23.498 7.748 1.00 20.66 176 ALA B C 1
ATOM 5534 O O . ALA B 1 178 ? -9.738 23.747 7.073 1.00 21.23 176 ALA B O 1
ATOM 5541 N N . TYR B 1 179 ? -7.805 24.385 7.966 1.00 17.58 177 TYR B N 1
ATOM 5542 C CA . TYR B 1 179 ? -7.874 25.660 7.314 1.00 21.08 177 TYR B CA 1
ATOM 5543 C C . TYR B 1 179 ? -7.750 25.472 5.784 1.00 24.90 177 TYR B C 1
ATOM 5544 O O . TYR B 1 179 ? -8.534 26.016 4.998 1.00 21.68 177 TYR B O 1
ATOM 5562 N N . SER B 1 180 ? -6.749 24.707 5.349 1.00 25.18 178 SER B N 1
ATOM 5563 C CA . SER B 1 180 ? -6.575 24.455 3.912 1.00 26.23 178 SER B CA 1
ATOM 5564 C C . SER B 1 180 ? -7.783 23.711 3.354 1.00 24.92 178 SER B C 1
ATOM 5565 O O . SER B 1 180 ? -8.190 23.947 2.232 1.00 28.03 178 SER B O 1
ATOM 5573 N N . ASP B 1 181 ? -8.389 22.838 4.141 1.00 23.16 179 ASP B N 1
ATOM 5574 C CA . ASP B 1 181 ? -9.567 22.173 3.643 1.00 24.89 179 ASP B CA 1
ATOM 5575 C C . ASP B 1 181 ? -10.666 23.195 3.356 1.00 22.82 179 ASP B C 1
ATOM 5576 O O . ASP B 1 181 ? -11.211 23.154 2.262 1.00 27.04 179 ASP B O 1
ATOM 5585 N N . VAL B 1 182 ? -10.970 24.099 4.297 1.00 21.39 180 VAL B N 1
ATOM 5586 C CA . VAL B 1 182 ? -12.023 25.142 4.141 1.00 21.06 180 VAL B CA 1
ATOM 5587 C C . VAL B 1 182 ? -11.760 26.095 2.944 1.00 21.06 180 VAL B C 1
ATOM 5588 O O . VAL B 1 182 ? -12.662 26.440 2.171 1.00 23.74 180 VAL B O 1
ATOM 5601 N N . VAL B 1 183 ? -10.519 26.513 2.781 1.00 20.29 181 VAL B N 1
ATOM 5602 C CA . VAL B 1 183 ? -10.158 27.418 1.692 1.00 20.44 181 VAL B CA 1
ATOM 5603 C C . VAL B 1 183 ? -10.528 26.741 0.369 1.00 21.82 181 VAL B C 1
ATOM 5604 O O . VAL B 1 183 ? -11.183 27.341 -0.466 1.00 21.38 181 VAL B O 1
ATOM 5617 N N . ASN B 1 184 ? -10.123 25.473 0.229 1.00 23.03 182 ASN B N 1
ATOM 5618 C CA . ASN B 1 184 ? -10.332 24.691 -0.990 1.00 24.01 182 ASN B CA 1
ATOM 5619 C C . ASN B 1 184 ? -11.809 24.490 -1.267 1.00 24.93 182 ASN B C 1
ATOM 5620 O O . ASN B 1 184 ? -12.206 24.369 -2.411 1.00 25.58 182 ASN B O 1
ATOM 5631 N N . GLN B 1 185 ? -12.617 24.503 -0.220 1.00 26.54 183 GLN B N 1
ATOM 5632 C CA . GLN B 1 185 ? -14.048 24.405 -0.380 1.00 25.78 183 GLN B CA 1
ATOM 5633 C C . GLN B 1 185 ? -14.700 25.661 -0.846 1.00 25.17 183 GLN B C 1
ATOM 5634 O O . GLN B 1 185 ? -15.685 25.569 -1.595 1.00 27.43 183 GLN B O 1
ATOM 5648 N N . LEU B 1 186 ? -14.221 26.819 -0.390 1.00 23.77 184 LEU B N 1
ATOM 5649 C CA . LEU B 1 186 ? -14.742 28.086 -0.915 1.00 24.70 184 LEU B CA 1
ATOM 5650 C C . LEU B 1 186 ? -14.266 28.303 -2.337 1.00 24.33 184 LEU B C 1
ATOM 5651 O O . LEU B 1 186 ? -14.884 29.016 -3.093 1.00 24.50 184 LEU B O 1
ATOM 5667 N N . LEU B 1 187 ? -13.165 27.655 -2.691 1.00 26.33 185 LEU B N 1
ATOM 5668 C CA . LEU B 1 187 ? -12.618 27.761 -4.035 1.00 27.88 185 LEU B CA 1
ATOM 5669 C C . LEU B 1 187 ? -13.530 27.015 -5.012 1.00 30.65 185 LEU B C 1
ATOM 5670 O O . LEU B 1 187 ? -13.844 27.511 -6.086 1.00 31.81 185 LEU B O 1
ATOM 5686 N N . MET B 1 188 ? -14.033 25.873 -4.578 1.00 34.35 186 MET B N 1
ATOM 5687 C CA . MET B 1 188 ? -14.940 25.079 -5.387 1.00 38.77 186 MET B CA 1
ATOM 5688 C C . MET B 1 188 ? -16.297 25.739 -5.587 1.00 43.95 186 MET B C 1
ATOM 5689 O O . MET B 1 188 ? -17.154 25.186 -6.273 1.00 50.27 186 MET B O 1
ATOM 5703 N N . LYS B 1 189 ? -16.476 26.938 -5.040 1.00 40.06 187 LYS B N 1
ATOM 5704 C CA . LYS B 1 189 ? -17.755 27.629 -5.117 1.00 32.77 187 LYS B CA 1
ATOM 5705 C C . LYS B 1 189 ? -17.718 28.643 -6.278 1.00 32.32 187 LYS B C 1
ATOM 5706 O O . LYS B 1 189 ? -16.674 28.878 -6.913 1.00 33.69 187 LYS B O 1
ATOM 5725 N N . ALA C 1 3 ? 25.376 16.362 17.905 1.00 63.55 1 ALA C N 1
ATOM 5726 C CA . ALA C 1 3 ? 24.539 15.858 16.778 1.00 61.81 1 ALA C CA 1
ATOM 5727 C C . ALA C 1 3 ? 24.697 14.351 16.582 1.00 59.20 1 ALA C C 1
ATOM 5728 O O . ALA C 1 3 ? 23.949 13.755 15.825 1.00 56.89 1 ALA C O 1
ATOM 5735 N N . ASP C 1 4 ? 25.740 13.768 17.170 1.00 60.87 2 ASP C N 1
ATOM 5736 C CA . ASP C 1 4 ? 26.061 12.336 17.005 1.00 58.26 2 ASP C CA 1
ATOM 5737 C C . ASP C 1 4 ? 25.224 11.310 17.787 1.00 50.46 2 ASP C C 1
ATOM 5738 O O . ASP C 1 4 ? 24.883 11.482 18.933 1.00 46.41 2 ASP C O 1
ATOM 5747 N N . ILE C 1 5 ? 24.939 10.244 17.060 1.00 48.94 3 ILE C N 1
ATOM 5748 C CA . ILE C 1 5 ? 24.179 9.052 17.405 1.00 44.38 3 ILE C CA 1
ATOM 5749 C C . ILE C 1 5 ? 25.063 7.803 17.551 1.00 45.95 3 ILE C C 1
ATOM 5750 O O . ILE C 1 5 ? 25.960 7.600 16.748 1.00 48.46 3 ILE C O 1
ATOM 5766 N N . SER C 1 6 ? 24.835 6.976 18.561 1.00 44.74 4 SER C N 1
ATOM 5767 C CA . SER C 1 6 ? 25.641 5.773 18.733 1.00 46.36 4 SER C CA 1
ATOM 5768 C C . SER C 1 6 ? 24.774 4.540 19.009 1.00 44.38 4 SER C C 1
ATOM 5769 O O . SER C 1 6 ? 23.676 4.613 19.595 1.00 41.38 4 SER C O 1
ATOM 5777 N N . GLU C 1 7 ? 25.214 3.428 18.424 1.00 46.07 5 GLU C N 1
ATOM 5778 C CA . GLU C 1 7 ? 24.510 2.161 18.532 1.00 46.13 5 GLU C CA 1
ATOM 5779 C C . GLU C 1 7 ? 24.455 1.698 19.959 1.00 46.41 5 GLU C C 1
ATOM 5780 O O . GLU C 1 7 ? 25.410 1.888 20.714 1.00 49.28 5 GLU C O 1
ATOM 5792 N N . GLY C 1 8 ? 23.333 1.100 20.341 1.00 43.92 6 GLY C N 1
ATOM 5793 C CA . GLY C 1 8 ? 23.163 0.616 21.695 1.00 41.26 6 GLY C CA 1
ATOM 5794 C C . GLY C 1 8 ? 22.688 1.774 22.552 1.00 39.32 6 GLY C C 1
ATOM 5795 O O . GLY C 1 8 ? 22.230 1.562 23.666 1.00 38.56 6 GLY C O 1
ATOM 5799 N N . LYS C 1 9 ? 22.830 2.996 22.023 1.00 39.96 7 LYS C N 1
ATOM 5800 C CA . LYS C 1 9 ? 22.416 4.226 22.688 1.00 39.18 7 LYS C CA 1
ATOM 5801 C C . LYS C 1 9 ? 21.068 4.755 22.229 1.00 36.28 7 LYS C C 1
ATOM 5802 O O . LYS C 1 9 ? 20.078 4.594 22.949 1.00 33.50 7 LYS C O 1
ATOM 5821 N N . GLN C 1 10 ? 21.028 5.389 21.043 1.00 37.08 8 GLN C N 1
ATOM 5822 C CA . GLN C 1 10 ? 19.761 5.927 20.522 1.00 38.23 8 GLN C CA 1
ATOM 5823 C C . GLN C 1 10 ? 19.040 4.935 19.665 1.00 34.89 8 GLN C C 1
ATOM 5824 O O . GLN C 1 10 ? 17.984 5.239 19.141 1.00 30.88 8 GLN C O 1
ATOM 5838 N N . TYR C 1 11 ? 19.640 3.781 19.448 1.00 33.03 9 TYR C N 1
ATOM 5839 C CA . TYR C 1 11 ? 19.023 2.825 18.573 1.00 32.16 9 TYR C CA 1
ATOM 5840 C C . TYR C 1 11 ? 19.739 1.540 18.709 1.00 33.65 9 TYR C C 1
ATOM 5841 O O . TYR C 1 11 ? 20.823 1.502 19.253 1.00 35.65 9 TYR C O 1
ATOM 5859 N N . THR C 1 12 ? 19.160 0.494 18.169 1.00 32.92 10 THR C N 1
ATOM 5860 C CA . THR C 1 12 ? 19.824 -0.770 18.155 1.00 34.60 10 THR C CA 1
ATOM 5861 C C . THR C 1 12 ? 19.658 -1.369 16.774 1.00 36.44 10 THR C C 1
ATOM 5862 O O . THR C 1 12 ? 18.797 -0.952 16.002 1.00 33.48 10 THR C O 1
ATOM 5873 N N . ASN C 1 13 ? 20.538 -2.311 16.466 1.00 38.00 11 ASN C N 1
ATOM 5874 C CA . ASN C 1 13 ? 20.557 -2.995 15.199 1.00 38.13 11 ASN C CA 1
ATOM 5875 C C . ASN C 1 13 ? 19.595 -4.144 15.324 1.00 37.09 11 ASN C C 1
ATOM 5876 O O . ASN C 1 13 ? 19.602 -4.829 16.333 1.00 38.93 11 ASN C O 1
ATOM 5887 N N . LEU C 1 14 ? 18.765 -4.364 14.324 1.00 35.85 12 LEU C N 1
ATOM 5888 C CA . LEU C 1 14 ? 17.929 -5.544 14.335 1.00 36.65 12 LEU C CA 1
ATOM 5889 C C . LEU C 1 14 ? 18.767 -6.795 14.262 1.00 40.34 12 LEU C C 1
ATOM 5890 O O . LEU C 1 14 ? 19.789 -6.849 13.575 1.00 41.13 12 LEU C O 1
ATOM 5906 N N . SER C 1 15 ? 18.342 -7.801 15.012 1.00 42.70 13 SER C N 1
ATOM 5907 C CA . SER C 1 15 ? 19.059 -9.060 15.020 1.00 46.58 13 SER C CA 1
ATOM 5908 C C . SER C 1 15 ? 18.836 -9.720 13.657 1.00 45.09 13 SER C C 1
ATOM 5909 O O . SER C 1 15 ? 19.707 -10.402 13.158 1.00 49.72 13 SER C O 1
ATOM 5917 N N . LYS C 1 16 ? 17.732 -9.410 13.006 1.00 40.28 14 LYS C N 1
ATOM 5918 C CA . LYS C 1 16 ? 17.459 -9.940 11.669 1.00 40.81 14 LYS C CA 1
ATOM 5919 C C . LYS C 1 16 ? 16.913 -8.832 10.806 1.00 37.14 14 LYS C C 1
ATOM 5920 O O . LYS C 1 16 ? 15.721 -8.632 10.738 1.00 34.37 14 LYS C O 1
ATOM 5939 N N . PRO C 1 17 ? 17.805 -8.144 10.094 1.00 39.96 15 PRO C N 1
ATOM 5940 C CA . PRO C 1 17 ? 17.426 -6.944 9.347 1.00 39.93 15 PRO C CA 1
ATOM 5941 C C . PRO C 1 17 ? 16.389 -7.217 8.253 1.00 39.28 15 PRO C C 1
ATOM 5942 O O . PRO C 1 17 ? 16.221 -8.364 7.845 1.00 40.80 15 PRO C O 1
ATOM 5953 N N . VAL C 1 18 ? 15.713 -6.166 7.794 1.00 33.94 16 VAL C N 1
ATOM 5954 C CA . VAL C 1 18 ? 14.639 -6.305 6.819 1.00 32.87 16 VAL C CA 1
ATOM 5955 C C . VAL C 1 18 ? 14.956 -5.733 5.437 1.00 35.07 16 VAL C C 1
ATOM 5956 O O . VAL C 1 18 ? 15.288 -4.555 5.320 1.00 35.06 16 VAL C O 1
ATOM 5969 N N . ALA C 1 19 ? 14.947 -6.586 4.408 1.00 39.44 17 ALA C N 1
ATOM 5970 C CA . ALA C 1 19 ? 15.176 -6.131 3.023 1.00 44.26 17 ALA C CA 1
ATOM 5971 C C . ALA C 1 19 ? 13.912 -5.546 2.399 1.00 45.79 17 ALA C C 1
ATOM 5972 O O . ALA C 1 19 ? 12.823 -6.090 2.580 1.00 45.52 17 ALA C O 1
ATOM 5979 N N . GLY C 1 20 ? 14.044 -4.472 1.635 1.00 47.45 18 GLY C N 1
ATOM 5980 C CA . GLY C 1 20 ? 12.881 -3.881 0.985 1.00 45.92 18 GLY C CA 1
ATOM 5981 C C . GLY C 1 20 ? 11.744 -3.450 1.900 1.00 41.84 18 GLY C C 1
ATOM 5982 O O . GLY C 1 20 ? 10.575 -3.549 1.520 1.00 39.89 18 GLY C O 1
ATOM 5986 N N . ALA C 1 21 ? 12.080 -2.935 3.077 1.00 38.15 19 ALA C N 1
ATOM 5987 C CA . ALA C 1 21 ? 11.111 -2.314 3.970 1.00 30.67 19 ALA C CA 1
ATOM 5988 C C . ALA C 1 21 ? 11.000 -0.844 3.657 1.00 26.89 19 ALA C C 1
ATOM 5989 O O . ALA C 1 21 ? 11.911 -0.284 3.070 1.00 29.18 19 ALA C O 1
ATOM 5996 N N . PRO C 1 22 ? 9.850 -0.225 3.988 1.00 26.27 20 PRO C N 1
ATOM 5997 C CA . PRO C 1 22 ? 9.866 1.231 3.916 1.00 26.67 20 PRO C CA 1
ATOM 5998 C C . PRO C 1 22 ? 11.033 1.787 4.749 1.00 26.82 20 PRO C C 1
ATOM 5999 O O . PRO C 1 22 ? 11.508 1.105 5.673 1.00 28.67 20 PRO C O 1
ATOM 6010 N N . GLN C 1 23 ? 11.464 3.013 4.438 1.00 27.97 21 GLN C N 1
ATOM 6011 C CA . GLN C 1 23 ? 12.619 3.646 5.093 1.00 29.54 21 GLN C CA 1
ATOM 6012 C C . GLN C 1 23 ? 12.336 3.968 6.573 1.00 26.15 21 GLN C C 1
ATOM 6013 O O . GLN C 1 23 ? 13.213 3.925 7.408 1.00 27.04 21 GLN C O 1
ATOM 6027 N N . VAL C 1 24 ? 11.108 4.341 6.855 1.00 24.16 22 VAL C N 1
ATOM 6028 C CA . VAL C 1 24 ? 10.665 4.540 8.221 1.00 22.78 22 VAL C CA 1
ATOM 6029 C C . VAL C 1 24 ? 9.414 3.717 8.441 1.00 21.80 22 VAL C C 1
ATOM 6030 O O . VAL C 1 24 ? 8.449 3.887 7.728 1.00 22.21 22 VAL C O 1
ATOM 6043 N N . VAL C 1 25 ? 9.429 2.826 9.423 1.00 22.64 23 VAL C N 1
ATOM 6044 C CA . VAL C 1 25 ? 8.248 2.054 9.801 1.00 19.92 23 VAL C CA 1
ATOM 6045 C C . VAL C 1 25 ? 7.801 2.261 11.250 1.00 21.03 23 VAL C C 1
ATOM 6046 O O . VAL C 1 25 ? 8.559 2.025 12.178 1.00 20.08 23 VAL C O 1
ATOM 6059 N N . GLU C 1 26 ? 6.580 2.759 11.406 1.00 19.67 24 GLU C N 1
ATOM 6060 C CA . GLU C 1 26 ? 5.951 2.977 12.693 1.00 15.12 24 GLU C CA 1
ATOM 6061 C C . GLU C 1 26 ? 5.052 1.837 13.161 1.00 14.99 24 GLU C C 1
ATOM 6062 O O . GLU C 1 26 ? 4.286 1.292 12.378 1.00 20.10 24 GLU C O 1
ATOM 6074 N N . PHE C 1 27 ? 5.134 1.456 14.439 1.00 16.93 25 PHE C N 1
ATOM 6075 C CA . PHE C 1 27 ? 4.229 0.434 15.033 1.00 15.56 25 PHE C CA 1
ATOM 6076 C C . PHE C 1 27 ? 3.455 0.980 16.268 1.00 12.84 25 PHE C C 1
ATOM 6077 O O . PHE C 1 27 ? 4.043 1.569 17.152 1.00 14.30 25 PHE C O 1
ATOM 6094 N N . PHE C 1 28 ? 2.142 0.806 16.307 1.00 14.97 26 PHE C N 1
ATOM 6095 C CA . PHE C 1 28 ? 1.330 1.349 17.411 1.00 16.14 26 PHE C CA 1
ATOM 6096 C C . PHE C 1 28 ? 0.065 0.547 17.705 1.00 13.70 26 PHE C C 1
ATOM 6097 O O . PHE C 1 28 ? -0.291 -0.365 16.980 1.00 14.01 26 PHE C O 1
ATOM 6114 N N . SER C 1 29 ? -0.598 0.901 18.800 1.00 13.74 27 SER C N 1
ATOM 6115 C CA . SER C 1 29 ? -1.933 0.383 19.103 1.00 14.44 27 SER C CA 1
ATOM 6116 C C . SER C 1 29 ? -2.823 1.510 19.663 1.00 13.64 27 SER C C 1
ATOM 6117 O O . SER C 1 29 ? -2.378 2.315 20.499 1.00 13.70 27 SER C O 1
ATOM 6125 N N . PHE C 1 30 ? -4.088 1.529 19.236 1.00 12.45 28 PHE C N 1
ATOM 6126 C CA . PHE C 1 30 ? -5.084 2.463 19.757 1.00 11.89 28 PHE C CA 1
ATOM 6127 C C . PHE C 1 30 ? -5.374 2.191 21.220 1.00 11.95 28 PHE C C 1
ATOM 6128 O O . PHE C 1 30 ? -5.890 3.073 21.896 1.00 12.11 28 PHE C O 1
ATOM 6145 N N . TYR C 1 31 ? -4.991 1.010 21.696 1.00 10.78 29 TYR C N 1
ATOM 6146 C CA . TYR C 1 31 ? -5.143 0.659 23.115 1.00 12.69 29 TYR C CA 1
ATOM 6147 C C . TYR C 1 31 ? -4.017 1.135 23.985 1.00 11.65 29 TYR C C 1
ATOM 6148 O O . TYR C 1 31 ? -4.140 1.093 25.197 1.00 14.83 29 TYR C O 1
ATOM 6166 N N . SER C 1 32 ? -2.892 1.504 23.384 1.00 11.74 30 SER C N 1
ATOM 6167 C CA . SER C 1 32 ? -1.687 1.815 24.140 1.00 11.84 30 SER C CA 1
ATOM 6168 C C . SER C 1 32 ? -1.669 3.281 24.625 1.00 13.70 30 SER C C 1
ATOM 6169 O O . SER C 1 32 ? -1.624 4.188 23.801 1.00 11.95 30 SER C O 1
ATOM 6177 N N . PRO C 1 33 ? -1.656 3.520 25.957 1.00 13.22 31 PRO C N 1
ATOM 6178 C CA . PRO C 1 33 ? -1.548 4.884 26.456 1.00 13.16 31 PRO C CA 1
ATOM 6179 C C . PRO C 1 33 ? -0.237 5.571 26.041 1.00 13.73 31 PRO C C 1
ATOM 6180 O O . PRO C 1 33 ? -0.243 6.766 25.823 1.00 13.35 31 PRO C O 1
ATOM 6191 N N . HIS C 1 34 ? 0.873 4.837 25.971 1.00 13.23 32 HIS C N 1
ATOM 6192 C CA . HIS C 1 34 ? 2.125 5.397 25.503 1.00 14.39 32 HIS C CA 1
ATOM 6193 C C . HIS C 1 34 ? 1.978 5.815 24.049 1.00 11.97 32 HIS C C 1
ATOM 6194 O O . HIS C 1 34 ? 2.482 6.826 23.635 1.00 12.90 32 HIS C O 1
ATOM 6209 N N . CYS C 1 35 ? 1.259 5.047 23.268 1.00 13.27 33 CYS C N 1
ATOM 6210 C CA . CYS C 1 35 ? 1.043 5.449 21.864 1.00 14.41 33 CYS C CA 1
ATOM 6211 C C . CYS C 1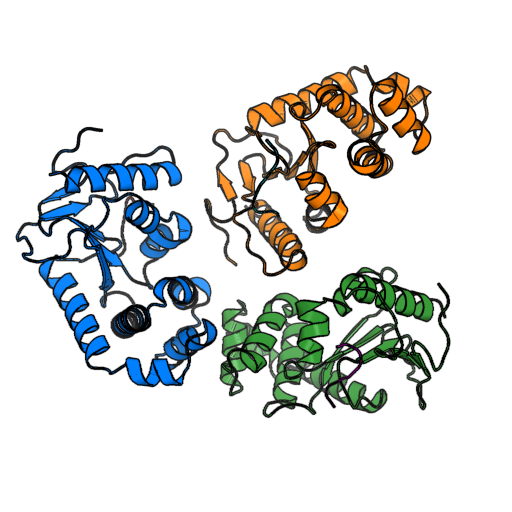 35 ? 0.201 6.728 21.774 1.00 13.76 33 CYS C C 1
ATOM 6212 O O . CYS C 1 35 ? 0.353 7.522 20.867 1.00 16.02 33 CYS C O 1
ATOM 6220 N N . TYR C 1 36 ? -0.764 6.864 22.654 1.00 12.82 34 TYR C N 1
ATOM 6221 C CA . TYR C 1 36 ? -1.547 8.047 22.655 1.00 12.97 34 TYR C CA 1
ATOM 6222 C C . TYR C 1 36 ? -0.658 9.219 22.983 1.00 15.76 34 TYR C C 1
ATOM 6223 O O . TYR C 1 36 ? -0.691 10.228 22.331 1.00 19.35 34 TYR C O 1
ATOM 6241 N N . GLN C 1 37 ? 0.094 9.116 24.048 1.00 14.79 35 GLN C N 1
ATOM 6242 C CA . GLN C 1 37 ? 1.067 10.131 24.416 1.00 14.89 35 GLN C CA 1
ATOM 6243 C C . GLN C 1 37 ? 2.073 10.474 23.284 1.00 15.45 35 GLN C C 1
ATOM 6244 O O . GLN C 1 37 ? 2.403 11.615 23.069 1.00 16.99 35 GLN C O 1
ATOM 6258 N N . PHE C 1 38 ? 2.617 9.469 22.625 1.00 15.12 36 PHE C N 1
ATOM 6259 C CA . PHE C 1 38 ? 3.630 9.680 21.611 1.00 16.30 36 PHE C CA 1
ATOM 6260 C C . PHE C 1 38 ? 3.076 10.455 20.434 1.00 17.62 36 PHE C C 1
ATOM 6261 O O . PHE C 1 38 ? 3.696 11.409 19.993 1.00 19.24 36 PHE C O 1
ATOM 6278 N N . SER C 1 39 ? 1.915 10.046 19.920 1.00 16.24 37 SER C N 1
ATOM 6279 C CA . SER C 1 39 ? 1.401 10.613 18.678 1.00 18.43 37 SER C CA 1
ATOM 6280 C C . SER C 1 39 ? 0.326 11.684 18.904 1.00 20.96 37 SER C C 1
ATOM 6281 O O . SER C 1 39 ? 0.243 12.634 18.142 1.00 26.18 37 SER C O 1
ATOM 6289 N N . GLU C 1 40 ? -0.503 11.556 19.916 1.00 17.21 38 GLU C N 1
ATOM 6290 C CA . GLU C 1 40 ? -1.624 12.468 20.050 1.00 19.23 38 GLU C CA 1
ATOM 6291 C C . GLU C 1 40 ? -1.271 13.666 20.893 1.00 21.05 38 GLU C C 1
ATOM 6292 O O . GLU C 1 40 ? -1.803 14.766 20.684 1.00 23.50 38 GLU C O 1
ATOM 6304 N N . VAL C 1 41 ? -0.379 13.475 21.864 1.00 21.17 39 VAL C N 1
ATOM 6305 C CA . VAL C 1 41 ? 0.045 14.591 22.725 1.00 20.40 39 VAL C CA 1
ATOM 6306 C C . VAL C 1 41 ? 1.344 15.208 22.245 1.00 21.62 39 VAL C C 1
ATOM 6307 O O . VAL C 1 41 ? 1.402 16.395 21.931 1.00 24.12 39 VAL C O 1
ATOM 6320 N N . TYR C 1 42 ? 2.385 14.404 22.225 1.00 17.64 40 TYR C N 1
ATOM 6321 C CA . TYR C 1 42 ? 3.685 14.874 21.851 1.00 21.16 40 TYR C CA 1
ATOM 6322 C C . TYR C 1 42 ? 3.844 14.990 20.345 1.00 21.85 40 TYR C C 1
ATOM 6323 O O . TYR C 1 42 ? 4.713 15.723 19.881 1.00 26.05 40 TYR C O 1
ATOM 6341 N N . LYS C 1 43 ? 3.058 14.230 19.591 1.00 21.84 41 LYS C N 1
ATOM 6342 C CA . LYS C 1 43 ? 3.077 14.281 18.130 1.00 27.55 41 LYS C CA 1
ATOM 6343 C C . LYS C 1 43 ? 4.493 13.952 17.657 1.00 19.93 41 LYS C C 1
ATOM 6344 O O . LYS C 1 43 ? 5.008 14.620 16.807 1.00 22.48 41 LYS C O 1
ATOM 6363 N N . VAL C 1 44 ? 5.141 12.959 18.216 1.00 17.40 42 VAL C N 1
ATOM 6364 C CA . VAL C 1 44 ? 6.517 12.697 17.853 1.00 20.58 42 VAL C CA 1
ATOM 6365 C C . VAL C 1 44 ? 6.579 12.101 16.485 1.00 19.87 42 VAL C C 1
ATOM 6366 O O . VAL C 1 44 ? 7.388 12.509 15.655 1.00 23.89 42 VAL C O 1
ATOM 6379 N N . ASN C 1 45 ? 5.711 11.145 16.202 1.00 21.62 43 ASN C N 1
ATOM 6380 C CA . ASN C 1 45 ? 5.736 10.537 14.865 1.00 20.28 43 ASN C CA 1
ATOM 6381 C C . ASN C 1 45 ? 5.413 11.489 13.719 1.00 21.36 43 ASN C C 1
ATOM 6382 O O . ASN C 1 45 ? 5.973 11.356 12.642 1.00 21.81 43 ASN C O 1
ATOM 6393 N N . SER C 1 46 ? 4.554 12.471 13.922 1.00 23.56 44 SER C N 1
ATOM 6394 C CA . SER C 1 46 ? 4.291 13.378 12.830 1.00 24.68 44 SER C CA 1
ATOM 6395 C C . SER C 1 46 ? 5.513 14.260 12.615 1.00 26.69 44 SER C C 1
ATOM 6396 O O . SER C 1 46 ? 5.870 14.571 11.484 1.00 28.09 44 SER C O 1
ATOM 6404 N N . THR C 1 47 ? 6.178 14.647 13.693 1.00 25.98 45 THR C N 1
ATOM 6405 C CA . THR C 1 47 ? 7.397 15.404 13.580 1.00 24.21 45 THR C CA 1
ATOM 6406 C C . THR C 1 47 ? 8.433 14.647 12.798 1.00 27.20 45 THR C C 1
ATOM 6407 O O . THR C 1 47 ? 9.162 15.234 12.007 1.00 30.19 45 THR C O 1
ATOM 6418 N N . VAL C 1 48 ? 8.549 13.352 13.020 1.00 27.45 46 VAL C N 1
ATOM 6419 C CA . VAL C 1 48 ? 9.542 12.584 12.281 1.00 27.17 46 VAL C CA 1
ATOM 6420 C C . VAL C 1 48 ? 9.162 12.597 10.819 1.00 27.43 46 VAL C C 1
ATOM 6421 O O . VAL C 1 48 ? 10.015 12.789 9.964 1.00 28.83 46 VAL C O 1
ATOM 6434 N N . GLU C 1 49 ? 7.882 12.356 10.559 1.00 24.07 47 GLU C N 1
ATOM 6435 C CA . GLU C 1 49 ? 7.320 12.313 9.201 1.00 23.66 47 GLU C CA 1
ATOM 6436 C C . GLU C 1 49 ? 7.422 13.627 8.440 1.00 23.75 47 GLU C C 1
ATOM 6437 O O . GLU C 1 49 ? 7.532 13.661 7.221 1.00 26.32 47 GLU C O 1
ATOM 6449 N N . LYS C 1 50 ? 7.303 14.720 9.161 1.00 24.17 48 LYS C N 1
ATOM 6450 C CA . LYS C 1 50 ? 7.394 16.033 8.568 1.00 26.19 48 LYS C CA 1
ATOM 6451 C C . LYS C 1 50 ? 8.863 16.346 8.166 1.00 27.96 48 LYS C C 1
ATOM 6452 O O . LYS C 1 50 ? 9.127 17.235 7.350 1.00 30.28 48 LYS C O 1
ATOM 6471 N N . ASN C 1 51 ? 9.804 15.614 8.755 1.00 28.01 49 ASN C N 1
ATOM 6472 C CA . ASN C 1 51 ? 11.226 15.946 8.689 1.00 31.10 49 ASN C CA 1
ATOM 6473 C C . ASN C 1 51 ? 12.100 15.006 7.908 1.00 31.08 49 ASN C C 1
ATOM 6474 O O . ASN C 1 51 ? 13.263 15.282 7.690 1.00 36.78 49 ASN C O 1
ATOM 6485 N N . VAL C 1 52 ? 11.551 13.895 7.465 1.00 30.96 50 VAL C N 1
ATOM 6486 C CA . VAL C 1 52 ? 12.340 12.988 6.680 1.00 30.91 50 VAL C CA 1
ATOM 6487 C C . VAL C 1 52 ? 12.614 13.683 5.340 1.00 32.44 50 VAL C C 1
ATOM 6488 O O . VAL C 1 52 ? 11.920 14.625 4.946 1.00 32.49 50 VAL C O 1
ATOM 6501 N N . PRO C 1 53 ? 13.645 13.219 4.645 1.00 34.44 51 PRO C N 1
ATOM 6502 C CA . PRO C 1 53 ? 13.869 13.775 3.322 1.00 36.11 51 PRO C CA 1
ATOM 6503 C C . PRO C 1 53 ? 12.599 13.609 2.508 1.00 37.21 51 PRO C C 1
ATOM 6504 O O . PRO C 1 53 ? 11.826 12.687 2.771 1.00 35.44 51 PRO C O 1
ATOM 6515 N N . GLU C 1 54 ? 12.380 14.499 1.547 1.00 38.98 52 GLU C N 1
ATOM 6516 C CA . GLU C 1 54 ? 11.219 14.403 0.690 1.00 36.40 52 GLU C CA 1
ATOM 6517 C C . GLU C 1 54 ? 11.239 13.128 -0.088 1.00 35.98 52 GLU C C 1
ATOM 6518 O O . GLU C 1 54 ? 12.295 12.671 -0.509 1.00 45.36 52 GLU C O 1
ATOM 6530 N N . ASN C 1 55 ? 10.049 12.564 -0.264 1.00 33.93 53 ASN C N 1
ATOM 6531 C CA . ASN C 1 55 ? 9.867 11.300 -0.972 1.00 46.16 53 ASN C CA 1
ATOM 6532 C C . ASN C 1 55 ? 10.382 10.037 -0.216 1.00 36.84 53 ASN C C 1
ATOM 6533 O O . ASN C 1 55 ? 10.539 8.983 -0.810 1.00 39.72 53 ASN C O 1
ATOM 6544 N N . THR C 1 56 ? 10.622 10.150 1.088 1.00 36.00 54 THR C N 1
ATOM 6545 C CA . THR C 1 56 ? 11.053 9.024 1.936 1.00 31.79 54 THR C CA 1
ATOM 6546 C C . THR C 1 56 ? 9.905 8.009 2.062 1.00 27.18 54 THR C C 1
ATOM 6547 O O . THR C 1 56 ? 8.778 8.416 2.295 1.00 26.22 54 THR C O 1
ATOM 6558 N N . LYS C 1 57 ? 10.155 6.717 1.815 1.00 27.70 55 LYS C N 1
ATOM 6559 C CA . LYS C 1 57 ? 9.096 5.682 1.892 1.00 28.61 55 LYS C CA 1
ATOM 6560 C C . LYS C 1 57 ? 8.796 5.362 3.379 1.00 31.11 55 LYS C C 1
ATOM 6561 O O . LYS C 1 57 ? 9.614 4.763 4.076 1.00 32.22 55 LYS C O 1
ATOM 6580 N N . MET C 1 58 ? 7.578 5.698 3.797 1.00 26.15 56 MET C N 1
ATOM 6581 C CA . MET C 1 58 ? 7.076 5.609 5.172 1.00 23.18 56 MET C CA 1
ATOM 6582 C C . MET C 1 58 ? 5.991 4.550 5.368 1.00 21.57 56 MET C C 1
ATOM 6583 O O . MET C 1 58 ? 5.349 4.112 4.390 1.00 24.51 56 MET C O 1
ATOM 6597 N N . ALA C 1 59 ? 5.828 4.068 6.601 1.00 17.83 57 ALA C N 1
ATOM 6598 C CA . ALA C 1 59 ? 4.738 3.175 6.912 1.00 16.73 57 ALA C CA 1
ATOM 6599 C C . ALA C 1 59 ? 4.272 3.361 8.368 1.00 16.86 57 ALA C C 1
ATOM 6600 O O . ALA C 1 59 ? 5.063 3.739 9.220 1.00 18.65 57 ALA C O 1
ATOM 6607 N N . ARG C 1 60 ? 2.985 3.103 8.628 1.00 17.47 58 ARG C N 1
ATOM 6608 C CA . ARG C 1 60 ? 2.429 3.136 9.982 1.00 16.09 58 ARG C CA 1
ATOM 6609 C C . ARG C 1 60 ? 1.474 1.942 10.105 1.00 18.29 58 ARG C C 1
ATOM 6610 O O . ARG C 1 60 ? 0.454 1.875 9.407 1.00 19.03 58 ARG C O 1
ATOM 6631 N N . TYR C 1 61 ? 1.840 0.993 10.954 1.00 15.51 59 TYR C N 1
ATOM 6632 C CA . TYR C 1 61 ? 1.115 -0.245 11.144 1.00 13.45 59 TYR C CA 1
ATOM 6633 C C . TYR C 1 61 ? 0.526 -0.356 12.542 1.00 13.35 59 TYR C C 1
ATOM 6634 O O . TYR C 1 61 ? 1.160 0.082 13.498 1.00 16.36 59 TYR C O 1
ATOM 6652 N N . HIS C 1 62 ? -0.678 -0.909 12.654 1.00 11.52 60 HIS C N 1
ATOM 6653 C CA . HIS C 1 62 ? -1.302 -1.161 13.948 1.00 12.49 60 HIS C CA 1
ATOM 6654 C C . HIS C 1 62 ? -0.978 -2.618 14.312 1.00 12.21 60 HIS C C 1
ATOM 6655 O O . HIS C 1 62 ? -0.924 -3.477 13.426 1.00 14.40 60 HIS C O 1
ATOM 6670 N N . VAL C 1 63 ? -0.768 -2.890 15.605 1.00 14.36 61 VAL C N 1
ATOM 6671 C CA . VAL C 1 63 ? -0.407 -4.224 16.103 1.00 14.60 61 VAL C CA 1
ATOM 6672 C C . VAL C 1 63 ? -1.641 -4.923 16.716 1.00 15.11 61 VAL C C 1
ATOM 6673 O O . VAL C 1 63 ? -2.574 -4.282 17.170 1.00 16.04 61 VAL C O 1
ATOM 6686 N N . ASP C 1 64 ? -1.669 -6.252 16.648 1.00 17.15 62 ASP C N 1
ATOM 6687 C CA . ASP C 1 64 ? -2.827 -7.028 17.090 1.00 19.16 62 ASP C CA 1
ATOM 6688 C C . ASP C 1 64 ? -2.797 -7.339 18.604 1.00 21.71 62 ASP C C 1
ATOM 6689 O O . ASP C 1 64 ? -3.816 -7.746 19.163 1.00 23.54 62 ASP C O 1
ATOM 6698 N N . PHE C 1 65 ? -1.639 -7.228 19.261 1.00 17.85 63 PHE C N 1
ATOM 6699 C CA . PHE C 1 65 ? -1.476 -7.932 20.525 1.00 17.00 63 PHE C CA 1
ATOM 6700 C C . PHE C 1 65 ? -1.971 -7.192 21.765 1.00 16.36 63 PHE C C 1
ATOM 6701 O O . PHE C 1 65 ? -1.951 -7.750 22.840 1.00 22.52 63 PHE C O 1
ATOM 6718 N N . LEU C 1 66 ? -2.444 -5.968 21.635 1.00 18.15 64 LEU C N 1
ATOM 6719 C CA . LEU C 1 66 ? -3.073 -5.276 22.764 1.00 18.49 64 LEU C CA 1
ATOM 6720 C C . LEU C 1 66 ? -4.588 -5.156 22.572 1.00 18.55 64 LEU C C 1
ATOM 6721 O O . LEU C 1 66 ? -5.066 -4.880 21.481 1.00 19.88 64 LEU C O 1
ATOM 6737 N N . GLY C 1 67 ? -5.316 -5.390 23.663 1.00 17.27 65 GLY C N 1
ATOM 6738 C CA . GLY C 1 67 ? -6.713 -5.050 23.732 1.00 20.31 65 GLY C CA 1
ATOM 6739 C C . GLY C 1 67 ? -7.656 -6.145 23.276 1.00 22.42 65 GLY C C 1
ATOM 6740 O O . GLY C 1 67 ? -7.269 -7.007 22.471 1.00 22.83 65 GLY C O 1
ATOM 6744 N N . PRO C 1 68 ? -8.913 -6.095 23.764 1.00 19.90 66 PRO C N 1
ATOM 6745 C CA . PRO C 1 68 ? -9.947 -7.061 23.443 1.00 21.82 66 PRO C CA 1
ATOM 6746 C C . PRO C 1 68 ? -10.291 -7.136 21.977 1.00 21.24 66 PRO C C 1
ATOM 6747 O O . PRO C 1 68 ? -10.532 -8.223 21.459 1.00 21.35 66 PRO C O 1
ATOM 6758 N N . LEU C 1 69 ? -10.239 -5.989 21.321 1.00 23.96 67 LEU C N 1
ATOM 6759 C CA . LEU C 1 69 ? -10.526 -5.880 19.894 1.00 22.10 67 LEU C CA 1
ATOM 6760 C C . LEU C 1 69 ? -9.243 -5.627 19.102 1.00 18.00 67 LEU C C 1
ATOM 6761 O O . LEU C 1 69 ? -9.253 -4.879 18.141 1.00 18.60 67 LEU C O 1
ATOM 6777 N N . GLY C 1 70 ? -8.126 -6.190 19.562 1.00 20.57 68 GLY C N 1
ATOM 6778 C CA . GLY C 1 70 ? -6.841 -5.982 18.931 1.00 20.93 68 GLY C CA 1
ATOM 6779 C C . GLY C 1 70 ? -6.831 -6.198 17.432 1.00 20.80 68 GLY C C 1
ATOM 6780 O O . GLY C 1 70 ? -6.516 -5.257 16.696 1.00 18.47 68 GLY C O 1
ATOM 6784 N N . LYS C 1 71 ? -7.209 -7.373 16.929 1.00 19.20 69 LYS C N 1
ATOM 6785 C CA . LYS C 1 71 ? -7.007 -7.569 15.520 1.00 17.40 69 LYS C CA 1
ATOM 6786 C C . LYS C 1 71 ? -8.032 -6.752 14.727 1.00 19.01 69 LYS C C 1
ATOM 6787 O O . LYS C 1 71 ? -7.773 -6.350 13.605 1.00 22.56 69 LYS C O 1
ATOM 6806 N N . GLU C 1 72 ? -9.178 -6.454 15.325 1.00 17.66 70 GLU C N 1
ATOM 6807 C CA . GLU C 1 72 ? -10.203 -5.657 14.666 1.00 15.93 70 GLU C CA 1
ATOM 6808 C C . GLU C 1 72 ? -9.815 -4.224 14.461 1.00 16.59 70 GLU C C 1
ATOM 6809 O O . GLU C 1 72 ? -10.170 -3.587 13.483 1.00 19.51 70 GLU C O 1
ATOM 6821 N N . MET C 1 73 ? -9.015 -3.723 15.376 1.00 18.06 71 MET C N 1
ATOM 6822 C CA . MET C 1 73 ? -8.575 -2.363 15.308 1.00 14.26 71 MET C CA 1
ATOM 6823 C C . MET C 1 73 ? -7.482 -2.256 14.286 1.00 12.73 71 MET C C 1
ATOM 6824 O O . MET C 1 73 ? -7.335 -1.218 13.675 1.00 11.83 71 MET C O 1
ATOM 6838 N N . THR C 1 74 ? -6.734 -3.341 14.080 1.00 12.70 72 THR C N 1
ATOM 6839 C CA . THR C 1 74 ? -5.769 -3.394 12.958 1.00 16.30 72 THR C CA 1
ATOM 6840 C C . THR C 1 74 ? -6.477 -3.318 11.589 1.00 10.87 72 THR C C 1
ATOM 6841 O O . THR C 1 74 ? -6.031 -2.596 10.705 1.00 12.40 72 THR C O 1
ATOM 6852 N N . ARG C 1 75 ? -7.614 -4.002 11.471 1.00 14.24 73 ARG C N 1
ATOM 6853 C CA . ARG C 1 75 ? -8.471 -3.914 10.270 1.00 13.43 73 ARG C CA 1
ATOM 6854 C C . ARG C 1 75 ? -9.078 -2.514 10.133 1.00 10.09 73 ARG C C 1
ATOM 6855 O O . ARG C 1 75 ? -9.142 -1.970 9.050 1.00 11.53 73 ARG C O 1
ATOM 6876 N N . ALA C 1 76 ? -9.500 -1.941 11.254 1.00 14.52 74 ALA C N 1
ATOM 6877 C CA . ALA C 1 76 ? -9.959 -0.571 11.277 1.00 13.07 74 ALA C CA 1
ATOM 6878 C C . ALA C 1 76 ? -8.894 0.362 10.717 1.00 12.63 74 ALA C C 1
ATOM 6879 O O . ALA C 1 76 ? -9.199 1.235 9.930 1.00 14.09 74 ALA C O 1
ATOM 6886 N N . TRP C 1 77 ? -7.642 0.163 11.129 1.00 13.16 75 TRP C N 1
ATOM 6887 C CA . TRP C 1 77 ? -6.574 1.025 10.702 1.00 11.48 75 TRP C CA 1
ATOM 6888 C C . TRP C 1 77 ? -6.328 0.830 9.211 1.00 9.32 75 TRP C C 1
ATOM 6889 O O . TRP C 1 77 ? -6.206 1.792 8.502 1.00 10.53 75 TRP C O 1
ATOM 6910 N N . ALA C 1 78 ? -6.379 -0.403 8.753 1.00 9.88 76 ALA C N 1
ATOM 6911 C CA . ALA C 1 78 ? -6.307 -0.701 7.327 1.00 12.72 76 ALA C CA 1
ATOM 6912 C C . ALA C 1 78 ? -7.391 0.027 6.559 1.00 10.62 76 ALA C C 1
ATOM 6913 O O . ALA C 1 78 ? -7.108 0.571 5.544 1.00 12.71 76 ALA C O 1
ATOM 6920 N N . VAL C 1 79 ? -8.614 0.049 7.071 1.00 11.40 77 VAL C N 1
ATOM 6921 C CA . VAL C 1 79 ? -9.684 0.781 6.421 1.00 13.74 77 VAL C CA 1
ATOM 6922 C C . VAL C 1 79 ? -9.328 2.244 6.370 1.00 12.45 77 VAL C C 1
ATOM 6923 O O . VAL C 1 79 ? -9.504 2.876 5.360 1.00 13.18 77 VAL C O 1
ATOM 6936 N N . ALA C 1 80 ? -8.784 2.778 7.462 1.00 13.14 78 ALA C N 1
ATOM 6937 C CA . ALA C 1 80 ? -8.465 4.201 7.495 1.00 11.87 78 ALA C CA 1
ATOM 6938 C C . ALA C 1 80 ? -7.480 4.535 6.402 1.00 13.94 78 ALA C C 1
ATOM 6939 O O . ALA C 1 80 ? -7.601 5.554 5.786 1.00 13.53 78 ALA C O 1
ATOM 6946 N N . ILE C 1 81 ? -6.487 3.676 6.192 1.00 15.73 79 ILE C N 1
ATOM 6947 C CA . ILE C 1 81 ? -5.510 3.869 5.113 1.00 15.48 79 ILE C CA 1
ATOM 6948 C C . ILE C 1 81 ? -6.150 3.814 3.754 1.00 14.44 79 ILE C C 1
ATOM 6949 O O . ILE C 1 81 ? -5.988 4.697 2.925 1.00 15.55 79 ILE C O 1
ATOM 6965 N N . ALA C 1 82 ? -6.903 2.761 3.545 1.00 17.41 80 ALA C N 1
ATOM 6966 C CA . ALA C 1 82 ? -7.539 2.527 2.270 1.00 15.07 80 ALA C CA 1
ATOM 6967 C C . ALA C 1 82 ? -8.500 3.650 1.944 1.00 16.88 80 ALA C C 1
ATOM 6968 O O . ALA C 1 82 ? -8.618 4.025 0.796 1.00 18.94 80 ALA C O 1
ATOM 6975 N N . LEU C 1 83 ? -9.204 4.182 2.943 1.00 16.13 81 LEU C N 1
ATOM 6976 C CA . LEU C 1 83 ? -10.187 5.246 2.687 1.00 18.43 81 LEU C CA 1
ATOM 6977 C C . LEU C 1 83 ? -9.576 6.647 2.705 1.00 19.32 81 LEU C C 1
ATOM 6978 O O . LEU C 1 83 ? -10.224 7.605 2.284 1.00 22.40 81 LEU C O 1
ATOM 6994 N N . GLY C 1 84 ? -8.334 6.736 3.170 1.00 15.61 82 GLY C N 1
ATOM 6995 C CA . GLY C 1 84 ? -7.581 7.964 3.278 1.00 16.74 82 GLY C CA 1
ATOM 6996 C C . GLY C 1 84 ? -8.027 8.933 4.342 1.00 19.01 82 GLY C C 1
ATOM 6997 O O . GLY C 1 84 ? -8.001 10.122 4.124 1.00 22.72 82 GLY C O 1
ATOM 7001 N N . VAL C 1 85 ? -8.494 8.418 5.461 1.00 20.92 83 VAL C N 1
ATOM 7002 C CA . VAL C 1 85 ? -9.009 9.261 6.562 1.00 20.14 83 VAL C CA 1
ATOM 7003 C C . VAL C 1 85 ? -8.237 9.068 7.856 1.00 18.98 83 VAL C C 1
ATOM 7004 O O . VAL C 1 85 ? -8.822 9.247 8.916 1.00 18.69 83 VAL C O 1
ATOM 7017 N N . GLU C 1 86 ? -6.968 8.680 7.793 1.00 18.23 84 GLU C N 1
ATOM 7018 C CA . GLU C 1 86 ? -6.174 8.423 9.005 1.00 18.50 84 GLU C CA 1
ATOM 7019 C C . GLU C 1 86 ? -6.261 9.559 10.036 1.00 22.83 84 GLU C C 1
ATOM 7020 O O . GLU C 1 86 ? -6.481 9.323 11.230 1.00 21.01 84 GLU C O 1
ATOM 7032 N N . ASP C 1 87 ? -6.025 10.769 9.569 1.00 21.25 85 ASP C N 1
ATOM 7033 C CA . ASP C 1 87 ? -6.018 11.954 10.380 1.00 22.42 85 ASP C CA 1
ATOM 7034 C C . ASP C 1 87 ? -7.385 12.251 10.929 1.00 23.04 85 ASP C C 1
ATOM 7035 O O . ASP C 1 87 ? -7.518 12.994 11.884 1.00 27.95 85 ASP C O 1
ATOM 7044 N N . GLN C 1 88 ? -8.412 11.844 10.212 1.00 23.96 86 GLN C N 1
ATOM 7045 C CA . GLN C 1 88 ? -9.778 12.068 10.663 1.00 24.40 86 GLN C CA 1
ATOM 7046 C C . GLN C 1 88 ? -10.189 11.101 11.759 1.00 22.61 86 GLN C C 1
ATOM 7047 O O . GLN C 1 88 ? -10.854 11.474 12.718 1.00 24.50 86 GLN C O 1
ATOM 7061 N N . VAL C 1 89 ? -9.761 9.852 11.642 1.00 19.26 87 VAL C N 1
ATOM 7062 C CA . VAL C 1 89 ? -10.256 8.807 12.532 1.00 16.40 87 VAL C CA 1
ATOM 7063 C C . VAL C 1 89 ? -9.365 8.471 13.725 1.00 19.08 87 VAL C C 1
ATOM 7064 O O . VAL C 1 89 ? -9.897 7.985 14.716 1.00 15.60 87 VAL C O 1
ATOM 7077 N N . SER C 1 90 ? -8.041 8.692 13.640 1.00 20.76 88 SER C N 1
ATOM 7078 C CA . SER C 1 90 ? -7.132 8.323 14.746 1.00 18.77 88 SER C CA 1
ATOM 7079 C C . SER C 1 90 ? -7.496 8.873 16.105 1.00 16.42 88 SER C C 1
ATOM 7080 O O . SER C 1 90 ? -7.628 8.087 17.036 1.00 16.52 88 SER C O 1
ATOM 7088 N N . PRO C 1 91 ? -7.718 10.217 16.215 1.00 18.87 89 PRO C N 1
ATOM 7089 C CA . PRO C 1 91 ? -8.112 10.780 17.511 1.00 19.89 89 PRO C CA 1
ATOM 7090 C C . PRO C 1 91 ? -9.396 10.159 18.048 1.00 15.96 89 PRO C C 1
ATOM 7091 O O . PRO C 1 91 ? -9.471 9.865 19.212 1.00 18.47 89 PRO C O 1
ATOM 7102 N N . ALA C 1 92 ? -10.362 9.904 17.181 1.00 16.42 90 ALA C N 1
ATOM 7103 C CA . ALA C 1 92 ? -11.628 9.340 17.632 1.00 16.90 90 ALA C CA 1
ATOM 7104 C C . ALA C 1 92 ? -11.484 7.879 18.075 1.00 17.02 90 ALA C C 1
ATOM 7105 O O . ALA C 1 92 ? -12.179 7.437 18.976 1.00 18.44 90 ALA C O 1
ATOM 7112 N N . LEU C 1 93 ? -10.569 7.137 17.456 1.00 17.10 91 LEU C N 1
ATOM 7113 C CA . LEU C 1 93 ? -10.343 5.740 17.793 1.00 14.51 91 LEU C CA 1
ATOM 7114 C C . LEU C 1 93 ? -9.560 5.680 19.133 1.00 17.49 91 LEU C C 1
ATOM 7115 O O . LEU C 1 93 ? -9.852 4.842 19.991 1.00 16.80 91 LEU C O 1
ATOM 7131 N N . PHE C 1 94 ? -8.556 6.535 19.300 1.00 16.80 92 PHE C N 1
ATOM 7132 C CA . PHE C 1 94 ? -7.880 6.650 20.584 1.00 12.31 92 PHE C CA 1
ATOM 7133 C C . PHE C 1 94 ? -8.884 7.040 21.687 1.00 17.11 92 PHE C C 1
ATOM 7134 O O . PHE C 1 94 ? -8.843 6.529 22.796 1.00 20.58 92 PHE C O 1
ATOM 7151 N N . LYS C 1 95 ? -9.715 8.028 21.420 1.00 17.43 93 LYS C N 1
ATOM 7152 C CA . LYS C 1 95 ? -10.706 8.478 22.391 1.00 18.39 93 LYS C CA 1
ATOM 7153 C C . LYS C 1 95 ? -11.714 7.396 22.839 1.00 16.60 93 LYS C C 1
ATOM 7154 O O . LYS C 1 95 ? -11.950 7.175 24.031 1.00 16.30 93 LYS C O 1
ATOM 7173 N N . GLY C 1 96 ? -12.280 6.712 21.849 1.00 18.05 94 GLY C N 1
ATOM 7174 C CA . GLY C 1 96 ? -13.313 5.728 22.074 1.00 17.25 94 GLY C CA 1
ATOM 7175 C C . GLY C 1 96 ? -12.808 4.505 22.762 1.00 15.29 94 GLY C C 1
ATOM 7176 O O . GLY C 1 96 ? -13.542 3.860 23.448 1.00 17.92 94 GLY C O 1
ATOM 7180 N N . ILE C 1 97 ? -11.548 4.175 22.547 1.00 13.91 95 ILE C N 1
ATOM 7181 C CA . ILE C 1 97 ? -10.910 3.066 23.243 1.00 14.72 95 ILE C CA 1
ATOM 7182 C C . ILE C 1 97 ? -10.435 3.392 24.660 1.00 16.11 95 ILE C C 1
ATOM 7183 O O . ILE C 1 97 ? -10.730 2.647 25.585 1.00 20.12 95 ILE C O 1
ATOM 7199 N N . GLN C 1 98 ? -9.656 4.454 24.827 1.00 17.71 96 GLN C N 1
ATOM 7200 C CA . GLN C 1 98 ? -8.936 4.641 26.084 1.00 17.28 96 GLN C CA 1
ATOM 7201 C C . GLN C 1 98 ? -9.599 5.595 27.029 1.00 20.63 96 GLN C C 1
ATOM 7202 O O . GLN C 1 98 ? -9.465 5.496 28.250 1.00 21.62 96 GLN C O 1
ATOM 7216 N N . GLU C 1 99 ? -10.355 6.496 26.449 1.00 21.05 97 GLU C N 1
ATOM 7217 C CA . GLU C 1 99 ? -10.886 7.587 27.214 1.00 27.33 97 GLU C CA 1
ATOM 7218 C C . GLU C 1 99 ? -12.349 7.425 27.640 1.00 23.63 97 GLU C C 1
ATOM 7219 O O . GLU C 1 99 ? -12.695 7.524 28.832 1.00 24.81 97 GLU C O 1
ATOM 7231 N N . THR C 1 100 ? -13.190 7.175 26.653 1.00 19.55 98 THR C N 1
ATOM 7232 C CA . THR C 1 100 ? -14.616 7.097 26.857 1.00 23.23 98 THR C CA 1
ATOM 7233 C C . THR C 1 100 ? -15.063 5.641 26.861 1.00 20.82 98 THR C C 1
ATOM 7234 O O . THR C 1 100 ? -16.178 5.352 27.252 1.00 25.23 98 THR C O 1
ATOM 7245 N N . GLN C 1 101 ? -14.217 4.739 26.395 1.00 17.85 99 GLN C N 1
ATOM 7246 C CA . GLN C 1 101 ? -14.619 3.346 26.208 1.00 21.17 99 GLN C CA 1
ATOM 7247 C C . GLN C 1 101 ? -15.967 3.227 25.489 1.00 22.01 99 GLN C C 1
ATOM 7248 O O . GLN C 1 101 ? -16.846 2.509 25.921 1.00 26.54 99 GLN C O 1
ATOM 7262 N N . SER C 1 102 ? -16.149 3.963 24.414 1.00 19.36 100 SER C N 1
ATOM 7263 C CA . SER C 1 102 ? -17.366 3.826 23.676 1.00 21.67 100 SER C CA 1
ATOM 7264 C C . SER C 1 102 ? -17.204 2.747 22.610 1.00 19.73 100 SER C C 1
ATOM 7265 O O . SER C 1 102 ? -18.204 2.308 22.030 1.00 22.62 100 SER C O 1
ATOM 7273 N N . ILE C 1 103 ? -15.954 2.347 22.328 1.00 19.38 101 ILE C N 1
ATOM 7274 C CA . ILE C 1 103 ? -15.703 1.315 21.319 1.00 18.58 101 ILE C CA 1
ATOM 7275 C C . ILE C 1 103 ? -15.628 -0.026 21.994 1.00 19.95 101 ILE C C 1
ATOM 7276 O O . ILE C 1 103 ? -14.605 -0.388 22.544 1.00 20.73 101 ILE C O 1
ATOM 7292 N N . ARG C 1 104 ? -16.726 -0.765 21.909 1.00 22.76 102 ARG C N 1
ATOM 7293 C CA . ARG C 1 104 ? -16.845 -2.048 22.567 1.00 22.91 102 ARG C CA 1
ATOM 7294 C C . ARG C 1 104 ? -16.917 -3.188 21.579 1.00 24.78 102 ARG C C 1
ATOM 7295 O O . ARG C 1 104 ? -16.531 -4.306 21.887 1.00 29.05 102 ARG C O 1
ATOM 7316 N N . SER C 1 105 ? -17.359 -2.888 20.367 1.00 22.28 103 SER C N 1
ATOM 7317 C CA . SER C 1 105 ? -17.645 -3.925 19.402 1.00 20.15 103 SER C CA 1
ATOM 7318 C C . SER C 1 105 ? -17.301 -3.405 18.082 1.00 19.69 103 SER C C 1
ATOM 7319 O O . SER C 1 105 ? -17.085 -2.216 17.956 1.00 21.89 103 SER C O 1
ATOM 7327 N N . VAL C 1 106 ? -17.323 -4.274 17.079 1.00 22.01 104 VAL C N 1
ATOM 7328 C CA . VAL C 1 106 ? -16.993 -3.857 15.727 1.00 19.29 104 VAL C CA 1
ATOM 7329 C C . VAL C 1 106 ? -18.011 -2.862 15.128 1.00 18.57 104 VAL C C 1
ATOM 7330 O O . VAL C 1 106 ? -17.599 -2.004 14.365 1.00 17.96 104 VAL C O 1
ATOM 7343 N N . ASP C 1 107 ? -19.304 -2.926 15.491 1.00 19.65 105 ASP C N 1
ATOM 7344 C CA . ASP C 1 107 ? -20.265 -1.924 14.979 1.00 18.48 105 ASP C CA 1
ATOM 7345 C C . ASP C 1 107 ? -19.902 -0.530 15.512 1.00 16.46 105 ASP C C 1
ATOM 7346 O O . ASP C 1 107 ? -20.027 0.468 14.814 1.00 18.23 105 ASP C O 1
ATOM 7355 N N . ASP C 1 108 ? -19.427 -0.486 16.749 1.00 17.63 106 ASP C N 1
ATOM 7356 C CA . ASP C 1 108 ? -18.979 0.751 17.361 1.00 16.00 106 ASP C CA 1
ATOM 7357 C C . ASP C 1 108 ? -17.814 1.326 16.615 1.00 16.49 106 ASP C C 1
ATOM 7358 O O . ASP C 1 108 ? -17.710 2.532 16.479 1.00 17.84 106 ASP C O 1
ATOM 7367 N N . ILE C 1 109 ? -16.931 0.476 16.117 1.00 16.93 107 ILE C N 1
ATOM 7368 C CA . ILE C 1 109 ? -15.861 0.960 15.232 1.00 17.29 107 ILE C CA 1
ATOM 7369 C C . ILE C 1 109 ? -16.431 1.652 13.965 1.00 13.39 107 ILE C C 1
ATOM 7370 O O . ILE C 1 109 ? -16.034 2.765 13.631 1.00 14.98 107 ILE C O 1
ATOM 7386 N N . ARG C 1 110 ? -17.344 0.980 13.277 1.00 15.40 108 ARG C N 1
ATOM 7387 C CA . ARG C 1 110 ? -18.045 1.528 12.127 1.00 14.36 108 ARG C CA 1
ATOM 7388 C C . ARG C 1 110 ? -18.693 2.849 12.417 1.00 16.60 108 ARG C C 1
ATOM 7389 O O . ARG C 1 110 ? -18.578 3.795 11.634 1.00 17.32 108 ARG C O 1
ATOM 7410 N N . THR C 1 111 ? -19.404 2.902 13.531 1.00 17.22 109 THR C N 1
ATOM 7411 C CA . THR C 1 111 ? -20.071 4.122 13.953 1.00 17.88 109 THR C CA 1
ATOM 7412 C C . THR C 1 111 ? -19.046 5.230 14.154 1.00 17.21 109 THR C C 1
ATOM 7413 O O . THR C 1 111 ? -19.267 6.342 13.751 1.00 19.04 109 THR C O 1
ATOM 7424 N N . THR C 1 112 ? -17.890 4.907 14.715 1.00 18.91 110 THR C N 1
ATOM 7425 C CA . THR C 1 112 ? -16.833 5.889 14.906 1.00 14.31 110 THR C CA 1
ATOM 7426 C C . THR C 1 112 ? -16.425 6.427 13.541 1.00 15.80 110 THR C C 1
ATOM 7427 O O . THR C 1 112 ? -16.247 7.610 13.353 1.00 17.98 110 THR C O 1
ATOM 7438 N N . PHE C 1 113 ? -16.235 5.526 12.591 1.00 17.40 111 PHE C N 1
ATOM 7439 C CA . PHE C 1 113 ? -15.962 5.926 11.218 1.00 16.57 111 PHE C CA 1
ATOM 7440 C C . PHE C 1 113 ? -17.099 6.790 10.642 1.00 18.77 111 PHE C C 1
ATOM 7441 O O . PHE C 1 113 ? -16.817 7.860 10.136 1.00 21.68 111 PHE C O 1
ATOM 7458 N N . ILE C 1 114 ? -18.367 6.380 10.789 1.00 20.09 112 ILE C N 1
ATOM 7459 C CA . ILE C 1 114 ? -19.489 7.145 10.210 1.00 18.69 112 ILE C CA 1
ATOM 7460 C C . ILE C 1 114 ? -19.504 8.549 10.818 1.00 21.34 112 ILE C C 1
ATOM 7461 O O . ILE C 1 114 ? -19.710 9.532 10.117 1.00 26.68 112 ILE C O 1
ATOM 7477 N N . ASN C 1 115 ? -19.239 8.630 12.116 1.00 22.37 113 ASN C N 1
ATOM 7478 C CA . ASN C 1 115 ? -19.119 9.911 12.825 1.00 25.03 113 ASN C CA 1
ATOM 7479 C C . ASN C 1 115 ? -17.889 10.743 12.502 1.00 25.69 113 ASN C C 1
ATOM 7480 O O . ASN C 1 115 ? -17.840 11.925 12.840 1.00 29.47 113 ASN C O 1
ATOM 7491 N N . ALA C 1 116 ? -16.871 10.110 11.951 1.00 22.74 114 ALA C N 1
ATOM 7492 C CA . ALA C 1 116 ? -15.732 10.829 11.432 1.00 23.18 114 ALA C CA 1
ATOM 7493 C C . ALA C 1 116 ? -16.006 11.226 9.965 1.00 29.04 114 ALA C C 1
ATOM 7494 O O . ALA C 1 116 ? -15.103 11.657 9.246 1.00 35.16 114 ALA C O 1
ATOM 7501 N N . GLY C 1 117 ? -17.250 11.101 9.523 1.00 27.04 115 GLY C N 1
ATOM 7502 C CA . GLY C 1 117 ? -17.614 11.557 8.212 1.00 23.29 115 GLY C CA 1
ATOM 7503 C C . GLY C 1 117 ? -17.490 10.525 7.113 1.00 25.20 115 GLY C C 1
ATOM 7504 O O . GLY C 1 117 ? -17.802 10.818 5.963 1.00 26.17 115 GLY C O 1
ATOM 7508 N N . VAL C 1 118 ? -17.069 9.309 7.428 1.00 25.18 116 VAL C N 1
ATOM 7509 C CA . VAL C 1 118 ? -17.043 8.281 6.402 1.00 22.12 116 VAL C CA 1
ATOM 7510 C C . VAL C 1 118 ? -18.462 7.837 6.082 1.00 25.44 116 VAL C C 1
ATOM 7511 O O . VAL C 1 118 ? -19.249 7.641 6.974 1.00 24.28 116 VAL C O 1
ATOM 7524 N N . LYS C 1 119 ? -18.758 7.672 4.802 1.00 29.88 117 LYS C N 1
ATOM 7525 C CA . LYS C 1 119 ? -20.058 7.219 4.336 1.00 25.79 117 LYS C CA 1
ATOM 7526 C C . LYS C 1 119 ? -20.245 5.760 4.668 1.00 18.93 117 LYS C C 1
ATOM 7527 O O . LYS C 1 119 ? -19.392 4.964 4.341 1.00 24.07 117 LYS C O 1
ATOM 7546 N N . ALA C 1 120 ? -21.374 5.409 5.269 1.00 19.87 118 ALA C N 1
ATOM 7547 C CA . ALA C 1 120 ? -21.638 4.048 5.675 1.00 19.14 118 ALA C CA 1
ATOM 7548 C C . ALA C 1 120 ? -21.331 3.070 4.547 1.00 20.93 118 ALA C C 1
ATOM 7549 O O . ALA C 1 120 ? -20.704 2.033 4.753 1.00 22.06 118 ALA C O 1
ATOM 7556 N N . GLU C 1 121 ? -21.712 3.433 3.338 1.00 21.41 119 GLU C N 1
ATOM 7557 C CA . GLU C 1 121 ? -21.575 2.532 2.208 1.00 21.07 119 GLU C CA 1
ATOM 7558 C C . GLU C 1 121 ? -20.107 2.359 1.843 1.00 20.76 119 GLU C C 1
ATOM 7559 O O . GLU C 1 121 ? -19.692 1.269 1.430 1.00 22.93 119 GLU C O 1
ATOM 7571 N N . ASP C 1 122 ? -19.320 3.421 1.994 1.00 16.67 120 ASP C N 1
ATOM 7572 C CA . ASP C 1 122 ? -17.898 3.315 1.707 1.00 16.89 120 ASP C CA 1
ATOM 7573 C C . ASP C 1 122 ? -17.179 2.443 2.761 1.00 20.32 120 ASP C C 1
ATOM 7574 O O . ASP C 1 122 ? -16.298 1.650 2.440 1.00 20.53 120 ASP C O 1
ATOM 7583 N N . TYR C 1 123 ? -17.549 2.613 4.021 1.00 18.60 121 TYR C N 1
ATOM 7584 C CA . TYR C 1 123 ? -16.999 1.805 5.053 1.00 15.58 121 TYR C CA 1
ATOM 7585 C C . TYR C 1 123 ? -17.256 0.341 4.833 1.00 15.42 121 TYR C C 1
ATOM 7586 O O . TYR C 1 123 ? -16.373 -0.485 4.913 1.00 16.71 121 TYR C O 1
ATOM 7604 N N . ASP C 1 124 ? -18.485 0.015 4.497 1.00 20.00 122 ASP C N 1
ATOM 7605 C CA . ASP C 1 124 ? -18.876 -1.376 4.347 1.00 17.37 122 ASP C CA 1
ATOM 7606 C C . ASP C 1 124 ? -18.173 -2.032 3.170 1.00 18.93 122 ASP C C 1
ATOM 7607 O O . ASP C 1 124 ? -17.845 -3.208 3.189 1.00 21.93 122 ASP C O 1
ATOM 7616 N N . ALA C 1 125 ? -17.876 -1.241 2.163 1.00 21.03 123 ALA C N 1
ATOM 7617 C CA . ALA C 1 125 ? -17.192 -1.770 0.978 1.00 20.22 123 ALA C CA 1
ATOM 7618 C C . ALA C 1 125 ? -15.751 -2.103 1.285 1.00 21.54 123 ALA C C 1
ATOM 7619 O O . ALA C 1 125 ? -15.234 -3.118 0.825 1.00 22.48 123 ALA C O 1
ATOM 7626 N N . ALA C 1 126 ? -15.119 -1.234 2.056 1.00 18.29 124 ALA C N 1
ATOM 7627 C CA . ALA C 1 126 ? -13.712 -1.337 2.361 1.00 17.25 124 ALA C CA 1
ATOM 7628 C C . ALA C 1 126 ? -13.401 -2.457 3.352 1.00 15.25 124 ALA C C 1
ATOM 7629 O O . ALA C 1 126 ? -12.391 -3.115 3.209 1.00 15.91 124 ALA C O 1
ATOM 7636 N N . ILE C 1 127 ? -14.243 -2.688 4.352 1.00 18.34 125 ILE C N 1
ATOM 7637 C CA . ILE C 1 127 ? -13.779 -3.421 5.523 1.00 15.08 125 ILE C CA 1
ATOM 7638 C C . ILE C 1 127 ? -13.271 -4.832 5.204 1.00 16.14 125 ILE C C 1
ATOM 7639 O O . ILE C 1 127 ? -12.247 -5.251 5.771 1.00 17.56 125 ILE C O 1
ATOM 7655 N N . ASN C 1 128 ? -13.891 -5.528 4.254 1.00 16.66 126 ASN C N 1
ATOM 7656 C CA . ASN C 1 128 ? -13.373 -6.853 3.844 1.00 17.69 126 ASN C CA 1
ATOM 7657 C C . ASN C 1 128 ? -12.952 -6.875 2.379 1.00 18.06 126 ASN C C 1
ATOM 7658 O O . ASN C 1 128 ? -12.923 -7.933 1.770 1.00 21.20 126 ASN C O 1
ATOM 7669 N N . SER C 1 129 ? -12.602 -5.710 1.848 1.00 15.79 127 SER C N 1
ATOM 7670 C CA . SER C 1 129 ? -12.073 -5.552 0.490 1.00 17.45 127 SER C CA 1
ATOM 7671 C C . SER C 1 129 ? -10.666 -6.176 0.315 1.00 15.25 127 SER C C 1
ATOM 7672 O O . SER C 1 129 ? -9.926 -6.344 1.267 1.00 14.52 127 SER C O 1
ATOM 7680 N N . PHE C 1 130 ? -10.320 -6.517 -0.922 1.00 17.16 128 PHE C N 1
ATOM 7681 C CA . PHE C 1 130 ? -8.984 -6.993 -1.256 1.00 16.72 128 PHE C CA 1
ATOM 7682 C C . PHE C 1 130 ? -7.918 -6.023 -0.756 1.00 15.92 128 PHE C C 1
ATOM 7683 O O . PHE C 1 130 ? -6.926 -6.435 -0.164 1.00 15.16 128 PHE C O 1
ATOM 7700 N N . VAL C 1 131 ? -8.128 -4.728 -0.957 1.00 15.16 129 VAL C N 1
ATOM 7701 C CA . VAL C 1 131 ? -7.129 -3.765 -0.557 1.00 13.75 129 VAL C CA 1
ATOM 7702 C C . VAL C 1 131 ? -6.862 -3.797 0.981 1.00 14.77 129 VAL C C 1
ATOM 7703 O O . VAL C 1 131 ? -5.729 -3.790 1.402 1.00 14.44 129 VAL C O 1
ATOM 7716 N N . VAL C 1 132 ? -7.923 -3.872 1.782 1.00 13.32 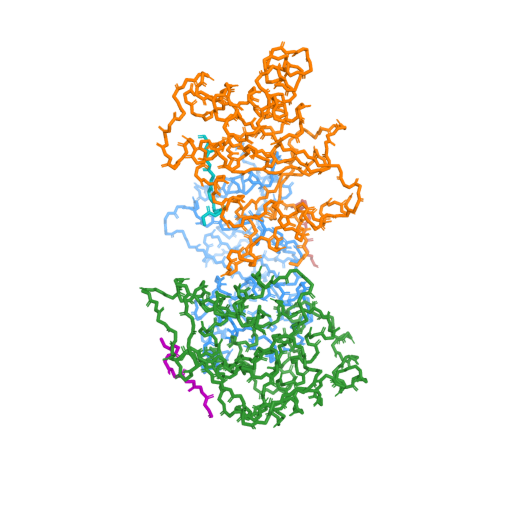130 VAL C N 1
ATOM 7717 C CA . VAL C 1 132 ? -7.822 -3.857 3.240 1.00 12.63 130 VAL C CA 1
ATOM 7718 C C . VAL C 1 132 ? -7.286 -5.183 3.748 1.00 13.59 130 VAL C C 1
ATOM 7719 O O . VAL C 1 132 ? -6.425 -5.227 4.636 1.00 15.16 130 VAL C O 1
ATOM 7732 N N . ASN C 1 133 ? -7.756 -6.280 3.171 1.00 16.27 131 ASN C N 1
ATOM 7733 C CA . ASN C 1 133 ? -7.201 -7.585 3.505 1.00 17.04 131 ASN C CA 1
ATOM 7734 C C . ASN C 1 133 ? -5.695 -7.581 3.266 1.00 18.72 131 ASN C C 1
ATOM 7735 O O . ASN C 1 133 ? -4.918 -8.069 4.089 1.00 18.36 131 ASN C O 1
ATOM 7746 N N . SER C 1 134 ? -5.271 -6.994 2.155 1.00 17.30 132 SER C N 1
ATOM 7747 C CA . SER C 1 134 ? -3.847 -6.899 1.893 1.00 17.41 132 SER C CA 1
ATOM 7748 C C . SER C 1 134 ? -3.112 -6.051 2.930 1.00 14.98 132 SER C C 1
ATOM 7749 O O . SER C 1 134 ? -2.023 -6.431 3.373 1.00 18.93 132 SER C O 1
ATOM 7757 N N . LEU C 1 135 ? -3.701 -4.924 3.312 1.00 13.99 133 LEU C N 1
ATOM 7758 C CA . LEU C 1 135 ? -3.134 -4.065 4.334 1.00 15.41 133 LEU C CA 1
ATOM 7759 C C . LEU C 1 135 ? -3.101 -4.739 5.701 1.00 16.09 133 LEU C C 1
ATOM 7760 O O . LEU C 1 135 ? -2.136 -4.611 6.427 1.00 17.31 133 LEU C O 1
ATOM 7776 N N . VAL C 1 136 ? -4.108 -5.528 6.023 1.00 13.28 134 VAL C N 1
ATOM 7777 C CA . VAL C 1 136 ? -4.106 -6.181 7.338 1.00 14.61 134 VAL C CA 1
ATOM 7778 C C . VAL C 1 136 ? -2.932 -7.182 7.409 1.00 14.38 134 VAL C C 1
ATOM 7779 O O . VAL C 1 136 ? -2.186 -7.175 8.359 1.00 16.05 134 VAL C O 1
ATOM 7792 N N . SER C 1 137 ? -2.757 -8.010 6.375 1.00 14.45 135 SER C N 1
ATOM 7793 C CA . SER C 1 137 ? -1.656 -9.003 6.324 1.00 16.22 135 SER C CA 1
ATOM 7794 C C . SER C 1 137 ? -0.307 -8.356 6.430 1.00 15.71 135 SER C C 1
ATOM 7795 O O . SER C 1 137 ? 0.608 -8.835 7.073 1.00 18.62 135 SER C O 1
ATOM 7803 N N . GLN C 1 138 ? -0.195 -7.278 5.704 1.00 16.27 136 GLN C N 1
ATOM 7804 C CA . GLN C 1 138 ? 1.010 -6.522 5.635 1.00 18.32 136 GLN C CA 1
ATOM 7805 C C . GLN C 1 138 ? 1.394 -6.043 7.023 1.00 15.94 136 GLN C C 1
ATOM 7806 O O . GLN C 1 138 ? 2.523 -6.182 7.411 1.00 18.71 136 GLN C O 1
ATOM 7820 N N . GLN C 1 139 ? 0.422 -5.562 7.794 1.00 15.33 137 GLN C N 1
ATOM 7821 C CA . GLN C 1 139 ? 0.677 -5.071 9.140 1.00 15.11 137 GLN C CA 1
ATOM 7822 C C . GLN C 1 139 ? 1.126 -6.230 10.030 1.00 17.81 137 GLN C C 1
ATOM 7823 O O . GLN C 1 139 ? 2.140 -6.147 10.709 1.00 20.93 137 GLN C O 1
ATOM 7837 N N . GLN C 1 140 ? 0.361 -7.311 10.002 1.00 20.09 138 GLN C N 1
ATOM 7838 C CA . GLN C 1 140 ? 0.604 -8.467 10.837 1.00 20.30 138 GLN C CA 1
ATOM 7839 C C . GLN C 1 140 ? 1.954 -9.084 10.475 1.00 20.73 138 GLN C C 1
ATOM 7840 O O . GLN C 1 140 ? 2.707 -9.494 11.337 1.00 21.76 138 GLN C O 1
ATOM 7854 N N . ASN C 1 141 ? 2.269 -9.122 9.186 1.00 21.04 139 ASN C N 1
ATOM 7855 C CA . ASN C 1 141 ? 3.559 -9.636 8.758 1.00 20.81 139 ASN C CA 1
ATOM 7856 C C . ASN C 1 141 ? 4.690 -8.705 9.162 1.00 21.10 139 ASN C C 1
ATOM 7857 O O . ASN C 1 141 ? 5.781 -9.157 9.404 1.00 27.79 139 ASN C O 1
ATOM 7868 N N . ALA C 1 142 ? 4.474 -7.407 9.187 1.00 18.90 140 ALA C N 1
ATOM 7869 C CA . ALA C 1 142 ? 5.513 -6.496 9.632 1.00 19.61 140 ALA C CA 1
ATOM 7870 C C . ALA C 1 142 ? 5.808 -6.668 11.124 1.00 19.86 140 ALA C C 1
ATOM 7871 O O . ALA C 1 142 ? 6.949 -6.626 11.536 1.00 20.80 140 ALA C O 1
ATOM 7878 N N . VAL C 1 143 ? 4.769 -6.852 11.935 1.00 19.72 141 VAL C N 1
ATOM 7879 C CA . VAL C 1 143 ? 4.967 -7.055 13.367 1.00 20.54 141 VAL C CA 1
ATOM 7880 C C . VAL C 1 143 ? 5.804 -8.311 13.588 1.00 23.34 141 VAL C C 1
ATOM 7881 O O . VAL C 1 143 ? 6.670 -8.349 14.447 1.00 22.26 141 VAL C O 1
ATOM 7894 N N . THR C 1 144 ? 5.545 -9.328 12.788 1.00 24.49 142 THR C N 1
ATOM 7895 C CA . THR C 1 144 ? 6.356 -10.535 12.788 1.00 24.71 142 THR C CA 1
ATOM 7896 C C . THR C 1 144 ? 7.805 -10.290 12.323 1.00 26.21 142 THR C C 1
ATOM 7897 O O . THR C 1 144 ? 8.734 -10.757 12.969 1.00 27.82 142 THR C O 1
ATOM 7908 N N . ASP C 1 145 ? 7.988 -9.631 11.179 1.00 29.17 143 ASP C N 1
ATOM 7909 C CA . ASP C 1 145 ? 9.300 -9.481 10.542 1.00 31.34 143 ASP C CA 1
ATOM 7910 C C . ASP C 1 145 ? 10.214 -8.474 11.234 1.00 34.67 143 ASP C C 1
ATOM 7911 O O . ASP C 1 145 ? 11.441 -8.506 11.089 1.00 35.51 143 ASP C O 1
ATOM 7920 N N . PHE C 1 146 ? 9.630 -7.587 12.011 1.00 33.27 144 PHE C N 1
ATOM 7921 C CA . PHE C 1 146 ? 10.433 -6.654 12.772 1.00 30.47 144 PHE C CA 1
ATOM 7922 C C . PHE C 1 146 ? 10.530 -7.108 14.221 1.00 28.59 144 PHE C C 1
ATOM 7923 O O . PHE C 1 146 ? 11.106 -6.426 15.034 1.00 31.56 144 PHE C O 1
ATOM 7940 N N . GLN C 1 147 ? 9.981 -8.270 14.524 1.00 23.73 145 GLN C N 1
ATOM 7941 C CA . GLN C 1 147 ? 9.971 -8.781 15.870 1.00 26.29 145 GLN C CA 1
ATOM 7942 C C . GLN C 1 147 ? 9.502 -7.705 16.882 1.00 27.54 145 GLN C C 1
ATOM 7943 O O . GLN C 1 147 ? 10.210 -7.374 17.840 1.00 31.52 145 GLN C O 1
ATOM 7957 N N . ILE C 1 148 ? 8.301 -7.174 16.672 1.00 26.54 146 ILE C N 1
ATOM 7958 C CA . ILE C 1 148 ? 7.755 -6.089 17.505 1.00 22.69 146 ILE C CA 1
ATOM 7959 C C . ILE C 1 148 ? 6.922 -6.602 18.660 1.00 22.60 146 ILE C C 1
ATOM 7960 O O . ILE C 1 148 ? 5.948 -7.300 18.445 1.00 23.60 146 ILE C O 1
ATOM 7976 N N . ASN C 1 149 ? 7.364 -6.304 19.880 1.00 24.19 147 ASN C N 1
ATOM 7977 C CA . ASN C 1 149 ? 6.716 -6.762 21.129 1.00 31.00 147 ASN C CA 1
ATOM 7978 C C . ASN C 1 149 ? 6.150 -5.660 22.062 1.00 24.58 147 ASN C C 1
ATOM 7979 O O . ASN C 1 149 ? 5.554 -5.965 23.095 1.00 25.20 147 ASN C O 1
ATOM 7990 N N . GLY C 1 150 ? 6.440 -4.404 21.751 1.00 21.01 148 GLY C N 1
ATOM 7991 C CA . GLY C 1 150 ? 6.015 -3.280 22.547 1.00 18.06 148 GLY C CA 1
ATOM 7992 C C . GLY C 1 150 ? 5.864 -2.083 21.634 1.00 15.36 148 GLY C C 1
ATOM 7993 O O . GLY C 1 150 ? 6.557 -1.949 20.617 1.00 18.68 148 GLY C O 1
ATOM 7997 N N . VAL C 1 151 ? 4.998 -1.179 22.041 1.00 16.61 149 VAL C N 1
ATOM 7998 C CA . VAL C 1 151 ? 4.684 0.002 21.271 1.00 16.77 149 VAL C CA 1
ATOM 7999 C C . VAL C 1 151 ? 4.591 1.226 22.161 1.00 13.78 149 VAL C C 1
ATOM 8000 O O . VAL C 1 151 ? 4.341 1.139 23.345 1.00 13.95 149 VAL C O 1
ATOM 8013 N N . PRO C 1 152 ? 4.865 2.390 21.605 1.00 15.39 150 PRO C N 1
ATOM 8014 C CA . PRO C 1 152 ? 5.236 2.786 20.236 1.00 17.12 150 PRO C CA 1
ATOM 8015 C C . PRO C 1 152 ? 6.636 2.277 19.815 1.00 18.03 150 PRO C C 1
ATOM 8016 O O . PRO C 1 152 ? 7.525 2.234 20.664 1.00 18.44 150 PRO C O 1
ATOM 8027 N N . ALA C 1 153 ? 6.868 1.943 18.545 1.00 16.64 151 ALA C N 1
ATOM 8028 C CA . ALA C 1 153 ? 8.216 1.500 18.122 1.00 17.60 151 ALA C CA 1
ATOM 8029 C C . ALA C 1 153 ? 8.441 1.982 16.725 1.00 16.78 151 ALA C C 1
ATOM 8030 O O . ALA C 1 153 ? 7.502 1.988 15.987 1.00 17.95 151 ALA C O 1
ATOM 8037 N N . MET C 1 154 ? 9.673 2.326 16.328 1.00 19.68 152 MET C N 1
ATOM 8038 C CA . MET C 1 154 ? 9.895 2.818 14.957 1.00 20.26 152 MET C CA 1
ATOM 8039 C C . MET C 1 154 ? 11.207 2.258 14.472 1.00 21.42 152 MET C C 1
ATOM 8040 O O . MET C 1 154 ? 12.180 2.299 15.205 1.00 21.86 152 MET C O 1
ATOM 8054 N N . VAL C 1 155 ? 11.223 1.737 13.247 1.00 23.14 153 VAL C N 1
ATOM 8055 C CA . VAL C 1 155 ? 12.419 1.137 12.636 1.00 26.02 153 VAL C CA 1
ATOM 8056 C C . VAL C 1 155 ? 12.789 1.848 11.356 1.00 27.20 153 VAL C C 1
ATOM 8057 O O . VAL C 1 155 ? 11.936 2.123 10.528 1.00 27.28 153 VAL C O 1
ATOM 8070 N N . ILE C 1 156 ? 14.076 2.098 11.198 1.00 26.34 154 ILE C N 1
ATOM 8071 C CA . ILE C 1 156 ? 14.584 2.888 10.095 1.00 27.79 154 ILE C CA 1
ATOM 8072 C C . ILE C 1 156 ? 15.478 2.061 9.181 1.00 31.19 154 ILE C C 1
ATOM 8073 O O . ILE C 1 156 ? 16.264 1.264 9.661 1.00 31.66 154 ILE C O 1
ATOM 8089 N N . ASP C 1 157 ? 15.290 2.206 7.871 1.00 33.11 155 ASP C N 1
ATOM 8090 C CA . ASP C 1 157 ? 16.034 1.457 6.881 1.00 35.14 155 ASP C CA 1
ATOM 8091 C C . ASP C 1 157 ? 15.924 -0.065 7.078 1.00 33.83 155 ASP C C 1
ATOM 8092 O O . ASP C 1 157 ? 16.804 -0.811 6.676 1.00 36.15 155 ASP C O 1
ATOM 8101 N N . GLY C 1 158 ? 14.858 -0.507 7.734 1.00 29.89 156 GLY C N 1
ATOM 8102 C CA . GLY C 1 158 ? 14.610 -1.913 8.020 1.00 29.68 156 GLY C CA 1
ATOM 8103 C C . GLY C 1 158 ? 15.640 -2.626 8.882 1.00 31.98 156 GLY C C 1
ATOM 8104 O O . GLY C 1 158 ? 15.555 -3.841 9.048 1.00 33.64 156 GLY C O 1
ATOM 8108 N N . LYS C 1 159 ? 16.529 -1.852 9.513 1.00 32.33 157 LYS C N 1
ATOM 8109 C CA . LYS C 1 159 ? 17.762 -2.326 10.194 1.00 35.21 157 LYS C CA 1
ATOM 8110 C C . LYS C 1 159 ? 17.990 -1.751 11.556 1.00 34.03 157 LYS C C 1
ATOM 8111 O O . LYS C 1 159 ? 18.586 -2.388 12.412 1.00 35.04 157 LYS C O 1
ATOM 8130 N N . TYR C 1 160 ? 17.532 -0.524 11.738 1.00 32.66 158 TYR C N 1
ATOM 8131 C CA . TYR C 1 160 ? 17.763 0.173 12.972 1.00 32.33 158 TYR C CA 1
ATOM 8132 C C . TYR C 1 160 ? 16.453 0.436 13.721 1.00 29.52 158 TYR C C 1
ATOM 8133 O O . TYR C 1 160 ? 15.558 1.077 13.207 1.00 28.04 158 TYR C O 1
ATOM 8151 N N . LYS C 1 161 ? 16.382 -0.033 14.963 1.00 29.01 159 LYS C N 1
ATOM 8152 C CA . LYS C 1 161 ? 15.222 0.253 15.835 1.00 29.32 159 LYS C CA 1
ATOM 8153 C C . LYS C 1 161 ? 15.474 1.415 16.777 1.00 29.36 159 LYS C C 1
ATOM 8154 O O . LYS C 1 161 ? 16.398 1.338 17.581 1.00 28.65 159 LYS C O 1
ATOM 8173 N N . MET C 1 162 ? 14.687 2.485 16.681 1.00 25.19 160 MET C N 1
ATOM 8174 C CA . MET C 1 162 ? 14.809 3.557 17.646 1.00 25.08 160 MET C CA 1
ATOM 8175 C C . MET C 1 162 ? 14.716 2.922 19.021 1.00 25.88 160 MET C C 1
ATOM 8176 O O . MET C 1 162 ? 13.876 2.080 19.271 1.00 24.58 160 MET C O 1
ATOM 8190 N N . LYS C 1 163 ? 15.588 3.357 19.913 1.00 26.97 161 LYS C N 1
ATOM 8191 C CA . LYS C 1 163 ? 15.580 2.954 21.298 1.00 25.52 161 LYS C CA 1
ATOM 8192 C C . LYS C 1 163 ? 15.016 4.202 21.963 1.00 24.53 161 LYS C C 1
ATOM 8193 O O . LYS C 1 163 ? 15.720 5.176 22.224 1.00 25.64 161 LYS C O 1
ATOM 8212 N N . ASN C 1 164 ? 13.708 4.184 22.174 1.00 24.11 162 ASN C N 1
ATOM 8213 C CA . ASN C 1 164 ? 12.971 5.371 22.558 1.00 22.68 162 ASN C CA 1
ATOM 8214 C C . ASN C 1 164 ? 13.462 5.933 23.890 1.00 23.79 162 ASN C C 1
ATOM 8215 O O . ASN C 1 164 ? 13.438 7.147 24.134 1.00 24.56 162 ASN C O 1
ATOM 8226 N N . ASP C 1 165 ? 13.974 5.026 24.704 1.00 24.70 163 ASP C N 1
ATOM 8227 C CA . ASP C 1 165 ? 14.521 5.331 26.016 1.00 32.31 163 ASP C CA 1
ATOM 8228 C C . ASP C 1 165 ? 16.004 5.623 26.012 1.00 33.35 163 ASP C C 1
ATOM 8229 O O . ASP C 1 165 ? 16.663 5.632 27.058 1.00 35.61 163 ASP C O 1
ATOM 8238 N N . GLY C 1 166 ? 16.536 5.832 24.826 1.00 30.27 164 GLY C N 1
ATOM 8239 C CA . GLY C 1 166 ? 17.947 6.091 24.687 1.00 29.06 164 GLY C CA 1
ATOM 8240 C C . GLY C 1 166 ? 18.192 7.481 24.136 1.00 29.82 164 GLY C C 1
ATOM 8241 O O . GLY C 1 166 ? 19.345 7.894 23.971 1.00 31.97 164 GLY C O 1
ATOM 8245 N N . ILE C 1 167 ? 17.103 8.163 23.790 1.00 32.41 165 ILE C N 1
ATOM 8246 C CA . ILE C 1 167 ? 17.115 9.556 23.359 1.00 37.00 165 ILE C CA 1
ATOM 8247 C C . ILE C 1 167 ? 16.773 10.495 24.509 1.00 36.84 165 ILE C C 1
ATOM 8248 O O . ILE C 1 167 ? 15.733 10.331 25.167 1.00 35.45 165 ILE C O 1
ATOM 8264 N N . SER C 1 168 ? 17.647 11.485 24.701 1.00 37.68 166 SER C N 1
ATOM 8265 C CA . SER C 1 168 ? 17.591 12.423 25.811 1.00 40.09 166 SER C CA 1
ATOM 8266 C C . SER C 1 168 ? 17.122 13.796 25.354 1.00 38.19 166 SER C C 1
ATOM 8267 O O . SER C 1 168 ? 17.478 14.245 24.283 1.00 39.44 166 SER C O 1
ATOM 8275 N N . ALA C 1 169 ? 16.340 14.475 26.181 1.00 37.67 167 ALA C N 1
ATOM 8276 C CA . ALA C 1 169 ? 15.779 15.767 25.818 1.00 36.84 167 ALA C CA 1
ATOM 8277 C C . ALA C 1 169 ? 15.304 16.480 27.057 1.00 32.24 167 ALA C C 1
ATOM 8278 O O . ALA C 1 169 ? 14.945 15.845 28.052 1.00 29.65 167 ALA C O 1
ATOM 8285 N N . LYS C 1 170 ? 15.263 17.798 26.997 1.00 36.82 168 LYS C N 1
ATOM 8286 C CA . LYS C 1 170 ? 14.905 18.590 28.166 1.00 38.66 168 LYS C CA 1
ATOM 8287 C C . LYS C 1 170 ? 13.438 18.939 28.181 1.00 37.23 168 LYS C C 1
ATOM 8288 O O . LYS C 1 170 ? 12.974 19.553 29.123 1.00 37.79 168 LYS C O 1
ATOM 8307 N N . SER C 1 171 ? 12.723 18.568 27.120 1.00 34.16 169 SER C N 1
ATOM 8308 C CA . SER C 1 171 ? 11.283 18.737 27.058 1.00 31.96 169 SER C CA 1
ATOM 8309 C C . SER C 1 171 ? 10.669 17.746 26.091 1.00 32.89 169 SER C C 1
ATOM 8310 O O . SER C 1 171 ? 11.369 17.205 25.234 1.00 35.05 169 SER C O 1
ATOM 8318 N N . PRO C 1 172 ? 9.351 17.498 26.209 1.00 31.08 170 PRO C N 1
ATOM 8319 C CA . PRO C 1 172 ? 8.770 16.606 25.199 1.00 26.71 170 PRO C CA 1
ATOM 8320 C C . PRO C 1 172 ? 8.930 17.149 23.788 1.00 26.96 170 PRO C C 1
ATOM 8321 O O . PRO C 1 172 ? 9.097 16.390 22.847 1.00 28.51 170 PRO C O 1
ATOM 8332 N N . GLU C 1 173 ? 8.913 18.473 23.674 1.00 30.06 171 GLU C N 1
ATOM 8333 C CA . GLU C 1 173 ? 8.980 19.194 22.401 1.00 27.15 171 GLU C CA 1
ATOM 8334 C C . GLU C 1 173 ? 10.396 19.053 21.838 1.00 28.28 171 GLU C C 1
ATOM 8335 O O . GLU C 1 173 ? 10.588 18.833 20.650 1.00 30.81 171 GLU C O 1
ATOM 8347 N N . GLU C 1 174 ? 11.378 19.233 22.719 1.00 31.86 172 GLU C N 1
ATOM 8348 C CA . GLU C 1 174 ? 12.783 18.945 22.442 1.00 32.06 172 GLU C CA 1
ATOM 8349 C C . GLU C 1 174 ? 12.975 17.460 22.105 1.00 29.39 172 GLU C C 1
ATOM 8350 O O . GLU C 1 174 ? 13.867 17.077 21.320 1.00 29.83 172 GLU C O 1
ATOM 8362 N N . TYR C 1 175 ? 12.178 16.615 22.758 1.00 28.58 173 TYR C N 1
ATOM 8363 C CA . TYR C 1 175 ? 12.263 15.185 22.531 1.00 26.71 173 TYR C CA 1
ATOM 8364 C C . TYR C 1 175 ? 11.838 14.865 21.081 1.00 26.97 173 TYR C C 1
ATOM 8365 O O . TYR C 1 175 ? 12.501 14.098 20.411 1.00 30.88 173 TYR C O 1
ATOM 8383 N N . ALA C 1 176 ? 10.751 15.444 20.599 1.00 24.47 174 ALA C N 1
ATOM 8384 C CA . ALA C 1 176 ? 10.291 15.152 19.239 1.00 23.98 174 ALA C CA 1
ATOM 8385 C C . ALA C 1 176 ? 11.253 15.633 18.162 1.00 25.81 174 ALA C C 1
ATOM 8386 O O . ALA C 1 176 ? 11.430 14.936 17.197 1.00 26.08 174 ALA C O 1
ATOM 8393 N N . LYS C 1 177 ? 11.883 16.795 18.314 1.00 31.91 175 LYS C N 1
ATOM 8394 C CA . LYS C 1 177 ? 12.893 17.189 17.336 1.00 35.84 175 LYS C CA 1
ATOM 8395 C C . LYS C 1 177 ? 14.098 16.297 17.387 1.00 30.52 175 LYS C C 1
ATOM 8396 O O . LYS C 1 177 ? 14.686 15.971 16.358 1.00 35.36 175 LYS C O 1
ATOM 8415 N N . ALA C 1 178 ? 14.500 15.950 18.592 1.00 30.40 176 ALA C N 1
ATOM 8416 C CA . ALA C 1 178 ? 15.653 15.107 18.778 1.00 31.26 176 ALA C CA 1
ATOM 8417 C C . ALA C 1 178 ? 15.439 13.716 18.212 1.00 29.96 176 ALA C C 1
ATOM 8418 O O . ALA C 1 178 ? 16.306 13.170 17.539 1.00 31.29 176 ALA C O 1
ATOM 8425 N N . TYR C 1 179 ? 14.237 13.204 18.366 1.00 27.69 177 TYR C N 1
ATOM 8426 C CA . TYR C 1 179 ? 13.878 11.904 17.864 1.00 27.31 177 TYR C CA 1
ATOM 8427 C C . TYR C 1 179 ? 14.001 11.962 16.330 1.00 27.58 177 TYR C C 1
ATOM 8428 O O . TYR C 1 179 ? 14.639 11.094 15.733 1.00 27.79 177 TYR C O 1
ATOM 8446 N N . SER C 1 180 ? 13.441 13.002 15.719 1.00 27.29 178 SER C N 1
ATOM 8447 C CA . SER C 1 180 ? 13.500 13.200 14.272 1.00 28.13 178 SER C CA 1
ATOM 8448 C C . SER C 1 180 ? 14.904 13.359 13.716 1.00 34.62 178 SER C C 1
ATOM 8449 O O . SER C 1 180 ? 15.169 12.941 12.608 1.00 34.41 178 SER C O 1
ATOM 8457 N N . ASP C 1 181 ? 15.797 13.989 14.470 1.00 41.11 179 ASP C N 1
ATOM 8458 C CA . ASP C 1 181 ? 17.198 14.131 14.067 1.00 42.46 179 ASP C CA 1
ATOM 8459 C C . ASP C 1 181 ? 17.849 12.769 13.960 1.00 35.90 179 ASP C C 1
ATOM 8460 O O . ASP C 1 181 ? 18.482 12.461 12.965 1.00 36.66 179 ASP C O 1
ATOM 8469 N N . VAL C 1 182 ? 17.666 11.937 14.983 1.00 35.18 180 VAL C N 1
ATOM 8470 C CA . VAL C 1 182 ? 18.267 10.608 14.982 1.00 34.03 180 VAL C CA 1
ATOM 8471 C C . VAL C 1 182 ? 17.769 9.843 13.764 1.00 33.31 180 VAL C C 1
ATOM 8472 O O . VAL C 1 182 ? 18.549 9.206 13.086 1.00 34.82 180 VAL C O 1
ATOM 8485 N N . VAL C 1 183 ? 16.468 9.939 13.485 1.00 31.45 181 VAL C N 1
ATOM 8486 C CA . VAL C 1 183 ? 15.874 9.243 12.372 1.00 30.34 181 VAL C CA 1
ATOM 8487 C C . VAL C 1 183 ? 16.520 9.695 11.074 1.00 32.41 181 VAL C C 1
ATOM 8488 O O . VAL C 1 183 ? 16.932 8.867 10.287 1.00 33.86 181 VAL C O 1
ATOM 8501 N N . ASN C 1 184 ? 16.602 11.015 10.884 1.00 33.65 182 ASN C N 1
ATOM 8502 C CA . ASN C 1 184 ? 17.153 11.634 9.662 1.00 35.59 182 ASN C CA 1
ATOM 8503 C C . ASN C 1 184 ? 18.616 11.321 9.503 1.00 38.30 182 ASN C C 1
ATOM 8504 O O . ASN C 1 184 ? 19.151 11.377 8.412 1.00 40.71 182 ASN C O 1
ATOM 8515 N N . GLN C 1 185 ? 19.282 11.094 10.626 1.00 39.03 183 GLN C N 1
ATOM 8516 C CA . GLN C 1 185 ? 20.657 10.699 10.607 1.00 41.49 183 GLN C CA 1
ATOM 8517 C C . GLN C 1 185 ? 20.790 9.221 10.238 1.00 41.12 183 GLN C C 1
ATOM 8518 O O . GLN C 1 185 ? 21.675 8.848 9.480 1.00 43.42 183 GLN C O 1
ATOM 8532 N N . LEU C 1 186 ? 19.871 8.390 10.705 1.00 38.51 184 LEU C N 1
ATOM 8533 C CA . LEU C 1 186 ? 19.866 6.972 10.332 1.00 40.39 184 LEU C CA 1
ATOM 8534 C C . LEU C 1 186 ? 19.443 6.741 8.875 1.00 39.82 184 LEU C C 1
ATOM 8535 O O . LEU C 1 186 ? 19.727 5.700 8.273 1.00 39.24 184 LEU C O 1
ATOM 8551 N N . LEU C 1 187 ? 18.723 7.705 8.325 1.00 39.43 185 LEU C N 1
ATOM 8552 C CA . LEU C 1 187 ? 18.300 7.630 6.942 1.00 37.58 185 LEU C CA 1
ATOM 8553 C C . LEU C 1 187 ? 19.561 7.851 6.101 1.00 42.35 185 LEU C C 1
ATOM 8554 O O . LEU C 1 187 ? 19.808 7.169 5.097 1.00 42.01 185 LEU C O 1
ATOM 8570 N N . MET C 1 188 ? 20.379 8.785 6.570 1.00 47.78 186 MET C N 1
ATOM 8571 C CA . MET C 1 188 ? 21.669 9.111 5.960 1.00 50.66 186 MET C CA 1
ATOM 8572 C C . MET C 1 188 ? 22.735 8.025 6.113 1.00 52.39 186 MET C C 1
ATOM 8573 O O . MET C 1 188 ? 23.862 8.201 5.661 1.00 53.89 186 MET C O 1
ATOM 8587 N N . LYS C 1 189 ? 22.370 6.911 6.738 1.00 50.39 187 LYS C N 1
ATOM 8588 C CA . LYS C 1 189 ? 23.296 5.829 7.035 1.00 48.31 187 LYS C CA 1
ATOM 8589 C C . LYS C 1 189 ? 23.220 4.729 5.994 1.00 48.54 187 LYS C C 1
ATOM 8590 O O . LYS C 1 189 ? 24.236 4.129 5.655 1.00 51.28 187 LYS C O 1
ATOM 8615 N N . PRO D 2 2 ? -32.190 33.320 6.714 1.00 17.49 66 PRO D N 1
ATOM 8616 C CA . PRO D 2 2 ? -32.994 32.093 6.743 1.00 15.76 66 PRO D CA 1
ATOM 8617 C C . PRO D 2 2 ? -33.992 32.032 7.902 1.00 14.69 66 PRO D C 1
ATOM 8618 O O . PRO D 2 2 ? -34.797 31.137 7.958 1.00 14.92 66 PRO D O 1
ATOM 8629 N N . TRP D 2 3 ? -33.955 33.032 8.780 1.00 20.94 67 TRP D N 1
ATOM 8630 C CA . TRP D 2 3 ? -34.910 33.191 9.901 1.00 19.41 67 TRP D CA 1
ATOM 8631 C C . TRP D 2 3 ? -36.337 33.432 9.470 1.00 18.01 67 TRP D C 1
ATOM 8632 O O . TRP D 2 3 ? -37.260 33.355 10.300 1.00 21.12 67 TRP D O 1
ATOM 8653 N N . ALA D 2 4 ? -36.495 33.665 8.166 1.00 18.75 68 ALA D N 1
ATOM 8654 C CA . ALA D 2 4 ? -37.784 33.906 7.520 1.00 19.50 68 ALA D CA 1
ATOM 8655 C C . ALA D 2 4 ? -38.774 32.750 7.740 1.00 19.03 68 ALA D C 1
ATOM 8656 O O . ALA D 2 4 ? -39.975 32.962 7.827 1.00 26.25 68 ALA D O 1
ATOM 8663 N N . THR D 2 5 ? -38.269 31.527 7.786 1.00 15.66 69 THR D N 1
ATOM 8664 C CA . THR D 2 5 ? -39.107 30.328 7.820 1.00 14.98 69 THR D CA 1
ATOM 8665 C C . THR D 2 5 ? -38.603 29.403 8.938 1.00 15.13 69 THR D C 1
ATOM 8666 O O . THR D 2 5 ? -37.541 29.598 9.494 1.00 13.71 69 THR D O 1
ATOM 8677 N N . CYS D 2 6 ? -39.422 28.426 9.262 1.00 14.83 70 CYS D N 1
ATOM 8678 C CA . CYS D 2 6 ? -39.172 27.498 10.339 1.00 19.50 70 CYS D CA 1
ATOM 8679 C C . CYS D 2 6 ? -39.474 26.098 9.796 1.00 17.30 70 CYS D C 1
ATOM 8680 O O . CYS D 2 6 ? -39.819 25.932 8.630 1.00 16.13 70 CYS D O 1
ATOM 8688 N N . ASP D 2 7 ? -39.231 25.098 10.625 1.00 19.19 71 ASP D N 1
ATOM 8689 C CA . ASP D 2 7 ? -39.524 23.717 10.290 1.00 16.90 71 ASP D CA 1
ATOM 8690 C C . ASP D 2 7 ? -40.764 23.300 11.016 1.00 18.02 71 ASP D C 1
ATOM 8691 O O . ASP D 2 7 ? -40.847 23.453 12.217 1.00 19.11 71 ASP D O 1
ATOM 8700 N N . SER D 2 8 ? -41.766 22.881 10.263 1.00 20.12 72 SER D N 1
ATOM 8701 C CA . SER D 2 8 ? -43.048 22.496 10.832 1.00 24.12 72 SER D CA 1
ATOM 8702 C C . SER D 2 8 ? -43.273 21.030 10.596 1.00 25.90 72 SER D C 1
ATOM 8703 O O . SER D 2 8 ? -42.580 20.414 9.811 1.00 25.93 72 SER D O 1
ATOM 8720 N N . PRO E 2 2 ? 7.777 10.113 29.727 1.00 19.82 66 PRO E N 1
ATOM 8721 C CA . PRO E 2 2 ? 7.156 8.774 29.681 1.00 17.04 66 PRO E CA 1
ATOM 8722 C C . PRO E 2 2 ? 7.607 7.861 28.515 1.00 16.87 66 PRO E C 1
ATOM 8723 O O . PRO E 2 2 ? 7.157 6.718 28.463 1.00 18.41 66 PRO E O 1
ATOM 8734 N N . TRP E 2 3 ? 8.439 8.378 27.598 1.00 16.72 67 TRP E N 1
ATOM 8735 C CA . TRP E 2 3 ? 9.074 7.592 26.481 1.00 17.18 67 TRP E CA 1
ATOM 8736 C C . TRP E 2 3 ? 10.019 6.563 26.986 1.00 18.88 67 TRP E C 1
ATOM 8737 O O . TRP E 2 3 ? 10.432 5.658 26.243 1.00 21.47 67 TRP E O 1
ATOM 8758 N N . ALA E 2 4 ? 10.290 6.657 28.273 1.00 18.16 68 ALA E N 1
ATOM 8759 C CA . ALA E 2 4 ? 11.172 5.717 28.908 1.00 20.08 68 ALA E CA 1
ATOM 8760 C C . ALA E 2 4 ? 10.674 4.289 28.705 1.00 21.38 68 ALA E C 1
ATOM 8761 O O . ALA E 2 4 ? 11.493 3.372 28.578 1.00 23.30 68 ALA E O 1
ATOM 8768 N N . THR E 2 5 ? 9.350 4.102 28.680 1.00 18.30 69 THR E N 1
ATOM 8769 C CA . THR E 2 5 ? 8.771 2.760 28.680 1.00 19.45 69 THR E CA 1
ATOM 8770 C C . THR E 2 5 ? 7.686 2.604 27.598 1.00 19.66 69 THR E C 1
ATOM 8771 O O . THR E 2 5 ? 7.238 3.571 27.015 1.00 20.15 69 THR E O 1
ATOM 8782 N N . CYS E 2 6 ? 7.290 1.375 27.321 1.00 18.57 70 CYS E N 1
ATOM 8783 C CA . CYS E 2 6 ? 6.351 1.107 26.245 1.00 18.45 70 CYS E CA 1
ATOM 8784 C C . CYS E 2 6 ? 5.301 0.169 26.810 1.00 19.42 70 CYS E C 1
ATOM 8785 O O . CYS E 2 6 ? 5.420 -0.242 27.969 1.00 18.07 70 CYS E O 1
ATOM 8793 N N . ASP E 2 7 ? 4.269 -0.117 25.997 1.00 17.61 71 ASP E N 1
ATOM 8794 C CA . ASP E 2 7 ? 3.211 -1.039 26.361 1.00 16.95 71 ASP E CA 1
ATOM 8795 C C . ASP E 2 7 ? 3.513 -2.276 25.570 1.00 18.90 71 ASP E C 1
ATOM 8796 O O . ASP E 2 7 ? 3.520 -2.224 24.315 1.00 16.52 71 ASP E O 1
ATOM 8805 N N . SER E 2 8 ? 3.739 -3.385 26.276 1.00 19.80 72 SER E N 1
ATOM 8806 C CA . SER E 2 8 ? 4.130 -4.628 25.620 1.00 20.01 72 SER E CA 1
ATOM 8807 C C . SER E 2 8 ? 3.129 -5.730 25.768 1.00 24.22 72 SER E C 1
ATOM 8808 O O . SER E 2 8 ? 2.223 -5.648 26.566 1.00 27.83 72 SER E O 1
ATOM 8825 N N . PRO F 2 2 ? -3.648 29.866 19.573 1.00 20.57 66 PRO F N 1
ATOM 8826 C CA . PRO F 2 2 ? -3.545 31.327 19.471 1.00 18.33 66 PRO F CA 1
ATOM 8827 C C . PRO F 2 2 ? -4.210 31.902 18.267 1.00 18.70 66 PRO F C 1
ATOM 8828 O O . PRO F 2 2 ? -4.242 33.123 18.175 1.00 18.43 66 PRO F O 1
ATOM 8839 N N . TRP F 2 3 ? -4.732 31.052 17.386 1.00 20.00 67 TRP F N 1
ATOM 8840 C CA . TRP F 2 3 ? -5.504 31.507 16.231 1.00 17.72 67 TRP F CA 1
ATOM 8841 C C . TRP F 2 3 ? -6.798 32.192 16.644 1.00 16.49 67 TRP F C 1
ATOM 8842 O O . TRP F 2 3 ? -7.481 32.781 15.815 1.00 20.85 67 TRP F O 1
ATOM 8863 N N . ALA F 2 4 ? -7.141 32.116 17.920 1.00 18.55 68 ALA F N 1
ATOM 8864 C CA . ALA F 2 4 ? -8.346 32.742 18.425 1.00 18.16 68 ALA F CA 1
ATOM 8865 C C . ALA F 2 4 ? -8.396 34.248 18.152 1.00 19.38 68 ALA F C 1
ATOM 8866 O O . ALA F 2 4 ? -9.445 34.809 17.812 1.00 19.12 68 ALA F O 1
ATOM 8873 N N . THR F 2 5 ? -7.240 34.887 18.212 1.00 17.32 69 THR F N 1
ATOM 8874 C CA . THR F 2 5 ? -7.205 36.339 18.170 1.00 18.07 69 THR F CA 1
ATOM 8875 C C . THR F 2 5 ? -6.168 36.844 17.151 1.00 18.50 69 THR F C 1
ATOM 8876 O O . THR F 2 5 ? -5.324 36.101 16.731 1.00 21.55 69 THR F O 1
ATOM 8887 N N . CYS F 2 6 ? -6.209 38.116 16.801 1.00 18.18 70 CYS F N 1
ATOM 8888 C CA . CYS F 2 6 ? -5.352 38.653 15.773 1.00 16.78 70 CYS F CA 1
ATOM 8889 C C . CYS F 2 6 ? -4.735 39.943 16.262 1.00 15.90 70 CYS F C 1
ATOM 8890 O O . CYS F 2 6 ? -5.005 40.336 17.362 1.00 19.08 70 CYS F O 1
ATOM 8898 N N . ASP F 2 7 ? -3.846 40.555 15.496 1.00 16.42 71 ASP F N 1
ATOM 8899 C CA . ASP F 2 7 ? -3.254 41.849 15.875 1.00 16.40 71 ASP F CA 1
ATOM 8900 C C . ASP F 2 7 ? -3.879 42.971 15.055 1.00 17.36 71 ASP F C 1
ATOM 8901 O O . ASP F 2 7 ? -3.701 42.996 13.842 1.00 19.21 71 ASP F O 1
ATOM 8910 N N . SER F 2 8 ? -4.501 43.942 15.712 1.00 19.71 72 SER F N 1
ATOM 8911 C CA . SER F 2 8 ? -5.197 45.034 15.018 1.00 19.55 72 SER F CA 1
ATOM 8912 C C . SER F 2 8 ? -4.548 46.374 15.268 1.00 19.26 72 SER F C 1
ATOM 8913 O O . SER F 2 8 ? -3.797 46.496 16.202 1.00 17.33 72 SER F O 1
#